Protein AF-A0A3B8LGK6-F1 (afdb_monomer_lite)

Secondary structure (DSSP, 8-state):
--HHHHHHHHHHHHHHHHTT-HHHHHHHHHHHHHH-TT-HHHHHHHHHHHHHHHGGGT-HHHHHHHHHHHHHH--GGG--HHHHHHHHHHHHHHHHH--HHHHHHHHTT-GGGGSPPPSSS-TTTTTTPPPHHHHHHHTT-HHHHHHHHHHHHHHHHHHHHHHHTT-SHHHHHHHHHHHTT--TT-GGGHHHHHHHHHHHHHHHTT-HHHHHHHHHHHHTPPPSSGGGHHHHHHHHHHHHHHHHHHHHHHHHHHHTT-HHHHHHHHHHHHHHHTTS---SSHHHHHHHHHHHHHHHHTT-HHHHHHHHHHHHSGGGTT---THHHHHHHHHHHHTT-HHHHHHHHHHHHHHHHHHHHHHHHHHHGGGSTTHHHHHHHHHHHHHHHHHTT---SS-HHHHHHHHT-HHHHHHHHHHHHHHHHHHHHHTS-HHHHHSHHHHHHHHHHHHHHHHHHHHHHHHHHHHHHHHHHHHHHHHHHHHHHHHHHHHHHHHHHHHHHTT---PBP--S--SPPPTT------SS---TTTTTT---------B-

Sequence (544 aa):
MTPREIRYQWKKAARAYRQKKYERASMLLFDIIENGAALPGFQRSSRYMMAGALFRQDLKLVSLRYIIQLLSTTKTSQIDQPFLNSLRGLLRIAQSIGDETLVVKMLRQVKPLLRTPPKGKDPIKFLLALPERYKKSAKRTRKWRKRRKRMRNTLAYFLGRMNFLKRSKKGFFLAHRFFNVIKPEAANNYYAKALYMKGVMYAWRQRNKNAIKQFRKILALKANKPKFKNDLKRIKEYAQYGIARAFYAQGVRTKGRAPKLARKILVRSLREYSRLSKQRGVFQAQVLFETAYVHFWLDQYHFALGKLIALQSPYYLLGFFPELQILRALIYYRNCKYEDTKQTVFRFEKKYQPLKKQLKEIVARRKKKKWLIQYFEYYLKQEQLLKAGQKTEIPSSIVARLGEEKSLKNYRLLLDKLTNELKIIRSKGARWKESNLGRSLLEVALGFRTTLKKFAGANIWRSMRQVLRELSKLLSDSGVIQLETLQAQKKELMRYAEGGGIEQDEYRYTIVTEQSHTYWPYQGEYWRDEIGNYREFIQGECKQ

Radius of gyration: 29.49 Å; chains: 1; bounding box: 67×48×93 Å

Structure (mmCIF, N/CA/C/O backbone):
data_AF-A0A3B8LGK6-F1
#
_entry.id   AF-A0A3B8LGK6-F1
#
loop_
_atom_site.group_PDB
_atom_site.id
_atom_site.type_symbol
_atom_site.label_atom_id
_atom_site.label_alt_id
_atom_site.label_comp_id
_atom_site.label_asym_id
_atom_site.label_entity_id
_atom_site.label_seq_id
_atom_site.pdbx_PDB_ins_code
_atom_site.Cartn_x
_atom_site.Cartn_y
_atom_site.Cartn_z
_atom_site.occupancy
_atom_site.B_iso_or_equiv
_atom_site.auth_seq_id
_atom_site.auth_comp_id
_atom_site.auth_asym_id
_atom_site.auth_atom_id
_atom_site.pdbx_PDB_model_num
ATOM 1 N N . MET A 1 1 ? 34.254 11.045 -35.369 1.00 78.62 1 MET A N 1
ATOM 2 C CA . MET A 1 1 ? 33.564 10.619 -36.607 1.00 78.62 1 MET A CA 1
ATOM 3 C C . MET A 1 1 ? 33.117 11.836 -37.398 1.00 78.62 1 MET A C 1
ATOM 5 O O . MET A 1 1 ? 32.514 12.728 -36.802 1.00 78.62 1 MET A O 1
ATOM 9 N N . THR A 1 2 ? 33.330 11.866 -38.712 1.00 84.94 2 THR A N 1
ATOM 10 C CA . THR A 1 2 ? 32.803 12.942 -39.573 1.00 84.94 2 THR A CA 1
ATOM 11 C C . THR A 1 2 ? 31.275 12.852 -39.758 1.00 84.94 2 THR A C 1
ATOM 13 O O . THR A 1 2 ? 30.669 11.780 -39.616 1.00 84.94 2 THR A O 1
ATOM 16 N N . PRO A 1 3 ? 30.594 13.946 -40.159 1.00 83.94 3 PRO A N 1
ATOM 17 C CA . PRO A 1 3 ? 29.168 13.913 -40.497 1.00 83.94 3 PRO A CA 1
ATOM 18 C C . PRO A 1 3 ? 28.800 12.956 -41.646 1.00 83.94 3 PRO A C 1
ATOM 20 O O . PRO A 1 3 ? 27.627 12.586 -41.775 1.00 83.94 3 PRO A O 1
ATOM 23 N N . ARG A 1 4 ? 29.751 12.563 -42.510 1.00 85.00 4 ARG A N 1
ATOM 24 C CA . ARG A 1 4 ? 29.540 11.540 -43.554 1.00 85.00 4 ARG A CA 1
ATOM 25 C C . ARG A 1 4 ? 29.549 10.133 -42.933 1.00 85.00 4 ARG A C 1
ATOM 27 O O . ARG A 1 4 ? 28.566 9.405 -43.098 1.00 85.00 4 ARG A O 1
ATOM 34 N N . GLU A 1 5 ? 30.554 9.801 -42.120 1.00 85.19 5 GLU A N 1
ATOM 35 C CA . GLU A 1 5 ? 30.636 8.526 -41.381 1.00 85.19 5 GLU A CA 1
ATOM 36 C C . GLU A 1 5 ? 29.421 8.272 -40.487 1.00 85.19 5 GLU A C 1
ATOM 38 O O . GLU A 1 5 ? 28.846 7.185 -40.538 1.00 85.19 5 GLU A O 1
ATOM 43 N N . ILE A 1 6 ? 28.982 9.264 -39.699 1.00 85.50 6 ILE A N 1
ATOM 44 C CA . ILE A 1 6 ? 27.835 9.107 -38.783 1.00 85.50 6 ILE A CA 1
ATOM 45 C C . ILE A 1 6 ? 26.583 8.672 -39.561 1.00 85.50 6 ILE A C 1
ATOM 47 O O . ILE A 1 6 ? 25.850 7.777 -39.131 1.00 85.50 6 ILE A O 1
ATOM 51 N N . ARG A 1 7 ? 26.344 9.269 -40.738 1.00 87.31 7 ARG A N 1
ATOM 52 C CA . ARG A 1 7 ? 25.213 8.917 -41.613 1.00 87.31 7 ARG A CA 1
ATOM 53 C C . ARG A 1 7 ? 25.375 7.519 -42.218 1.00 87.31 7 ARG A C 1
ATOM 55 O O . ARG A 1 7 ? 24.388 6.782 -42.293 1.00 87.31 7 ARG A O 1
ATOM 62 N N . TYR A 1 8 ? 26.589 7.130 -42.606 1.00 89.81 8 TYR A N 1
ATOM 63 C CA . TYR A 1 8 ? 26.887 5.794 -43.129 1.00 89.81 8 TYR A CA 1
ATOM 64 C C . TYR A 1 8 ? 26.715 4.696 -42.065 1.00 89.81 8 TYR A C 1
ATOM 66 O O . TYR A 1 8 ? 25.939 3.756 -42.268 1.00 89.81 8 TYR A O 1
ATOM 74 N N . GLN A 1 9 ? 27.335 4.850 -40.893 1.00 87.44 9 GLN A N 1
ATOM 75 C CA . GLN A 1 9 ? 27.214 3.907 -39.776 1.00 87.44 9 GLN A CA 1
ATOM 76 C C . GLN A 1 9 ? 25.761 3.785 -39.299 1.00 87.44 9 GLN A C 1
ATOM 78 O O . GLN A 1 9 ? 25.282 2.678 -39.042 1.00 87.44 9 GLN A O 1
ATOM 83 N N . TRP A 1 10 ? 24.998 4.885 -39.280 1.00 90.12 10 TRP A N 1
ATOM 84 C CA . TRP A 1 10 ? 23.575 4.834 -38.941 1.00 90.12 10 TRP A CA 1
ATOM 85 C C . TRP A 1 10 ? 22.754 4.028 -39.963 1.00 90.12 10 TRP A C 1
ATOM 87 O O . TRP A 1 10 ? 21.929 3.198 -39.572 1.00 90.12 10 TRP A O 1
ATOM 97 N N . LYS A 1 11 ? 23.009 4.192 -41.273 1.00 91.25 11 LYS A N 1
ATOM 98 C CA . LYS A 1 11 ? 22.396 3.354 -42.325 1.00 91.25 11 LYS A CA 1
ATOM 99 C C . LYS A 1 11 ? 22.774 1.871 -42.152 1.00 91.25 11 LYS A C 1
ATOM 101 O O . LYS A 1 11 ? 21.895 1.008 -42.244 1.00 91.25 11 LYS A O 1
ATOM 106 N N . LYS A 1 12 ? 24.042 1.572 -41.845 1.00 92.69 12 LYS A N 1
ATOM 107 C CA . LYS A 1 12 ? 24.567 0.215 -41.584 1.00 92.69 12 LYS A CA 1
ATOM 108 C C . LYS A 1 12 ? 23.858 -0.439 -40.391 1.00 92.69 12 LYS A C 1
ATOM 110 O O . LYS A 1 12 ? 23.327 -1.546 -40.514 1.00 92.69 12 LYS A O 1
ATOM 115 N N . ALA A 1 13 ? 23.728 0.284 -39.279 1.00 91.56 13 ALA A N 1
ATOM 116 C CA . ALA A 1 13 ? 22.960 -0.138 -38.111 1.00 91.56 13 ALA A CA 1
ATOM 117 C C . ALA A 1 13 ? 21.466 -0.357 -38.424 1.00 91.56 13 ALA A C 1
ATOM 119 O O . ALA A 1 13 ? 20.873 -1.347 -37.989 1.00 91.56 13 ALA A O 1
ATOM 120 N N . ALA A 1 14 ? 20.851 0.523 -39.222 1.00 90.44 14 ALA A N 1
ATOM 121 C CA . ALA A 1 14 ? 19.457 0.396 -39.659 1.00 90.44 14 ALA A CA 1
ATOM 122 C C . ALA A 1 14 ? 19.212 -0.807 -40.586 1.00 90.44 14 ALA A C 1
ATOM 124 O O . ALA A 1 14 ? 18.112 -1.371 -40.581 1.00 90.44 14 ALA A O 1
ATOM 125 N N . ARG A 1 15 ? 20.214 -1.243 -41.361 1.00 93.38 15 ARG A N 1
ATOM 126 C CA . ARG A 1 15 ? 20.174 -2.511 -42.114 1.00 93.38 15 ARG A CA 1
ATOM 127 C C . ARG A 1 15 ? 20.275 -3.710 -41.165 1.00 93.38 15 ARG A C 1
ATOM 129 O O . ARG A 1 15 ? 19.387 -4.560 -41.192 1.00 93.38 15 ARG A O 1
ATOM 136 N N . ALA A 1 16 ? 21.259 -3.726 -40.261 1.00 91.81 16 ALA A N 1
ATOM 137 C CA . ALA A 1 16 ? 21.444 -4.807 -39.283 1.00 91.81 16 ALA A CA 1
ATOM 138 C C . ALA A 1 16 ? 20.205 -5.025 -38.389 1.00 91.81 16 ALA A C 1
ATOM 140 O O . ALA A 1 16 ? 19.766 -6.158 -38.190 1.00 91.81 16 ALA A O 1
ATOM 141 N N . TYR A 1 17 ? 19.575 -3.943 -37.919 1.00 91.75 17 TYR A N 1
ATOM 142 C CA . TYR A 1 17 ? 18.357 -4.009 -37.104 1.00 91.75 17 TYR A CA 1
ATOM 143 C C . TYR A 1 17 ? 17.158 -4.601 -37.865 1.00 91.75 17 TYR A C 1
ATOM 145 O O . TYR A 1 17 ? 16.370 -5.354 -37.289 1.00 91.75 17 TYR A O 1
ATOM 153 N N . ARG A 1 18 ? 17.006 -4.273 -39.159 1.00 91.50 18 ARG A N 1
ATOM 154 C CA . ARG A 1 18 ? 15.962 -4.856 -40.024 1.00 91.50 18 ARG A CA 1
ATOM 155 C C . ARG A 1 18 ? 16.191 -6.350 -40.254 1.00 91.50 18 ARG A C 1
ATOM 157 O O . ARG A 1 18 ? 15.238 -7.114 -40.175 1.00 91.50 18 ARG A O 1
ATOM 164 N N . GLN A 1 19 ? 17.447 -6.764 -40.414 1.00 93.62 19 GLN A N 1
ATOM 165 C CA . GLN A 1 19 ? 17.869 -8.167 -40.535 1.00 93.62 19 GLN A CA 1
ATOM 166 C C . GLN A 1 19 ? 17.811 -8.965 -39.212 1.00 93.62 19 GLN A C 1
ATOM 168 O O . GLN A 1 19 ? 18.368 -10.052 -39.139 1.00 93.62 19 GLN A O 1
ATOM 173 N N . LYS A 1 20 ? 17.188 -8.435 -38.145 1.00 92.19 20 LYS A N 1
ATOM 174 C CA . LYS A 1 20 ? 17.150 -9.027 -36.788 1.00 92.19 20 LYS A CA 1
ATOM 175 C C . LYS A 1 20 ? 18.532 -9.263 -36.138 1.00 92.19 20 LYS A C 1
ATOM 177 O O . LYS A 1 20 ? 18.595 -9.831 -35.052 1.00 92.19 20 LYS A O 1
ATOM 182 N N . LYS A 1 21 ? 19.634 -8.769 -36.724 1.00 92.19 21 LYS A N 1
ATOM 183 C CA . LYS A 1 21 ? 21.010 -8.868 -36.193 1.00 92.19 21 LYS A CA 1
ATOM 184 C C . LYS A 1 21 ? 21.216 -7.837 -35.073 1.00 92.19 21 LYS A C 1
ATOM 186 O O . LYS A 1 21 ? 21.973 -6.874 -35.215 1.00 92.19 21 LYS A O 1
ATOM 191 N N . TYR A 1 22 ? 20.461 -7.994 -33.981 1.00 92.06 22 TYR A N 1
ATOM 192 C CA . TYR A 1 22 ? 20.292 -6.969 -32.947 1.00 92.06 22 TYR A CA 1
ATOM 193 C C . TYR A 1 22 ? 21.578 -6.635 -32.197 1.00 92.06 22 TYR A C 1
ATOM 195 O O . TYR A 1 22 ? 21.764 -5.465 -31.886 1.00 92.06 22 TYR A O 1
ATOM 203 N N . GLU A 1 23 ? 22.457 -7.606 -31.948 1.00 88.56 23 GLU A N 1
ATOM 204 C CA . GLU A 1 23 ? 23.743 -7.391 -31.269 1.00 88.56 23 GLU A CA 1
ATOM 205 C C . GLU A 1 23 ? 24.643 -6.454 -32.078 1.00 88.56 23 GLU A C 1
ATOM 207 O O . GLU A 1 23 ? 24.978 -5.358 -31.619 1.00 88.56 23 GLU A O 1
ATOM 212 N N . ARG A 1 24 ? 24.918 -6.824 -33.338 1.00 88.94 24 ARG A N 1
ATOM 213 C CA . ARG A 1 24 ? 25.660 -5.998 -34.302 1.00 88.94 24 ARG A CA 1
ATOM 214 C C . ARG A 1 24 ? 25.028 -4.619 -34.484 1.00 88.94 24 ARG A C 1
ATOM 216 O O . ARG A 1 24 ? 25.748 -3.630 -34.564 1.00 88.94 24 ARG A O 1
ATOM 223 N N . ALA A 1 25 ? 23.696 -4.536 -34.513 1.00 91.81 25 ALA A N 1
ATOM 224 C CA . ALA A 1 25 ? 23.005 -3.252 -34.553 1.00 91.81 25 ALA A CA 1
ATOM 225 C C . ALA A 1 25 ? 23.267 -2.416 -33.289 1.00 91.81 25 ALA A C 1
ATOM 227 O O . ALA A 1 25 ? 23.506 -1.222 -33.409 1.00 91.81 25 ALA A O 1
ATOM 228 N N . SER A 1 26 ? 23.248 -3.006 -32.089 1.00 91.25 26 SER A N 1
ATOM 229 C CA . SER A 1 26 ? 23.519 -2.264 -30.852 1.00 91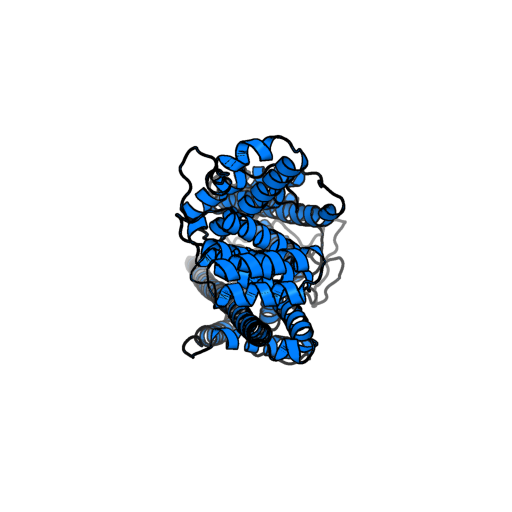.25 26 SER A CA 1
ATOM 230 C C . SER A 1 26 ? 24.962 -1.764 -30.729 1.00 91.25 26 SER A C 1
ATOM 232 O O . SER A 1 26 ? 25.104 -0.631 -30.288 1.00 91.25 26 SER A O 1
ATOM 234 N N . MET A 1 27 ? 25.985 -2.516 -31.169 1.00 89.12 27 MET A N 1
ATOM 235 C CA . MET A 1 27 ? 27.379 -2.017 -31.211 1.00 89.12 27 MET A CA 1
ATOM 236 C C . MET A 1 27 ? 27.493 -0.785 -32.114 1.00 89.12 27 MET A C 1
ATOM 238 O O . MET A 1 27 ? 27.770 0.301 -31.625 1.00 89.12 27 MET A O 1
ATOM 242 N N . LEU A 1 28 ? 27.097 -0.910 -33.388 1.00 89.38 28 LEU A N 1
ATOM 243 C CA . LEU A 1 28 ? 27.154 0.200 -34.352 1.00 89.38 28 LEU A CA 1
ATOM 244 C C . LEU A 1 28 ? 26.373 1.447 -33.900 1.00 89.38 28 LEU A C 1
ATOM 246 O O . LEU A 1 28 ? 26.707 2.567 -34.275 1.00 89.38 28 LEU A O 1
ATOM 250 N N . LEU A 1 29 ? 25.297 1.274 -33.126 1.00 90.62 29 LEU A N 1
ATOM 251 C CA . LEU A 1 29 ? 24.545 2.399 -32.564 1.00 90.62 29 LEU A CA 1
ATOM 252 C C . LEU A 1 29 ? 25.228 3.002 -31.338 1.00 90.62 29 LEU A C 1
ATOM 254 O O . LEU A 1 29 ? 25.066 4.200 -31.125 1.00 90.62 29 LEU A O 1
ATOM 258 N N . PHE A 1 30 ? 25.955 2.208 -30.553 1.00 89.94 30 PHE A N 1
ATOM 259 C CA . PHE A 1 30 ? 26.729 2.662 -29.402 1.00 89.94 30 PHE A CA 1
ATOM 260 C C . PHE A 1 30 ? 27.936 3.498 -29.832 1.00 89.94 30 PHE A C 1
ATOM 262 O O . PHE A 1 30 ? 28.098 4.606 -29.327 1.00 89.94 30 PHE A O 1
ATOM 269 N N . ASP A 1 31 ? 28.658 3.076 -30.872 1.00 87.56 31 ASP A N 1
ATOM 270 C CA . ASP A 1 31 ? 29.787 3.830 -31.437 1.00 87.56 31 ASP A CA 1
ATOM 271 C C . ASP A 1 31 ? 29.358 5.244 -31.887 1.00 87.56 31 ASP A C 1
ATOM 273 O O . ASP A 1 31 ? 30.066 6.226 -31.674 1.00 87.56 31 ASP A O 1
ATOM 277 N N . ILE A 1 32 ? 28.147 5.372 -32.454 1.00 87.00 32 ILE A N 1
ATOM 278 C CA . ILE A 1 32 ? 27.526 6.660 -32.831 1.00 87.00 32 ILE A CA 1
ATOM 279 C C . ILE A 1 32 ? 27.081 7.469 -31.597 1.00 87.00 32 ILE A C 1
ATOM 281 O O . ILE A 1 32 ? 26.958 8.694 -31.661 1.00 87.00 32 ILE A O 1
ATOM 285 N N . ILE A 1 33 ? 26.777 6.815 -30.476 1.00 85.81 33 ILE A N 1
ATOM 286 C CA . ILE A 1 33 ? 26.369 7.486 -29.235 1.00 85.81 33 ILE A CA 1
ATOM 287 C C . ILE A 1 33 ? 27.575 8.111 -28.536 1.00 85.81 33 ILE A C 1
ATOM 289 O O . ILE A 1 33 ? 27.433 9.234 -28.047 1.00 85.81 33 ILE A O 1
ATOM 293 N N . GLU A 1 34 ? 28.718 7.426 -28.522 1.00 85.12 34 GLU A N 1
ATOM 294 C CA . GLU A 1 34 ? 29.984 7.947 -27.992 1.00 85.12 34 GLU A CA 1
ATOM 295 C C . GLU A 1 34 ? 30.579 8.994 -28.949 1.00 85.12 34 GLU A C 1
ATOM 297 O O . GLU A 1 34 ? 30.691 10.166 -28.595 1.00 85.12 34 GLU A O 1
ATOM 302 N N . ASN A 1 35 ? 30.831 8.622 -30.208 1.00 82.94 35 ASN A N 1
ATOM 303 C CA . ASN A 1 35 ? 31.684 9.393 -31.126 1.00 82.94 35 ASN A CA 1
ATOM 304 C C . ASN A 1 35 ? 30.926 10.313 -32.107 1.00 82.94 35 ASN A C 1
ATOM 306 O O . ASN A 1 35 ? 31.531 10.947 -32.976 1.00 82.94 35 ASN A O 1
ATOM 310 N N . GLY A 1 36 ? 29.594 10.376 -32.004 1.00 75.62 36 GLY A N 1
ATOM 311 C CA . GLY A 1 36 ? 28.707 11.102 -32.925 1.00 75.62 36 GLY A CA 1
ATOM 312 C C . GLY A 1 36 ? 28.281 12.504 -32.471 1.00 75.62 36 GLY A C 1
ATOM 313 O O . GLY A 1 36 ? 27.191 12.949 -32.844 1.00 75.62 36 GLY A O 1
ATOM 314 N N . ALA A 1 37 ? 29.090 13.190 -31.655 1.00 76.12 37 ALA A N 1
ATOM 315 C CA . ALA A 1 37 ? 28.762 14.503 -31.080 1.00 76.12 37 ALA A CA 1
ATOM 316 C C . ALA A 1 37 ? 28.380 15.562 -32.136 1.00 76.12 37 ALA A C 1
ATOM 318 O O . ALA A 1 37 ? 27.436 16.322 -31.921 1.00 76.12 37 ALA A O 1
ATOM 319 N N . ALA A 1 38 ? 29.025 15.532 -33.310 1.00 68.75 38 ALA A N 1
ATOM 320 C CA . ALA A 1 38 ? 28.777 16.444 -34.431 1.00 68.75 38 ALA A CA 1
ATOM 321 C C . ALA A 1 38 ? 27.345 16.390 -35.012 1.00 68.75 38 ALA A C 1
ATOM 323 O O . ALA A 1 38 ? 26.933 17.311 -35.711 1.00 68.75 38 ALA A O 1
ATOM 324 N N . LEU A 1 39 ? 26.554 15.338 -34.741 1.00 80.25 39 LEU A N 1
ATOM 325 C CA . LEU A 1 39 ? 25.155 15.243 -35.188 1.00 80.25 39 LEU A CA 1
ATOM 326 C C . LEU A 1 39 ? 24.207 14.807 -34.046 1.00 80.25 39 LEU A C 1
ATOM 328 O O . LEU A 1 39 ? 23.722 13.666 -34.027 1.00 80.25 39 LEU A O 1
ATOM 332 N N . PRO A 1 40 ? 23.820 15.721 -33.129 1.00 77.94 40 PRO A N 1
ATOM 333 C CA . PRO A 1 40 ? 22.997 15.401 -31.952 1.00 77.94 40 PRO A CA 1
ATOM 334 C C . PRO A 1 40 ? 21.613 14.797 -32.261 1.00 77.94 40 PRO A C 1
ATOM 336 O O . PRO A 1 40 ? 21.015 14.112 -31.425 1.00 77.94 40 PRO A O 1
ATOM 339 N N . GLY A 1 41 ? 21.065 15.036 -33.459 1.00 79.06 41 GLY A N 1
ATOM 340 C CA . GLY A 1 41 ? 19.833 14.388 -33.931 1.00 79.06 41 GLY A CA 1
ATOM 341 C C . GLY A 1 41 ? 20.010 12.890 -34.212 1.00 79.06 41 GLY A C 1
ATOM 342 O O . GLY A 1 41 ? 19.147 12.083 -33.845 1.00 79.06 41 GLY A O 1
ATOM 343 N N . PHE A 1 42 ? 21.151 12.503 -34.791 1.00 81.06 42 PHE A N 1
ATOM 344 C CA . PHE A 1 42 ? 21.512 11.103 -35.006 1.00 81.06 42 PHE A CA 1
ATOM 345 C C . PHE A 1 42 ? 21.864 10.431 -33.681 1.00 81.06 42 PHE A C 1
ATOM 347 O O . PHE A 1 42 ? 21.288 9.389 -33.386 1.00 81.06 42 PHE A O 1
ATOM 354 N N . GLN A 1 43 ? 22.662 11.069 -32.817 1.00 82.19 43 GLN A N 1
ATOM 355 C CA . GLN A 1 43 ? 23.004 10.541 -31.487 1.00 82.19 43 GLN A CA 1
ATOM 356 C C . GLN A 1 43 ? 21.747 10.187 -30.656 1.00 82.19 43 GLN A C 1
ATOM 358 O O . GLN A 1 43 ? 21.636 9.092 -30.098 1.00 82.19 43 GLN A O 1
ATOM 363 N N . ARG A 1 44 ? 20.735 11.072 -30.618 1.00 81.81 44 ARG A N 1
ATOM 364 C CA . ARG A 1 44 ? 19.452 10.817 -29.922 1.00 81.81 44 ARG A CA 1
ATOM 365 C C . ARG A 1 44 ? 18.613 9.720 -30.589 1.00 81.81 44 ARG A C 1
ATOM 367 O O . ARG A 1 44 ? 17.986 8.921 -29.890 1.00 81.81 44 ARG A O 1
ATOM 374 N N . SER A 1 45 ? 18.629 9.646 -31.919 1.00 83.50 45 SER A N 1
ATOM 375 C CA . SER A 1 45 ? 17.962 8.577 -32.675 1.00 83.50 45 SER A CA 1
ATOM 376 C C . SER A 1 45 ? 18.625 7.213 -32.440 1.00 83.50 45 SER A C 1
ATOM 378 O O . SER A 1 45 ? 17.919 6.220 -32.245 1.00 83.50 45 SER A O 1
ATOM 380 N N . SER A 1 46 ? 19.959 7.172 -32.366 1.00 87.50 46 SER A N 1
ATOM 381 C CA . SER A 1 46 ? 20.739 5.980 -32.036 1.00 87.50 46 SER A CA 1
ATOM 382 C C . SER A 1 46 ? 20.450 5.487 -30.623 1.00 87.50 46 SER A C 1
ATOM 384 O O . SER A 1 46 ? 20.146 4.308 -30.472 1.00 87.50 46 SER A O 1
ATOM 386 N N . ARG A 1 47 ? 20.407 6.366 -29.604 1.00 86.81 47 ARG A N 1
ATOM 387 C CA . ARG A 1 47 ? 20.027 5.983 -28.221 1.00 86.81 47 ARG A CA 1
ATOM 388 C C . ARG A 1 47 ? 18.667 5.276 -28.166 1.00 86.81 47 ARG A C 1
ATOM 390 O O . ARG A 1 47 ? 18.540 4.226 -27.536 1.00 86.81 47 ARG A O 1
ATOM 397 N N . TYR A 1 48 ? 17.655 5.807 -28.859 1.00 86.50 48 TYR A N 1
ATOM 398 C CA . TYR A 1 48 ? 16.339 5.161 -28.943 1.00 86.50 48 TYR A CA 1
ATOM 399 C C . TYR A 1 48 ? 16.406 3.785 -29.623 1.00 86.50 48 TYR A C 1
ATOM 401 O O . TYR A 1 48 ? 15.830 2.809 -29.136 1.00 86.50 48 TYR A O 1
ATOM 409 N N . MET A 1 49 ? 17.090 3.711 -30.763 1.00 88.38 49 MET A N 1
ATOM 410 C CA . MET A 1 49 ? 17.150 2.506 -31.583 1.00 88.38 49 MET A CA 1
ATOM 411 C C . MET A 1 49 ? 17.982 1.395 -30.925 1.00 88.38 49 MET A C 1
ATOM 413 O O . MET A 1 49 ? 17.571 0.235 -30.957 1.00 88.38 49 MET A O 1
ATOM 417 N N . MET A 1 50 ? 19.075 1.753 -30.246 1.00 91.00 50 MET A N 1
ATOM 418 C CA . MET A 1 50 ? 19.909 0.866 -29.434 1.00 91.00 50 MET A CA 1
ATOM 419 C C . MET A 1 50 ? 19.090 0.265 -28.294 1.00 91.00 50 MET A C 1
ATOM 421 O O . MET A 1 50 ? 19.031 -0.953 -28.160 1.00 91.00 50 MET A O 1
ATOM 425 N N . ALA A 1 51 ? 18.368 1.086 -27.525 1.00 90.25 51 ALA A N 1
ATOM 426 C CA . ALA A 1 51 ? 17.461 0.571 -26.503 1.00 90.25 51 ALA A CA 1
ATOM 427 C C . ALA A 1 51 ? 16.366 -0.331 -27.109 1.00 90.25 51 ALA A C 1
ATOM 429 O O . ALA A 1 51 ? 15.981 -1.338 -26.511 1.00 90.25 51 ALA A O 1
ATOM 430 N N . GLY A 1 52 ? 15.899 -0.019 -28.322 1.00 89.69 52 GLY A N 1
ATOM 431 C CA . GLY A 1 52 ? 15.026 -0.886 -29.111 1.00 89.69 52 GLY A CA 1
ATOM 432 C C . GLY A 1 52 ? 15.641 -2.249 -29.456 1.00 89.69 52 GLY A C 1
ATOM 433 O O . GLY A 1 52 ? 14.904 -3.235 -29.455 1.00 89.69 52 GLY A O 1
ATOM 434 N N . ALA A 1 53 ? 16.954 -2.314 -29.697 1.00 91.88 53 ALA A N 1
ATOM 435 C CA . ALA A 1 53 ? 17.702 -3.538 -29.992 1.00 91.88 53 ALA A CA 1
ATOM 436 C C . ALA A 1 53 ? 17.964 -4.357 -28.721 1.00 91.88 53 ALA A C 1
ATOM 438 O O . ALA A 1 53 ? 17.672 -5.548 -28.702 1.00 91.88 53 ALA A O 1
ATOM 439 N N . LEU A 1 54 ? 18.400 -3.712 -27.634 1.00 91.94 54 LEU A N 1
ATOM 440 C CA . LEU A 1 54 ? 18.571 -4.340 -26.317 1.00 91.94 54 LEU A CA 1
ATOM 441 C C . LEU A 1 54 ? 17.264 -4.986 -25.828 1.00 91.94 54 LEU A C 1
ATOM 443 O O . LEU A 1 54 ? 17.261 -6.128 -25.385 1.00 91.94 54 LEU A O 1
ATOM 447 N N . PHE A 1 55 ? 16.121 -4.315 -26.018 1.00 90.88 55 PHE A N 1
ATOM 448 C CA . PHE A 1 55 ? 14.801 -4.879 -25.702 1.00 90.88 55 PHE A CA 1
ATOM 449 C C . PHE A 1 55 ? 14.459 -6.152 -26.500 1.00 90.88 55 PHE A C 1
ATOM 451 O O . PHE A 1 55 ? 13.620 -6.936 -26.062 1.00 90.88 55 PHE A O 1
ATOM 458 N N . ARG A 1 56 ? 15.053 -6.343 -27.686 1.00 91.00 56 ARG A N 1
ATOM 459 C CA . ARG A 1 56 ? 14.890 -7.554 -28.509 1.00 91.00 56 ARG A CA 1
ATOM 460 C C . ARG A 1 56 ? 15.870 -8.671 -28.147 1.00 91.00 56 ARG A C 1
ATOM 462 O O . ARG A 1 56 ? 15.617 -9.797 -28.541 1.00 91.00 56 ARG A O 1
ATOM 469 N N . GLN A 1 57 ? 16.919 -8.361 -27.388 1.00 90.81 57 GLN A N 1
ATOM 470 C CA . GLN A 1 57 ? 17.856 -9.311 -26.774 1.00 90.81 57 GLN A CA 1
ATOM 471 C C . GLN A 1 57 ? 17.442 -9.649 -25.323 1.00 90.81 57 GLN A C 1
ATOM 473 O O . GLN A 1 57 ? 18.282 -9.959 -24.489 1.00 90.81 57 GLN A O 1
ATOM 478 N N . ASP A 1 58 ? 16.163 -9.453 -24.985 1.00 90.00 58 ASP A N 1
ATOM 479 C CA . ASP A 1 58 ? 15.578 -9.573 -23.640 1.00 90.00 58 ASP A CA 1
ATOM 480 C C . ASP A 1 58 ? 16.188 -8.716 -22.504 1.00 90.00 58 ASP A C 1
ATOM 482 O O . ASP A 1 58 ? 15.700 -8.767 -21.373 1.00 90.00 58 ASP A O 1
ATOM 486 N N . LEU A 1 59 ? 17.116 -7.802 -22.816 1.00 91.50 59 LEU A N 1
ATOM 487 C CA . LEU A 1 59 ? 17.707 -6.810 -21.902 1.00 91.50 59 LEU A CA 1
ATOM 488 C C . LEU A 1 59 ? 16.748 -5.628 -21.643 1.00 91.50 59 LEU A C 1
ATOM 490 O O . LEU A 1 59 ? 16.977 -4.485 -22.058 1.00 91.50 59 LEU A O 1
ATOM 494 N N . LYS A 1 60 ? 15.602 -5.914 -21.015 1.00 91.19 60 LYS A N 1
ATOM 495 C CA . LYS A 1 60 ? 14.455 -5.003 -20.848 1.00 91.19 60 LYS A CA 1
ATOM 496 C C . LYS A 1 60 ? 14.727 -3.867 -19.859 1.00 91.19 60 LYS A C 1
ATOM 498 O O . LYS A 1 60 ? 14.347 -2.729 -20.139 1.00 91.19 60 LYS A O 1
ATOM 503 N N . LEU A 1 61 ? 15.350 -4.142 -18.720 1.00 90.19 61 LEU A N 1
ATOM 504 C CA . LEU A 1 61 ? 15.667 -3.164 -17.678 1.00 90.19 61 LEU A CA 1
ATOM 505 C C . LEU A 1 61 ? 16.867 -2.303 -18.065 1.00 90.19 61 LEU A C 1
ATOM 507 O O . LEU A 1 61 ? 16.837 -1.088 -17.847 1.00 90.19 61 LEU A O 1
ATOM 511 N N . VAL A 1 62 ? 17.870 -2.888 -18.718 1.00 90.69 62 VAL A N 1
ATOM 512 C CA . VAL A 1 62 ? 18.999 -2.123 -19.269 1.00 90.69 62 VAL A CA 1
ATOM 513 C C . VAL A 1 62 ? 18.531 -1.216 -20.418 1.00 90.69 62 VAL A C 1
ATOM 515 O O . VAL A 1 62 ? 18.795 -0.013 -20.398 1.00 90.69 62 VAL A O 1
ATOM 518 N N . SER A 1 63 ? 17.708 -1.725 -21.346 1.00 91.50 63 SER A N 1
ATOM 519 C CA . SER A 1 63 ? 17.014 -0.916 -22.369 1.00 91.50 63 SER A CA 1
ATOM 520 C C . SER A 1 63 ? 16.232 0.260 -21.763 1.00 91.50 63 SER A C 1
ATOM 522 O O . SER A 1 63 ? 16.329 1.402 -22.229 1.00 91.50 63 SER A O 1
ATOM 524 N N . LEU A 1 64 ? 15.487 0.005 -20.681 1.00 89.31 64 LEU A N 1
ATOM 525 C CA . LEU A 1 64 ? 14.729 1.030 -19.968 1.00 89.31 64 LEU A CA 1
ATOM 526 C C . LEU A 1 64 ? 15.644 2.126 -19.403 1.00 89.31 64 LEU A C 1
ATOM 528 O O . LEU A 1 64 ? 15.308 3.306 -19.505 1.00 89.31 64 LEU A O 1
ATOM 532 N N . ARG A 1 65 ? 16.808 1.765 -18.850 1.00 87.62 65 ARG A N 1
ATOM 533 C CA . ARG A 1 65 ? 17.770 2.716 -18.274 1.00 87.62 65 ARG A CA 1
ATOM 534 C C . ARG A 1 65 ? 18.302 3.709 -19.317 1.00 87.62 65 ARG A C 1
ATOM 536 O O . ARG A 1 65 ? 18.240 4.910 -19.045 1.00 87.62 65 ARG A O 1
ATOM 543 N N . TYR A 1 66 ? 18.694 3.257 -20.513 1.00 87.00 66 TYR A N 1
ATOM 544 C CA . TYR A 1 66 ? 19.104 4.154 -21.612 1.00 87.00 66 TYR A CA 1
ATOM 545 C C . TYR A 1 66 ? 17.963 5.063 -22.097 1.00 87.00 66 TYR A C 1
ATOM 547 O O . TYR A 1 66 ? 18.174 6.254 -22.338 1.00 87.00 66 TYR A O 1
ATOM 555 N N . ILE A 1 67 ? 16.731 4.545 -22.190 1.00 89.00 67 ILE A N 1
ATOM 556 C CA . ILE A 1 67 ? 15.554 5.360 -22.547 1.00 89.00 67 ILE A CA 1
ATOM 557 C C . ILE A 1 67 ? 15.299 6.454 -21.504 1.00 89.00 67 ILE A C 1
ATOM 559 O O . ILE A 1 67 ? 14.989 7.586 -21.870 1.00 89.00 67 ILE A O 1
ATOM 563 N N . ILE A 1 68 ? 15.440 6.147 -20.212 1.00 87.00 68 ILE A N 1
ATOM 564 C CA . ILE A 1 68 ? 15.280 7.138 -19.141 1.00 87.00 68 ILE A CA 1
ATOM 565 C C . ILE A 1 68 ? 16.379 8.196 -19.199 1.00 87.00 68 ILE A C 1
ATOM 567 O O . ILE A 1 68 ? 16.063 9.377 -19.073 1.00 87.00 68 ILE A O 1
ATOM 571 N N . GLN A 1 69 ? 17.633 7.803 -19.439 1.00 83.94 69 GLN A N 1
ATOM 572 C CA . GLN A 1 69 ? 18.747 8.739 -19.588 1.00 83.94 69 GLN A CA 1
ATOM 573 C C . GLN A 1 69 ? 18.450 9.750 -20.706 1.00 83.94 69 GLN A C 1
ATOM 575 O O . GLN A 1 69 ? 18.398 10.948 -20.433 1.00 83.94 69 GLN A O 1
ATOM 580 N N . LEU A 1 70 ? 18.107 9.271 -21.908 1.00 85.88 70 LEU A N 1
ATOM 581 C CA . LEU A 1 70 ? 17.699 10.105 -23.046 1.00 85.88 70 LEU A CA 1
ATOM 582 C C . LEU A 1 70 ? 16.509 11.034 -22.730 1.00 85.88 70 LEU A C 1
ATOM 584 O O . LEU A 1 70 ? 16.528 12.214 -23.077 1.00 85.88 70 LEU A O 1
ATOM 588 N N . LEU A 1 71 ? 15.462 10.529 -22.071 1.00 87.06 71 LEU A N 1
ATOM 589 C CA . LEU A 1 71 ? 14.287 11.339 -21.726 1.00 87.06 71 LEU A CA 1
ATOM 590 C C . LEU A 1 71 ? 14.587 12.385 -20.636 1.00 87.06 71 LEU A C 1
ATOM 592 O O . LEU A 1 71 ? 13.984 13.456 -20.646 1.00 87.06 71 LEU A O 1
ATOM 596 N N . SER A 1 72 ? 15.499 12.090 -19.707 1.00 84.38 72 SER A N 1
ATOM 597 C CA . SER A 1 72 ? 15.869 12.983 -18.599 1.00 84.38 72 SER A CA 1
ATOM 598 C C . SER A 1 72 ? 16.744 14.166 -19.032 1.00 84.38 72 SER A C 1
ATOM 600 O O . SER A 1 72 ? 16.603 15.255 -18.476 1.00 84.38 72 SER A O 1
ATOM 602 N N . THR A 1 73 ? 17.586 13.983 -20.057 1.00 81.69 73 THR A N 1
ATOM 603 C CA . THR A 1 73 ? 18.454 15.034 -20.621 1.00 81.69 73 THR A CA 1
ATOM 604 C C . THR A 1 73 ? 17.772 15.906 -21.679 1.00 81.69 73 THR A C 1
ATOM 606 O O . THR A 1 73 ? 18.274 16.981 -21.998 1.00 81.69 73 THR A O 1
ATOM 609 N N . THR A 1 74 ? 16.617 15.491 -22.213 1.00 80.75 74 THR A N 1
ATOM 610 C CA . THR A 1 74 ? 15.895 16.249 -23.250 1.00 80.75 74 THR A CA 1
ATOM 611 C C . THR A 1 74 ? 15.333 17.568 -22.693 1.00 80.75 74 THR A C 1
ATOM 613 O O . THR A 1 74 ? 14.483 17.560 -21.795 1.00 80.75 74 THR A O 1
ATOM 616 N N . LYS A 1 75 ? 15.762 18.713 -23.252 1.00 78.50 75 LYS A N 1
ATOM 617 C CA . LYS A 1 75 ? 15.212 20.043 -22.915 1.00 78.50 75 LYS A CA 1
ATOM 618 C C . LYS A 1 75 ? 13.766 20.180 -23.415 1.00 78.50 75 LYS A C 1
ATOM 620 O O . LYS A 1 75 ? 13.348 19.525 -24.365 1.00 78.50 75 LYS A O 1
ATOM 625 N N . THR A 1 76 ? 12.985 21.078 -22.815 1.00 72.12 76 THR A N 1
ATOM 626 C CA . THR A 1 76 ? 11.566 21.277 -23.180 1.00 72.12 76 THR A CA 1
ATOM 627 C C . THR A 1 76 ? 11.364 21.790 -24.614 1.00 72.12 76 THR A C 1
ATOM 629 O O . THR A 1 76 ? 10.335 21.501 -25.216 1.00 72.12 76 THR A O 1
ATOM 632 N N . SER A 1 77 ? 12.347 22.499 -25.177 1.00 69.44 77 SER A N 1
ATOM 633 C CA . SER A 1 77 ? 12.396 22.911 -26.589 1.00 69.44 77 SER A CA 1
ATOM 634 C C . SER A 1 77 ? 12.706 21.761 -27.561 1.00 69.44 77 SER A C 1
ATOM 636 O O . SER A 1 77 ? 12.543 21.912 -28.764 1.00 69.44 77 SER A O 1
ATOM 638 N N . GLN A 1 78 ? 13.123 20.594 -27.059 1.00 71.56 78 GLN A N 1
ATOM 639 C CA . GLN A 1 78 ? 13.595 19.447 -27.845 1.00 71.56 78 GLN A CA 1
ATOM 640 C C . GLN A 1 78 ? 12.591 18.274 -27.854 1.00 71.56 78 GLN A C 1
ATOM 642 O O . GLN A 1 78 ? 12.983 17.115 -28.004 1.00 71.56 78 GLN A O 1
ATOM 647 N N . ILE A 1 79 ? 11.290 18.544 -27.679 1.00 73.81 79 ILE A N 1
ATOM 648 C CA . ILE A 1 79 ? 10.229 17.522 -27.767 1.00 73.81 79 ILE A CA 1
ATOM 649 C C . ILE A 1 79 ? 10.031 17.134 -29.239 1.00 73.81 79 ILE A C 1
ATOM 651 O O . ILE A 1 79 ? 9.228 17.717 -29.963 1.00 73.81 79 ILE A O 1
ATOM 655 N N . ASP A 1 80 ? 10.775 16.121 -29.672 1.00 72.31 80 ASP A N 1
ATOM 656 C CA . ASP A 1 80 ? 10.853 15.680 -31.061 1.00 72.31 80 ASP A CA 1
ATOM 657 C C . ASP A 1 80 ? 10.423 14.213 -31.261 1.00 72.31 80 ASP A C 1
ATOM 659 O O . ASP A 1 80 ? 9.908 13.531 -30.365 1.00 72.31 80 ASP A O 1
ATOM 663 N N . GLN A 1 81 ? 10.585 13.703 -32.486 1.00 74.94 81 GLN A N 1
ATOM 664 C CA . GLN A 1 81 ? 10.162 12.347 -32.824 1.00 74.94 81 GLN A CA 1
ATOM 665 C C . GLN A 1 81 ? 10.950 11.249 -32.066 1.00 74.94 81 GLN A C 1
ATOM 667 O O . GLN A 1 81 ? 10.293 10.303 -31.606 1.00 74.94 81 GLN A O 1
ATOM 672 N N . PRO A 1 82 ? 12.285 11.349 -31.869 1.00 76.38 82 PRO A N 1
ATOM 673 C CA . PRO A 1 82 ? 13.039 10.532 -30.911 1.00 76.38 82 PRO A CA 1
ATOM 674 C C . PRO A 1 82 ? 12.490 10.565 -29.479 1.00 76.38 82 PRO A C 1
ATOM 676 O O . PRO A 1 82 ? 12.283 9.492 -28.904 1.00 76.38 82 PRO A O 1
ATOM 679 N N . PHE A 1 83 ? 12.171 11.736 -28.915 1.00 82.69 83 PHE A N 1
ATOM 680 C CA . PHE A 1 83 ? 11.574 11.844 -27.574 1.00 82.69 83 PHE A CA 1
ATOM 681 C C . PHE A 1 83 ? 10.229 11.104 -27.493 1.00 82.69 83 PHE A C 1
ATOM 683 O O . PHE A 1 83 ? 10.031 10.245 -26.629 1.00 82.69 83 PHE A O 1
ATOM 690 N N . LEU A 1 84 ? 9.317 11.353 -28.439 1.00 78.75 84 LEU A N 1
ATOM 691 C CA . LEU A 1 84 ? 8.004 10.693 -28.480 1.00 78.75 84 LEU A CA 1
ATOM 692 C C . LEU A 1 84 ? 8.112 9.173 -28.676 1.00 78.75 84 LEU A C 1
ATOM 694 O O . LEU A 1 84 ? 7.317 8.413 -28.117 1.00 78.75 84 LEU A O 1
ATOM 698 N N . ASN A 1 85 ? 9.083 8.712 -29.463 1.00 80.88 85 ASN A N 1
ATOM 699 C CA . ASN A 1 85 ? 9.355 7.288 -29.654 1.00 80.88 85 ASN A CA 1
ATOM 700 C C . ASN A 1 85 ? 9.949 6.644 -28.397 1.00 80.88 85 ASN A C 1
ATOM 702 O O . ASN A 1 85 ? 9.525 5.549 -28.021 1.00 80.88 85 ASN A O 1
ATOM 706 N N . SER A 1 86 ? 10.834 7.346 -27.698 1.00 85.06 86 SER A N 1
ATOM 707 C CA . SER A 1 86 ? 11.432 6.905 -26.434 1.00 85.06 86 SER A CA 1
ATOM 708 C C . SER A 1 86 ? 10.394 6.826 -25.319 1.00 85.06 86 SER A C 1
ATOM 710 O O . SER A 1 86 ? 10.332 5.821 -24.614 1.00 85.06 86 SER A O 1
ATOM 712 N N . LEU A 1 87 ? 9.476 7.793 -25.234 1.00 84.44 87 LEU A N 1
ATOM 713 C CA . LEU A 1 87 ? 8.343 7.751 -24.306 1.00 84.44 87 LEU A CA 1
ATOM 714 C C . LEU A 1 87 ? 7.395 6.572 -24.605 1.00 84.44 87 LEU A C 1
ATOM 716 O O . LEU A 1 87 ? 6.931 5.899 -23.684 1.00 84.44 87 LEU A O 1
ATOM 720 N N . ARG A 1 88 ? 7.148 6.249 -25.884 1.00 83.19 88 ARG A N 1
ATOM 721 C CA . ARG A 1 88 ? 6.426 5.016 -26.277 1.00 83.19 88 ARG A CA 1
ATOM 722 C C . ARG A 1 88 ? 7.199 3.754 -25.888 1.00 83.19 88 ARG A C 1
ATOM 724 O O . ARG A 1 88 ? 6.577 2.789 -25.451 1.00 83.19 88 ARG A O 1
ATOM 731 N N . GLY A 1 89 ? 8.522 3.763 -26.054 1.00 85.12 89 GLY A N 1
ATOM 732 C CA . GLY A 1 89 ? 9.431 2.692 -25.644 1.00 85.12 89 GLY A CA 1
ATOM 733 C C . GLY A 1 89 ? 9.319 2.417 -24.148 1.00 85.12 89 GLY A C 1
ATOM 734 O O . GLY A 1 89 ? 8.950 1.307 -23.772 1.00 85.12 89 GLY A O 1
ATOM 735 N N . LEU A 1 90 ? 9.496 3.453 -23.323 1.00 87.56 90 LEU A N 1
ATOM 736 C CA . LEU A 1 90 ? 9.298 3.435 -21.871 1.00 87.56 90 LEU A CA 1
ATOM 737 C C . LEU A 1 90 ? 7.947 2.813 -21.513 1.00 87.56 90 LEU A C 1
ATOM 739 O O . LEU A 1 90 ? 7.907 1.830 -20.783 1.00 87.56 90 LEU A O 1
ATOM 743 N N . LEU A 1 91 ? 6.840 3.324 -22.066 1.00 84.62 91 LEU A N 1
ATOM 744 C CA . LEU A 1 91 ? 5.494 2.823 -21.755 1.00 84.62 91 LEU A CA 1
ATOM 745 C C . LEU A 1 91 ? 5.244 1.378 -22.227 1.00 84.62 91 LEU A C 1
ATOM 747 O O . LEU A 1 91 ? 4.422 0.681 -21.630 1.00 84.62 91 LEU A O 1
ATOM 751 N N . ARG A 1 92 ? 5.933 0.906 -23.273 1.00 84.44 92 ARG A N 1
ATOM 752 C CA . ARG A 1 92 ? 5.877 -0.497 -23.716 1.00 84.44 92 ARG A CA 1
ATOM 753 C C . ARG A 1 92 ? 6.674 -1.403 -22.779 1.00 84.44 92 ARG A C 1
ATOM 755 O O . ARG A 1 92 ? 6.155 -2.437 -22.370 1.00 84.44 92 ARG A O 1
ATOM 762 N N . ILE A 1 93 ? 7.895 -1.003 -22.431 1.00 82.56 93 ILE A N 1
ATOM 763 C CA . ILE A 1 93 ? 8.793 -1.759 -21.551 1.00 82.56 93 ILE A CA 1
ATOM 764 C C . ILE A 1 93 ? 8.190 -1.855 -20.143 1.00 82.56 93 ILE A C 1
ATOM 766 O O . ILE A 1 93 ? 8.059 -2.948 -19.599 1.00 82.56 93 ILE A O 1
ATOM 770 N N . ALA A 1 94 ? 7.680 -0.737 -19.624 1.00 76.69 94 ALA A N 1
ATOM 771 C CA . ALA A 1 94 ? 6.818 -0.650 -18.446 1.00 76.69 94 ALA A CA 1
ATOM 772 C C . ALA A 1 94 ? 5.707 -1.715 -18.436 1.00 76.69 94 ALA A C 1
ATOM 774 O O . ALA A 1 94 ? 5.553 -2.458 -17.469 1.00 76.69 94 ALA A O 1
ATOM 775 N N . GLN A 1 95 ? 4.945 -1.814 -19.533 1.00 80.75 95 GLN A N 1
ATOM 776 C CA . GLN A 1 95 ? 3.860 -2.790 -19.662 1.00 80.75 95 GLN A CA 1
ATOM 777 C C . GLN A 1 95 ? 4.358 -4.242 -19.705 1.00 80.75 95 GLN A C 1
ATOM 779 O O . GLN A 1 95 ? 3.652 -5.106 -19.197 1.00 80.75 95 GLN A O 1
ATOM 784 N N . SER A 1 96 ? 5.542 -4.524 -20.264 1.00 81.69 96 SER A N 1
ATOM 785 C CA . SER A 1 96 ? 6.132 -5.877 -20.247 1.00 81.69 96 SER A CA 1
ATOM 786 C C . SER A 1 96 ? 6.774 -6.261 -18.911 1.00 81.69 96 SER A C 1
ATOM 788 O O . SER A 1 96 ? 6.827 -7.438 -18.571 1.00 81.69 96 SER A O 1
ATOM 790 N N . ILE A 1 97 ? 7.261 -5.288 -18.138 1.00 78.94 97 ILE A N 1
ATOM 791 C CA . ILE A 1 97 ? 7.846 -5.536 -16.814 1.00 78.94 97 ILE A CA 1
ATOM 792 C C . ILE A 1 97 ? 6.754 -5.870 -15.794 1.00 78.94 97 ILE A C 1
ATOM 794 O O . ILE A 1 97 ? 6.993 -6.678 -14.896 1.00 78.94 97 ILE A O 1
ATOM 798 N N . GLY A 1 98 ? 5.573 -5.259 -15.930 1.00 77.25 98 GLY A N 1
ATOM 799 C CA . GLY A 1 98 ? 4.445 -5.412 -15.009 1.00 77.25 98 GLY A CA 1
ATOM 800 C C . GLY A 1 98 ? 4.530 -4.515 -13.770 1.00 77.25 98 GLY A C 1
ATOM 801 O O . GLY A 1 98 ? 3.497 -4.215 -13.171 1.00 77.25 98 GLY A O 1
ATOM 802 N N . ASP A 1 99 ? 5.721 -4.009 -13.419 1.00 81.06 99 ASP A N 1
ATOM 803 C CA . ASP A 1 99 ? 5.843 -3.007 -12.364 1.00 81.06 99 ASP A CA 1
ATOM 804 C C . ASP A 1 99 ? 5.399 -1.630 -12.852 1.00 81.06 99 ASP A C 1
ATOM 806 O O . ASP A 1 99 ? 5.985 -0.982 -13.714 1.00 81.06 99 ASP A O 1
ATOM 810 N N . GLU A 1 100 ? 4.345 -1.164 -12.212 1.00 83.75 100 GLU A N 1
ATOM 811 C CA . GLU A 1 100 ? 3.704 0.103 -12.460 1.00 83.75 100 GLU A CA 1
ATOM 812 C C . GLU A 1 100 ? 4.349 1.229 -11.601 1.00 83.75 100 GLU A C 1
ATOM 814 O O . GLU A 1 100 ? 4.079 2.408 -11.823 1.00 83.75 100 GLU A O 1
ATOM 819 N N . THR A 1 101 ? 5.163 0.903 -10.589 1.00 81.81 101 THR A N 1
ATOM 820 C CA . THR A 1 101 ? 5.745 1.817 -9.581 1.00 81.81 101 THR A CA 1
ATOM 821 C C . THR A 1 101 ? 7.080 2.423 -10.020 1.00 81.81 101 THR A C 1
ATOM 823 O O . THR A 1 101 ? 7.238 3.647 -9.953 1.00 81.81 101 THR A O 1
ATOM 826 N N . LEU A 1 102 ? 8.008 1.614 -10.541 1.00 83.69 102 LEU A N 1
ATOM 827 C CA . LEU A 1 102 ? 9.254 2.058 -11.174 1.00 83.69 102 LEU A CA 1
ATOM 828 C C . LEU A 1 102 ? 8.977 3.085 -12.275 1.00 83.69 102 LEU A C 1
ATOM 830 O O . LEU A 1 102 ? 9.629 4.120 -12.341 1.00 83.69 102 LEU A O 1
ATOM 834 N N . VAL A 1 103 ? 7.944 2.844 -13.080 1.00 85.56 103 VAL A N 1
ATOM 835 C CA . VAL A 1 103 ? 7.527 3.708 -14.195 1.00 85.56 103 VAL A CA 1
ATOM 836 C C . VAL A 1 103 ? 7.177 5.110 -13.708 1.00 85.56 103 VAL A C 1
ATOM 838 O O . VAL A 1 103 ? 7.612 6.098 -14.291 1.00 85.56 103 VAL A O 1
ATOM 841 N N . VAL A 1 104 ? 6.445 5.220 -12.596 1.00 88.06 104 VAL A N 1
ATOM 842 C CA . VAL A 1 104 ? 6.126 6.523 -11.998 1.00 88.06 104 VAL A CA 1
ATOM 843 C C . VAL A 1 104 ? 7.375 7.198 -11.422 1.00 88.06 104 VAL A C 1
ATOM 845 O O . VAL A 1 104 ? 7.514 8.412 -11.560 1.00 88.06 104 VAL A O 1
ATOM 848 N N . LYS A 1 105 ? 8.306 6.446 -10.816 1.00 86.38 105 LYS A N 1
ATOM 849 C CA . LYS A 1 105 ? 9.606 6.992 -10.377 1.00 86.38 105 LYS A CA 1
ATOM 850 C C . LYS A 1 105 ? 10.440 7.511 -11.554 1.00 86.38 105 LYS A C 1
ATOM 852 O O . LYS A 1 105 ? 11.039 8.573 -11.438 1.00 86.38 105 LYS A O 1
ATOM 857 N N . MET A 1 106 ? 10.441 6.799 -12.675 1.00 84.88 106 MET A N 1
ATOM 858 C CA . MET A 1 106 ? 11.178 7.155 -13.888 1.00 84.88 106 MET A CA 1
ATOM 859 C C . MET A 1 106 ? 10.585 8.373 -14.598 1.00 84.88 106 MET A C 1
ATOM 861 O O . MET A 1 106 ? 11.315 9.299 -14.932 1.00 84.88 106 MET A O 1
ATOM 865 N N . LEU A 1 107 ? 9.260 8.441 -14.758 1.00 86.75 107 LEU A N 1
ATOM 866 C CA . LEU A 1 107 ? 8.598 9.598 -15.377 1.00 86.75 107 LEU A CA 1
ATOM 867 C C . LEU A 1 107 ? 8.804 10.899 -14.581 1.00 86.75 107 LEU A C 1
ATOM 869 O O . LEU A 1 107 ? 8.805 11.972 -15.177 1.00 86.75 107 LEU A O 1
ATOM 873 N N . ARG A 1 108 ? 9.056 10.820 -13.264 1.00 87.62 108 ARG A N 1
ATOM 874 C CA . ARG A 1 108 ? 9.439 11.984 -12.439 1.00 87.62 108 ARG A CA 1
ATOM 875 C C . ARG A 1 108 ? 10.808 12.577 -12.796 1.00 87.62 108 ARG A C 1
ATOM 877 O O . ARG A 1 108 ? 11.054 13.718 -12.431 1.00 87.62 108 ARG A O 1
ATOM 884 N N . GLN A 1 109 ? 11.677 11.838 -13.486 1.00 86.50 109 GLN A N 1
ATOM 885 C CA . GLN A 1 109 ? 12.999 12.312 -13.927 1.00 86.50 109 GLN A CA 1
ATOM 886 C C . GLN A 1 109 ? 12.931 13.070 -15.266 1.00 86.50 109 GLN A C 1
ATOM 888 O O . GLN A 1 109 ? 13.890 13.723 -15.664 1.00 86.50 109 GLN A O 1
ATOM 893 N N . VAL A 1 110 ? 11.796 13.004 -15.970 1.00 86.94 110 VAL A N 1
ATOM 894 C CA . VAL A 1 110 ? 11.612 13.594 -17.301 1.00 86.94 110 VAL A CA 1
ATOM 895 C C . VAL A 1 110 ? 11.063 15.015 -17.151 1.00 86.94 110 VAL A C 1
ATOM 897 O O . VAL A 1 110 ? 9.846 15.209 -17.101 1.00 86.94 110 VAL A O 1
ATOM 900 N N . LYS A 1 111 ? 11.955 16.017 -17.076 1.00 83.44 111 LYS A N 1
ATOM 901 C CA . LYS A 1 111 ? 11.604 17.435 -16.832 1.00 83.44 111 LYS A CA 1
ATOM 902 C C . LYS A 1 111 ? 10.411 17.941 -17.681 1.00 83.44 111 LYS A C 1
ATOM 904 O O . LYS A 1 111 ? 9.494 18.514 -17.085 1.00 83.44 111 LYS A O 1
ATOM 909 N N . PRO A 1 112 ? 10.308 17.671 -19.004 1.00 80.75 112 PRO A N 1
ATOM 910 C CA . PRO A 1 112 ? 9.158 18.104 -19.812 1.00 80.75 112 PRO A CA 1
ATOM 911 C C . PRO A 1 112 ? 7.782 17.590 -19.342 1.00 80.75 112 PRO A C 1
ATOM 913 O O . PRO A 1 112 ? 6.770 18.250 -19.577 1.00 80.75 112 PRO A O 1
ATOM 916 N N . LEU A 1 113 ? 7.721 16.439 -18.658 1.00 81.75 113 LEU A N 1
ATOM 917 C CA . LEU A 1 113 ? 6.476 15.842 -18.144 1.00 81.75 113 LEU A CA 1
ATOM 918 C C . LEU A 1 113 ? 6.026 16.423 -16.792 1.00 81.75 113 LEU A C 1
ATOM 920 O O . LEU A 1 113 ? 4.935 16.096 -16.317 1.00 81.75 113 LEU A O 1
ATOM 924 N N . LEU A 1 114 ? 6.850 17.267 -16.163 1.00 80.19 114 LEU A N 1
ATOM 925 C CA . LEU A 1 114 ? 6.545 17.911 -14.883 1.00 80.19 114 LEU A CA 1
ATOM 926 C C . LEU A 1 114 ? 5.798 19.245 -15.040 1.00 80.19 114 LEU A C 1
ATOM 928 O O . LEU A 1 114 ? 5.256 19.745 -14.052 1.00 80.19 114 LEU A O 1
ATOM 932 N N . ARG A 1 115 ? 5.742 19.807 -16.259 1.00 77.06 115 ARG A N 1
ATOM 933 C CA . ARG A 1 115 ? 5.031 21.061 -16.556 1.00 77.06 115 ARG A CA 1
ATOM 934 C C . ARG A 1 115 ? 3.547 20.977 -16.182 1.00 77.06 115 ARG A C 1
ATOM 936 O O . ARG A 1 115 ? 2.876 19.974 -16.422 1.00 77.06 115 ARG A O 1
ATOM 943 N N . THR A 1 116 ? 3.022 22.071 -15.632 1.00 73.56 116 THR A N 1
ATOM 944 C CA . THR A 1 116 ? 1.595 22.196 -15.310 1.00 73.56 116 THR A CA 1
ATOM 945 C C . THR A 1 116 ? 0.801 22.407 -16.608 1.00 73.56 116 THR A C 1
ATOM 947 O O . THR A 1 116 ? 1.067 23.381 -17.307 1.00 73.56 116 THR A O 1
ATOM 950 N N . PRO A 1 117 ? -0.169 21.543 -16.964 1.00 74.94 117 PRO A N 1
ATOM 951 C CA . PRO A 1 117 ? -0.972 21.736 -18.170 1.00 74.94 117 PRO A CA 1
ATOM 952 C C . PRO A 1 117 ? -1.922 22.944 -18.025 1.00 74.94 117 PRO A C 1
ATOM 954 O O . PRO A 1 117 ? -2.584 23.053 -16.985 1.00 74.94 117 PRO A O 1
ATOM 957 N N . PRO A 1 118 ? -2.083 23.799 -19.057 1.00 73.19 118 PRO A N 1
ATOM 958 C CA . PRO A 1 118 ? -2.965 24.975 -19.012 1.00 73.19 118 PRO A CA 1
ATOM 959 C C . PRO A 1 118 ? -4.420 24.581 -18.717 1.00 73.19 118 PRO A C 1
ATOM 961 O O . PRO A 1 118 ? -4.823 23.468 -19.060 1.00 73.19 118 PRO A O 1
ATOM 964 N N . LYS A 1 119 ? -5.210 25.446 -18.062 1.00 72.69 119 LYS A N 1
ATOM 965 C CA . LYS A 1 119 ? -6.649 25.208 -17.793 1.00 72.69 119 LYS A CA 1
ATOM 966 C C . LYS A 1 119 ? -7.443 25.091 -19.117 1.00 72.69 119 LYS A C 1
ATOM 968 O O . LYS A 1 119 ? -6.943 25.465 -20.174 1.00 72.69 119 LYS A O 1
ATOM 973 N N . GLY A 1 120 ? -8.640 24.495 -19.074 1.00 68.00 120 GLY A N 1
ATOM 974 C CA . GLY A 1 120 ? -9.543 24.305 -20.230 1.00 68.00 120 GLY A CA 1
ATOM 975 C C . GLY A 1 120 ? -9.092 23.278 -21.285 1.00 68.00 120 GLY A C 1
ATOM 976 O O . GLY A 1 120 ? -9.873 22.432 -21.709 1.00 68.00 120 GLY A O 1
ATOM 977 N N . LYS A 1 121 ? -7.814 23.280 -21.677 1.00 72.69 121 LYS A N 1
ATOM 978 C CA . LYS A 1 121 ? -7.277 22.420 -22.744 1.00 72.69 121 LYS A CA 1
ATOM 979 C C . LYS A 1 121 ? -6.997 20.988 -22.249 1.00 72.69 121 LYS A C 1
ATOM 981 O O . LYS A 1 121 ? -6.750 20.737 -21.066 1.00 72.69 121 LYS A O 1
ATOM 986 N N . ASP A 1 122 ? -7.008 20.028 -23.173 1.00 75.31 122 ASP A N 1
ATOM 987 C CA . ASP A 1 122 ? -6.620 18.633 -22.920 1.00 75.31 122 ASP A CA 1
ATOM 988 C C . ASP A 1 122 ? -5.167 18.565 -22.399 1.00 75.31 122 ASP A C 1
ATOM 990 O O . ASP A 1 122 ? -4.245 18.963 -23.120 1.00 75.31 122 ASP A O 1
ATOM 994 N N . PRO A 1 123 ? -4.930 18.044 -21.176 1.00 74.38 123 PRO A N 1
ATOM 995 C CA . PRO A 1 123 ? -3.636 18.123 -20.500 1.00 74.38 123 PRO A CA 1
ATOM 996 C C . PRO A 1 123 ? -2.533 17.277 -21.153 1.00 74.38 123 PRO A C 1
ATOM 998 O O . PRO A 1 123 ? -1.395 17.319 -20.698 1.00 74.38 123 PRO A O 1
ATOM 1001 N N . ILE A 1 124 ? -2.847 16.498 -22.192 1.00 78.19 124 ILE A N 1
ATOM 1002 C CA . ILE A 1 124 ? -1.894 15.666 -22.940 1.00 78.19 124 ILE A CA 1
ATOM 1003 C C . ILE A 1 124 ? -1.771 16.127 -24.403 1.00 78.19 124 ILE A C 1
ATOM 1005 O O . ILE A 1 124 ? -0.883 15.658 -25.117 1.00 78.19 124 ILE A O 1
ATOM 1009 N N . LYS A 1 125 ? -2.596 17.086 -24.861 1.00 75.81 125 LYS A N 1
ATOM 1010 C CA . LYS A 1 125 ? -2.577 17.585 -26.251 1.00 75.81 125 LYS A CA 1
ATOM 1011 C C . LYS A 1 125 ? -1.186 18.080 -26.660 1.00 75.81 125 LYS A C 1
ATOM 1013 O O . LYS A 1 125 ? -0.744 17.737 -27.750 1.00 75.81 125 LYS A O 1
ATOM 1018 N N . PHE A 1 126 ? -0.484 18.790 -25.770 1.00 67.12 126 PHE A N 1
ATOM 1019 C CA . PHE A 1 126 ? 0.875 19.290 -26.022 1.00 67.12 126 PHE A CA 1
ATOM 1020 C C . PHE A 1 126 ? 1.912 18.160 -26.150 1.00 67.12 126 PHE A C 1
ATOM 1022 O O . PHE A 1 126 ? 2.712 18.163 -27.077 1.00 67.12 126 PHE A O 1
ATOM 1029 N N . LEU A 1 127 ? 1.840 17.135 -25.292 1.00 66.19 127 LEU A N 1
ATOM 1030 C CA . LEU A 1 127 ? 2.746 15.977 -25.321 1.00 66.19 127 LEU A CA 1
ATOM 1031 C C . LEU A 1 127 ? 2.516 15.047 -26.515 1.00 66.19 127 LEU A C 1
ATOM 1033 O O . LEU A 1 127 ? 3.372 14.223 -26.819 1.00 66.19 127 LEU A O 1
ATOM 1037 N N . LEU A 1 128 ? 1.346 15.120 -27.152 1.00 69.31 128 LEU A N 1
ATOM 1038 C CA . LEU A 1 128 ? 0.972 14.290 -28.298 1.00 69.31 128 LEU A CA 1
ATOM 1039 C C . LEU A 1 128 ? 0.708 15.112 -29.564 1.00 69.31 128 LEU A C 1
ATOM 1041 O O . LEU A 1 128 ? 0.056 14.602 -30.485 1.00 69.31 128 LEU A O 1
ATOM 1045 N N . ALA A 1 129 ? 1.188 16.355 -29.614 1.00 63.62 129 ALA A N 1
ATOM 1046 C CA . ALA A 1 129 ? 1.266 17.128 -30.843 1.00 63.62 129 ALA A CA 1
ATOM 1047 C C . ALA A 1 129 ? 2.209 16.415 -31.831 1.00 63.62 129 ALA A C 1
ATOM 1049 O O . ALA A 1 129 ? 3.213 15.822 -31.437 1.00 63.62 129 ALA A O 1
ATOM 1050 N N . LEU A 1 130 ? 1.843 16.413 -33.112 1.00 56.09 130 LEU A N 1
ATOM 1051 C CA . LEU A 1 130 ? 2.722 15.964 -34.192 1.00 56.09 130 LEU A CA 1
ATOM 1052 C C . LEU A 1 130 ? 3.322 17.194 -34.876 1.00 56.09 130 LEU A C 1
ATOM 1054 O O . LEU A 1 130 ? 2.559 18.134 -35.113 1.00 56.09 130 LEU A O 1
ATOM 1058 N N . PRO A 1 131 ? 4.600 17.147 -35.291 1.00 54.09 131 PRO A N 1
ATOM 1059 C CA . PRO A 1 131 ? 5.141 18.093 -36.261 1.00 54.09 131 PRO A CA 1
ATOM 1060 C C . PRO A 1 131 ? 4.316 18.102 -37.556 1.00 54.09 131 PRO A C 1
ATOM 1062 O O . PRO A 1 131 ? 3.858 17.044 -38.008 1.00 54.09 131 PRO A O 1
ATOM 1065 N N . GLU A 1 132 ? 4.173 19.283 -38.159 1.00 50.91 132 GLU A N 1
ATOM 1066 C CA . GLU A 1 132 ? 3.367 19.573 -39.357 1.00 50.91 132 GLU A CA 1
ATOM 1067 C C . GLU A 1 132 ? 3.524 18.510 -40.457 1.00 50.91 132 GLU A C 1
ATOM 1069 O O . GLU A 1 132 ? 2.543 17.894 -40.885 1.00 50.91 132 GLU A O 1
ATOM 1074 N N . ARG A 1 133 ? 4.779 18.185 -40.804 1.00 46.22 133 ARG A N 1
ATOM 1075 C CA . ARG A 1 133 ? 5.149 17.250 -41.884 1.00 46.22 133 ARG A CA 1
ATOM 1076 C C . ARG A 1 133 ? 4.581 15.831 -41.748 1.00 46.22 133 ARG A C 1
ATOM 1078 O O . ARG A 1 133 ? 4.477 15.111 -42.734 1.00 46.22 133 ARG A O 1
ATOM 1085 N N . TYR A 1 134 ? 4.191 15.413 -40.541 1.00 50.41 134 TYR A N 1
ATOM 1086 C CA . TYR A 1 134 ? 3.586 14.097 -40.298 1.00 50.41 134 TYR A CA 1
ATOM 1087 C C . TYR A 1 134 ? 2.057 14.136 -40.169 1.00 50.41 134 TYR A C 1
ATOM 1089 O O . TYR A 1 134 ? 1.430 13.077 -40.107 1.00 50.41 134 TYR A O 1
ATOM 1097 N N . LYS A 1 135 ? 1.421 15.318 -40.161 1.00 55.88 135 LYS A N 1
ATOM 1098 C CA . LYS A 1 135 ? -0.048 15.430 -40.137 1.00 55.88 135 LYS A CA 1
ATOM 1099 C C . LYS A 1 135 ? -0.679 14.876 -41.422 1.00 55.88 135 LYS A C 1
ATOM 1101 O O . LYS A 1 135 ? -1.717 14.223 -41.326 1.00 55.88 135 LYS A O 1
ATOM 1106 N N . LYS A 1 136 ? -0.048 15.075 -42.591 1.00 52.56 136 LYS A N 1
ATOM 1107 C CA . LYS A 1 136 ? -0.534 14.571 -43.894 1.00 52.56 136 LYS A CA 1
ATOM 1108 C C . LYS A 1 136 ? -0.501 13.028 -43.961 1.00 52.56 136 LYS A C 1
ATOM 1110 O O . LYS A 1 136 ? -1.538 12.405 -44.175 1.00 52.56 136 LYS A O 1
ATOM 1115 N N . SER A 1 137 ? 0.630 12.389 -43.644 1.00 51.12 137 SER A N 1
ATOM 1116 C CA . SER A 1 137 ? 0.783 10.919 -43.705 1.00 51.12 137 SER A CA 1
ATOM 1117 C C . SER A 1 137 ? 0.103 10.146 -42.559 1.00 51.12 137 SER A C 1
ATOM 1119 O O . SER A 1 137 ? -0.380 9.030 -42.758 1.00 51.12 137 SER A O 1
ATOM 1121 N N . ALA A 1 138 ? -0.015 10.721 -41.355 1.00 50.50 138 ALA A N 1
ATOM 1122 C CA . ALA A 1 138 ? -0.626 10.034 -40.209 1.00 50.50 138 ALA A CA 1
ATOM 1123 C C . ALA A 1 138 ? -2.170 9.967 -40.238 1.00 50.50 138 ALA A C 1
ATOM 1125 O O . ALA A 1 138 ? -2.760 9.160 -39.509 1.00 50.50 138 ALA A O 1
ATOM 1126 N N . LYS A 1 139 ? -2.846 10.795 -41.053 1.00 51.22 139 LYS A N 1
ATOM 1127 C CA . LYS A 1 139 ? -4.322 10.855 -41.121 1.00 51.22 139 LYS A CA 1
ATOM 1128 C C . LYS A 1 139 ? -4.966 9.578 -41.698 1.00 51.22 139 LYS A C 1
ATOM 1130 O O . LYS A 1 139 ? -6.072 9.239 -41.260 1.00 51.22 139 LYS A O 1
ATOM 1135 N N . ARG A 1 140 ? -4.272 8.867 -42.607 1.00 52.91 140 ARG A N 1
ATOM 1136 C CA . ARG A 1 140 ? -4.827 7.806 -43.481 1.00 52.91 140 ARG A CA 1
ATOM 1137 C C . ARG A 1 140 ? -4.962 6.390 -42.877 1.00 52.91 140 ARG A C 1
ATOM 1139 O O . ARG A 1 140 ? -5.701 5.595 -43.434 1.00 52.91 140 ARG A O 1
ATOM 1146 N N . THR A 1 141 ? -4.339 6.027 -41.740 1.00 62.66 141 THR A N 1
ATOM 1147 C CA . THR A 1 141 ? -4.389 4.620 -41.240 1.00 62.66 141 THR A CA 1
ATOM 1148 C C . THR A 1 141 ? -5.113 4.401 -39.896 1.00 62.66 141 THR A C 1
ATOM 1150 O O . THR A 1 141 ? -4.708 4.894 -38.834 1.00 62.66 141 THR A O 1
ATOM 1153 N N . ARG A 1 142 ? -6.140 3.527 -39.893 1.00 72.50 142 ARG A N 1
ATOM 1154 C CA . ARG A 1 142 ? -6.897 3.067 -38.695 1.00 72.50 142 ARG A CA 1
ATOM 1155 C C . ARG A 1 142 ? -5.970 2.538 -37.584 1.00 72.50 142 ARG A C 1
ATOM 1157 O O . ARG A 1 142 ? -6.167 2.827 -36.398 1.00 72.50 142 ARG A O 1
ATOM 1164 N N . LYS A 1 143 ? -4.903 1.828 -37.976 1.00 73.50 143 LYS A N 1
ATOM 1165 C CA . LYS A 1 143 ? -3.832 1.280 -37.114 1.00 73.50 143 LYS A CA 1
ATOM 1166 C C . LYS A 1 143 ? -3.106 2.376 -36.319 1.00 73.50 143 LYS A C 1
ATOM 1168 O O . LYS A 1 143 ? -2.830 2.190 -35.130 1.00 73.50 143 LYS A O 1
ATOM 1173 N N . TRP A 1 144 ? -2.844 3.534 -36.931 1.00 71.00 144 TRP A N 1
ATOM 1174 C CA . TRP A 1 144 ? -2.171 4.660 -36.281 1.00 71.00 144 TRP A CA 1
ATOM 1175 C C . TRP A 1 144 ? -3.082 5.375 -35.273 1.00 71.00 144 TRP A C 1
ATOM 1177 O O . TRP A 1 144 ? -2.677 5.572 -34.121 1.00 71.00 144 TRP A O 1
ATOM 1187 N N . ARG A 1 145 ? -4.349 5.645 -35.636 1.00 74.19 145 ARG A N 1
ATOM 1188 C CA . ARG A 1 145 ? -5.356 6.212 -34.711 1.00 74.19 145 ARG A CA 1
ATOM 1189 C C . ARG A 1 145 ? -5.511 5.344 -33.445 1.00 74.19 145 ARG A C 1
ATOM 1191 O O . ARG A 1 145 ? -5.426 5.866 -32.329 1.00 74.19 145 ARG A O 1
ATOM 1198 N N . LYS A 1 146 ? -5.617 4.012 -33.596 1.00 78.88 146 LYS A N 1
ATOM 1199 C CA . LYS A 1 146 ? -5.651 3.038 -32.476 1.00 78.88 146 LYS A CA 1
ATOM 1200 C C . LYS A 1 146 ? -4.393 3.125 -31.589 1.00 78.88 146 LYS A C 1
ATOM 1202 O O . LYS A 1 146 ? -4.511 3.183 -30.362 1.00 78.88 146 LYS A O 1
ATOM 1207 N N . ARG A 1 147 ? -3.191 3.192 -32.183 1.00 76.19 147 ARG A N 1
ATOM 1208 C CA . ARG A 1 147 ? -1.912 3.331 -31.450 1.00 76.19 147 ARG A CA 1
ATOM 1209 C C . ARG A 1 147 ? -1.832 4.643 -30.655 1.00 76.19 147 ARG A C 1
ATOM 1211 O O . ARG A 1 147 ? -1.474 4.603 -29.476 1.00 76.19 147 ARG A O 1
ATOM 1218 N N . ARG A 1 148 ? -2.225 5.783 -31.243 1.00 78.69 148 ARG A N 1
ATOM 1219 C CA . ARG A 1 148 ? -2.246 7.092 -30.555 1.00 78.69 148 ARG A CA 1
ATOM 1220 C C . ARG A 1 148 ? -3.221 7.098 -29.375 1.00 78.69 148 ARG A C 1
ATOM 1222 O O . ARG A 1 148 ? -2.833 7.531 -28.292 1.00 78.69 148 ARG A O 1
ATOM 1229 N N . LYS A 1 149 ? -4.436 6.556 -29.543 1.00 82.56 149 LYS A N 1
ATOM 1230 C CA . LYS A 1 149 ? -5.434 6.417 -28.461 1.00 82.56 149 LYS A CA 1
ATOM 1231 C C . LYS A 1 149 ? -4.903 5.568 -27.296 1.00 82.56 149 LYS A C 1
ATOM 1233 O O . LYS A 1 149 ? -5.007 5.982 -26.143 1.00 82.56 149 LYS A O 1
ATOM 1238 N N . ARG A 1 150 ? -4.255 4.426 -27.577 1.00 83.50 150 ARG A N 1
ATOM 1239 C CA . ARG A 1 150 ? -3.637 3.573 -26.539 1.00 83.50 150 ARG A CA 1
ATOM 1240 C C . ARG A 1 150 ? -2.527 4.298 -25.773 1.00 83.50 150 ARG A C 1
ATOM 1242 O O . ARG A 1 150 ? -2.504 4.234 -24.545 1.00 83.50 150 ARG A O 1
ATOM 1249 N N . MET A 1 151 ? -1.626 4.984 -26.479 1.00 82.25 151 MET A N 1
ATOM 1250 C CA . MET A 1 151 ? -0.553 5.776 -25.864 1.00 82.25 151 MET A CA 1
ATOM 1251 C C . MET A 1 151 ? -1.120 6.895 -24.983 1.00 82.25 151 MET A C 1
ATOM 1253 O O . MET A 1 151 ? -0.713 7.004 -23.832 1.00 82.25 151 MET A O 1
ATOM 1257 N N . ARG A 1 152 ? -2.096 7.665 -25.486 1.00 86.12 152 ARG A N 1
ATOM 1258 C CA . ARG A 1 152 ? -2.798 8.729 -24.747 1.00 86.12 152 ARG A CA 1
ATOM 1259 C C . ARG A 1 152 ? -3.358 8.224 -23.420 1.00 86.12 152 ARG A C 1
ATOM 1261 O O . ARG A 1 152 ? -3.006 8.770 -22.382 1.00 86.12 152 ARG A O 1
ATOM 1268 N N . ASN A 1 153 ? -4.156 7.156 -23.444 1.00 89.31 153 ASN A N 1
ATOM 1269 C CA . ASN A 1 153 ? -4.771 6.596 -22.235 1.00 89.31 153 ASN A CA 1
ATOM 1270 C C . ASN A 1 153 ? -3.720 6.053 -21.248 1.00 89.31 153 ASN A C 1
ATOM 1272 O O . ASN A 1 153 ? -3.864 6.210 -20.040 1.00 89.31 153 ASN A O 1
ATOM 1276 N N . THR A 1 154 ? -2.647 5.442 -21.761 1.00 88.81 154 THR A N 1
ATOM 1277 C CA . THR A 1 154 ? -1.561 4.892 -20.934 1.00 88.81 154 THR A CA 1
ATOM 1278 C C . THR A 1 154 ? -0.768 6.013 -20.252 1.00 88.81 154 THR A C 1
ATOM 1280 O O . THR A 1 154 ? -0.568 5.983 -19.041 1.00 88.81 154 THR A O 1
ATOM 1283 N N . LEU A 1 155 ? -0.351 7.032 -21.011 1.00 88.75 155 LEU A N 1
ATOM 1284 C CA . LEU A 1 155 ? 0.384 8.187 -20.491 1.00 88.75 155 LEU A CA 1
ATOM 1285 C C . LEU A 1 155 ? -0.470 8.984 -19.494 1.00 88.75 155 LEU A C 1
ATOM 1287 O O . LEU A 1 155 ? 0.021 9.346 -18.429 1.00 88.75 155 LEU A O 1
ATOM 1291 N N . ALA A 1 156 ? -1.759 9.178 -19.795 1.00 91.38 156 ALA A N 1
ATOM 1292 C CA . ALA A 1 156 ? -2.727 9.792 -18.890 1.00 91.38 156 ALA A CA 1
ATOM 1293 C C . ALA A 1 156 ? -2.792 9.087 -17.538 1.00 91.38 156 ALA A C 1
ATOM 1295 O O . ALA A 1 156 ? -2.706 9.734 -16.497 1.00 91.38 156 ALA A O 1
ATOM 1296 N N . TYR A 1 157 ? -2.882 7.759 -17.550 1.00 93.00 157 TYR A N 1
ATOM 1297 C CA . TYR A 1 157 ? -2.909 6.973 -16.328 1.00 93.00 157 TYR A CA 1
ATOM 1298 C C . TYR A 1 157 ? -1.640 7.172 -15.486 1.00 93.00 157 TYR A C 1
ATOM 1300 O O . TYR A 1 157 ? -1.734 7.477 -14.296 1.00 93.00 157 TYR A O 1
ATOM 1308 N N . PHE A 1 158 ? -0.454 7.072 -16.094 1.00 91.81 158 PHE A N 1
ATOM 1309 C CA . PHE A 1 158 ? 0.805 7.220 -15.360 1.00 91.81 158 PHE A CA 1
ATOM 1310 C C . PHE A 1 158 ? 1.057 8.653 -14.863 1.00 91.81 158 PHE A C 1
ATOM 1312 O O . PHE A 1 158 ? 1.477 8.817 -13.718 1.00 91.81 158 PHE A O 1
ATOM 1319 N N . LEU A 1 159 ? 0.756 9.691 -15.655 1.00 91.69 159 LEU A N 1
ATOM 1320 C CA . LEU A 1 159 ? 0.859 11.094 -15.218 1.00 91.69 159 LEU A CA 1
ATOM 1321 C C . LEU A 1 159 ? -0.176 11.434 -14.135 1.00 91.69 159 LEU A C 1
ATOM 1323 O O . LEU A 1 159 ? 0.132 12.157 -13.181 1.00 91.69 159 LEU A O 1
ATOM 1327 N N . GLY A 1 160 ? -1.382 10.870 -14.234 1.00 94.00 160 GLY A N 1
ATOM 1328 C CA . GLY A 1 160 ? -2.409 10.964 -13.203 1.00 94.00 160 GLY A CA 1
ATOM 1329 C C . GLY A 1 160 ? -1.944 10.333 -11.893 1.00 94.00 160 GLY A C 1
ATOM 1330 O O . GLY A 1 160 ? -1.899 11.008 -10.863 1.00 94.00 160 GLY A O 1
ATOM 1331 N N . ARG A 1 161 ? -1.475 9.079 -11.938 1.00 93.50 161 ARG A N 1
ATOM 1332 C CA . ARG A 1 161 ? -0.935 8.362 -10.772 1.00 93.50 161 ARG A CA 1
ATOM 1333 C C . ARG A 1 161 ? 0.300 9.051 -10.179 1.00 93.50 161 ARG A C 1
ATOM 1335 O O . ARG A 1 161 ? 0.426 9.134 -8.959 1.00 93.50 161 ARG A O 1
ATOM 1342 N N . MET A 1 162 ? 1.184 9.602 -11.012 1.00 92.25 162 MET A N 1
ATOM 1343 C CA . MET A 1 162 ? 2.358 10.366 -10.572 1.00 92.25 162 MET A CA 1
ATOM 1344 C C . MET A 1 162 ? 1.983 11.556 -9.686 1.00 92.25 162 MET A C 1
ATOM 1346 O O . MET A 1 162 ? 2.653 11.791 -8.676 1.00 92.25 162 MET A O 1
ATOM 1350 N N . ASN A 1 163 ? 0.922 12.280 -10.057 1.00 92.25 163 ASN A N 1
ATOM 1351 C CA . ASN A 1 163 ? 0.411 13.429 -9.313 1.00 92.25 163 ASN A CA 1
ATOM 1352 C C . ASN A 1 163 ? -0.498 13.024 -8.138 1.00 92.25 163 ASN A C 1
ATOM 1354 O O . ASN A 1 163 ? -0.443 13.671 -7.096 1.00 92.25 163 ASN A O 1
ATOM 1358 N N . PHE A 1 164 ? -1.241 11.918 -8.243 1.00 93.75 164 PHE A N 1
ATOM 1359 C CA . PHE A 1 164 ? -1.978 11.308 -7.126 1.00 93.75 164 PHE A CA 1
ATOM 1360 C C . PHE A 1 164 ? -1.039 10.952 -5.962 1.00 93.75 164 PHE A C 1
ATOM 1362 O O . PHE A 1 164 ? -1.283 11.335 -4.820 1.00 93.75 164 PHE A O 1
ATOM 1369 N N . LEU A 1 165 ? 0.107 10.327 -6.258 1.00 91.31 165 LEU A N 1
ATOM 1370 C CA . LEU A 1 165 ? 1.125 9.977 -5.258 1.00 91.31 165 LEU A CA 1
ATOM 1371 C C . LEU A 1 165 ? 1.838 11.189 -4.619 1.00 91.31 165 LEU A C 1
ATOM 1373 O O . LEU A 1 165 ? 2.687 10.981 -3.757 1.00 91.31 165 LEU A O 1
ATOM 1377 N N . LYS A 1 166 ? 1.533 12.437 -5.014 1.00 89.06 166 LYS A N 1
ATOM 1378 C CA . LYS A 1 166 ? 1.990 13.648 -4.300 1.00 89.06 166 LYS A CA 1
ATOM 1379 C C . LYS A 1 166 ? 1.135 13.970 -3.064 1.00 89.06 166 LYS A C 1
ATOM 1381 O O . LYS A 1 166 ? 1.563 14.782 -2.257 1.00 89.06 166 LYS A O 1
ATOM 1386 N N . ARG A 1 167 ? -0.062 13.373 -2.928 1.00 87.94 167 ARG A N 1
ATOM 1387 C CA . ARG A 1 167 ? -1.003 13.552 -1.797 1.00 87.94 167 ARG A CA 1
ATOM 1388 C C . ARG A 1 167 ? -1.300 15.019 -1.412 1.00 87.94 167 ARG A C 1
ATOM 1390 O O . ARG A 1 167 ? -1.526 15.314 -0.247 1.00 87.94 167 ARG A O 1
ATOM 1397 N N . SER A 1 168 ? -1.327 15.938 -2.384 1.00 91.38 168 SER A N 1
ATOM 1398 C CA . SER A 1 168 ? -1.565 17.376 -2.161 1.00 91.38 168 SER A CA 1
ATOM 1399 C C . SER A 1 168 ? -2.777 17.904 -2.938 1.00 91.38 168 SER A C 1
ATOM 1401 O O . SER A 1 168 ? -3.151 17.334 -3.968 1.00 91.38 168 SER A O 1
ATOM 1403 N N . LYS A 1 169 ? -3.376 19.028 -2.500 1.00 88.62 169 LYS A N 1
ATOM 1404 C CA . LYS A 1 169 ? -4.542 19.656 -3.169 1.00 88.62 169 LYS A CA 1
ATOM 1405 C C . LYS A 1 169 ? -4.283 19.874 -4.678 1.00 88.62 169 LYS A C 1
ATOM 1407 O O . LYS A 1 169 ? -5.082 19.413 -5.501 1.00 88.62 169 LYS A O 1
ATOM 1412 N N . LYS A 1 170 ? -3.129 20.466 -5.033 1.00 90.06 170 LYS A N 1
ATOM 1413 C CA . LYS A 1 170 ? -2.644 20.690 -6.418 1.00 90.06 170 LYS A CA 1
ATOM 1414 C C . LYS A 1 170 ? -2.359 19.377 -7.163 1.00 90.06 170 LYS A C 1
ATOM 1416 O O . LYS A 1 170 ? -2.768 19.226 -8.313 1.00 90.06 170 LYS A O 1
ATOM 1421 N N . GLY A 1 171 ? -1.726 18.400 -6.505 1.00 91.06 171 GLY A N 1
ATOM 1422 C CA . GLY A 1 171 ? -1.470 17.072 -7.077 1.00 91.06 171 GLY A CA 1
ATOM 1423 C C . GLY A 1 171 ? -2.757 16.339 -7.463 1.00 91.06 171 GLY A C 1
ATOM 1424 O O . GLY A 1 171 ? -2.878 15.850 -8.584 1.00 91.06 171 GLY A O 1
ATOM 1425 N N . PHE A 1 172 ? -3.762 16.345 -6.587 1.00 93.75 172 PHE A N 1
ATOM 1426 C CA . PHE A 1 172 ? -5.068 15.745 -6.858 1.00 93.75 172 PHE A CA 1
ATOM 1427 C C . PHE A 1 172 ? -5.861 16.479 -7.945 1.00 93.75 172 PHE A C 1
ATOM 1429 O O . PHE A 1 172 ? -6.506 15.821 -8.760 1.00 93.75 172 PHE A O 1
ATOM 1436 N N . PHE A 1 173 ? -5.782 17.811 -8.032 1.00 91.56 173 PHE A N 1
ATOM 1437 C CA . PHE A 1 173 ? -6.381 18.549 -9.152 1.00 91.56 173 PHE A CA 1
ATOM 1438 C C . PHE A 1 173 ? -5.799 18.101 -10.505 1.00 91.56 173 PHE A C 1
ATOM 1440 O O . PHE A 1 173 ? -6.546 17.750 -11.421 1.00 91.56 173 PHE A O 1
ATOM 1447 N N . LEU A 1 174 ? -4.468 18.022 -10.614 1.00 91.31 174 LEU A N 1
ATOM 1448 C CA . LEU A 1 174 ? -3.803 17.552 -11.834 1.00 91.31 174 LEU A CA 1
ATOM 1449 C C . LEU A 1 174 ? -4.092 16.076 -12.128 1.00 91.31 174 LEU A C 1
ATOM 1451 O O . LEU A 1 174 ? -4.376 15.728 -13.273 1.00 91.31 174 LEU A O 1
ATOM 1455 N N . ALA A 1 175 ? -4.086 15.219 -11.104 1.00 94.31 175 ALA A N 1
ATOM 1456 C CA . ALA A 1 175 ? -4.430 13.808 -11.248 1.00 94.31 175 ALA A CA 1
ATOM 1457 C C . ALA A 1 175 ? -5.838 13.624 -11.832 1.00 94.31 175 ALA A C 1
ATOM 1459 O O . ALA A 1 175 ? -6.007 12.877 -12.794 1.00 94.31 175 ALA A O 1
ATOM 1460 N N . HIS A 1 176 ? -6.827 14.372 -11.327 1.00 93.19 176 HIS A N 1
ATOM 1461 C CA . HIS A 1 176 ? -8.202 14.333 -11.828 1.00 93.19 176 HIS A CA 1
ATOM 1462 C C . HIS A 1 176 ? -8.284 14.707 -13.314 1.00 93.19 176 HIS A C 1
ATOM 1464 O O . HIS A 1 176 ? -8.941 14.013 -14.091 1.00 93.19 176 HIS A O 1
ATOM 1470 N N . ARG A 1 177 ? -7.572 15.766 -13.728 1.00 91.75 177 ARG A N 1
ATOM 1471 C CA . ARG A 1 177 ? -7.518 16.194 -15.134 1.00 91.75 177 ARG A CA 1
ATOM 1472 C C . ARG A 1 177 ? -6.928 15.123 -16.046 1.00 91.75 177 ARG A C 1
ATOM 1474 O O . ARG A 1 177 ? -7.499 14.865 -17.099 1.00 91.75 177 ARG A O 1
ATOM 1481 N N . PHE A 1 178 ? -5.833 14.475 -15.646 1.00 92.81 178 PHE A N 1
ATOM 1482 C CA . PHE A 1 178 ? -5.261 13.372 -16.422 1.00 92.81 178 PHE A CA 1
ATOM 1483 C C . PHE A 1 178 ? -6.193 12.151 -16.466 1.00 92.81 178 PHE A C 1
ATOM 1485 O O . PHE A 1 178 ? -6.399 11.584 -17.536 1.00 92.81 178 PHE A O 1
ATOM 1492 N N . PHE A 1 179 ? -6.818 11.772 -15.348 1.00 94.88 179 PHE A N 1
ATOM 1493 C CA . PHE A 1 179 ? -7.747 10.638 -15.309 1.00 94.88 179 PHE A CA 1
ATOM 1494 C C . PHE A 1 179 ? -8.998 10.850 -16.173 1.00 94.88 179 PHE A C 1
ATOM 1496 O O . PHE A 1 179 ? -9.446 9.904 -16.816 1.00 94.88 179 PHE A O 1
ATOM 1503 N N . ASN A 1 180 ? -9.509 12.081 -16.279 1.00 92.56 180 ASN A N 1
ATOM 1504 C CA . ASN A 1 180 ? -10.631 12.416 -17.166 1.00 92.56 180 ASN A CA 1
ATOM 1505 C C . ASN A 1 180 ? -10.324 12.225 -18.668 1.00 92.56 180 ASN A C 1
ATOM 1507 O O . ASN A 1 180 ? -11.253 12.138 -19.465 1.00 92.56 180 ASN A O 1
ATOM 1511 N N . VAL A 1 181 ? -9.052 12.139 -19.077 1.00 90.38 181 VAL A N 1
ATOM 1512 C CA . VAL A 1 181 ? -8.669 11.892 -20.483 1.00 90.38 181 VAL A CA 1
ATOM 1513 C C . VAL A 1 181 ? -8.838 10.418 -20.890 1.00 90.38 181 VAL A C 1
ATOM 1515 O O . VAL A 1 181 ? -8.878 10.100 -22.083 1.00 90.38 181 VAL A O 1
ATOM 1518 N N . ILE A 1 182 ? -8.916 9.504 -19.920 1.00 92.44 182 ILE A N 1
ATOM 1519 C CA . ILE A 1 182 ? -8.938 8.057 -20.152 1.00 92.44 182 ILE A CA 1
ATOM 1520 C C . ILE A 1 182 ? -10.360 7.623 -20.527 1.00 92.44 182 ILE A C 1
ATOM 1522 O O . ILE A 1 182 ? -11.293 7.812 -19.753 1.00 92.44 182 ILE A O 1
ATOM 1526 N N . LYS A 1 183 ? -10.515 7.002 -21.702 1.00 91.31 183 LYS A N 1
ATOM 1527 C CA . LYS A 1 183 ? -11.796 6.429 -22.160 1.00 91.31 183 LYS A CA 1
ATOM 1528 C C . LYS A 1 183 ? -12.035 5.001 -21.615 1.00 91.31 183 LYS A C 1
ATOM 1530 O O . LYS A 1 183 ? -11.038 4.306 -21.390 1.00 91.31 183 LYS A O 1
ATOM 1535 N N . PRO A 1 184 ? -13.295 4.542 -21.454 1.00 88.81 184 PRO A N 1
ATOM 1536 C CA . PRO A 1 184 ? -13.643 3.188 -20.991 1.00 88.81 184 PRO A CA 1
ATOM 1537 C C . PRO A 1 184 ? -12.918 2.042 -21.713 1.00 88.81 184 PRO A C 1
ATOM 1539 O O . PRO A 1 184 ? -12.428 1.110 -21.075 1.00 88.81 184 PRO A O 1
ATOM 1542 N N . GLU A 1 185 ? -12.732 2.153 -23.028 1.00 85.56 185 GLU A N 1
ATOM 1543 C CA . GLU A 1 185 ? -12.046 1.159 -23.881 1.00 85.56 185 GLU A CA 1
ATOM 1544 C C . GLU A 1 185 ? -10.510 1.112 -23.677 1.00 85.56 185 GLU A C 1
ATOM 1546 O O . GLU A 1 185 ? -9.764 0.573 -24.503 1.00 85.56 185 GLU A O 1
ATOM 1551 N N . ALA A 1 186 ? -9.980 1.730 -22.615 1.00 84.94 186 ALA A N 1
ATOM 1552 C CA . ALA A 1 186 ? -8.560 1.682 -22.297 1.00 84.94 186 ALA A CA 1
ATOM 1553 C C . ALA A 1 186 ? -8.098 0.249 -21.967 1.00 84.94 186 ALA A C 1
ATOM 1555 O O . ALA A 1 186 ? -8.731 -0.484 -21.208 1.00 84.94 186 ALA A O 1
ATOM 1556 N N . ALA A 1 187 ? -6.937 -0.130 -22.508 1.00 83.00 187 ALA A N 1
ATOM 1557 C CA . ALA A 1 187 ? -6.276 -1.394 -22.184 1.00 83.00 187 ALA A CA 1
ATOM 1558 C C . ALA A 1 187 ? -5.860 -1.469 -20.699 1.00 83.00 187 ALA A C 1
ATOM 1560 O O . ALA A 1 187 ? -5.809 -0.448 -20.012 1.00 83.00 187 ALA A O 1
ATOM 1561 N N . ASN A 1 188 ? -5.517 -2.672 -20.223 1.00 84.00 188 ASN A N 1
ATOM 1562 C CA . ASN A 1 188 ? -4.981 -2.936 -18.876 1.00 84.00 188 ASN A CA 1
ATOM 1563 C C . ASN A 1 188 ? -5.872 -2.400 -17.731 1.00 84.00 188 ASN A C 1
ATOM 1565 O O . ASN A 1 188 ? -5.370 -2.028 -16.665 1.00 84.00 188 ASN A O 1
ATOM 1569 N N . ASN A 1 189 ? -7.181 -2.293 -17.986 1.00 90.44 189 ASN A N 1
ATOM 1570 C CA . ASN A 1 189 ? -8.190 -1.713 -17.099 1.00 90.44 189 ASN A CA 1
ATOM 1571 C C . ASN A 1 189 ? -7.830 -0.306 -16.574 1.00 90.44 189 ASN A C 1
ATOM 1573 O O . ASN A 1 189 ? -8.262 0.078 -15.487 1.00 90.44 189 ASN A O 1
ATOM 1577 N N . TYR A 1 190 ? -7.059 0.495 -17.331 1.00 91.75 190 TYR A N 1
ATOM 1578 C CA . TYR A 1 190 ? -6.619 1.825 -16.879 1.00 91.75 190 TYR A CA 1
ATOM 1579 C C . TYR A 1 190 ? -7.782 2.767 -16.540 1.00 91.75 190 TYR A C 1
ATOM 1581 O O . TYR A 1 190 ? -7.628 3.607 -15.659 1.00 91.75 190 TYR A O 1
ATOM 1589 N N . TYR A 1 191 ? -8.947 2.611 -17.182 1.00 94.38 191 TYR A N 1
ATOM 1590 C CA . TYR A 1 191 ? -10.154 3.361 -16.829 1.00 94.38 191 TYR A CA 1
ATOM 1591 C C . TYR A 1 191 ? -10.663 3.003 -15.423 1.00 94.38 191 TYR A C 1
ATOM 1593 O O . TYR A 1 191 ? -10.846 3.890 -14.595 1.00 94.38 191 TYR A O 1
ATOM 1601 N N . ALA A 1 192 ? -10.787 1.708 -15.111 1.00 95.38 192 ALA A N 1
ATOM 1602 C CA . ALA A 1 192 ? -11.178 1.227 -13.785 1.00 95.38 192 ALA A CA 1
ATOM 1603 C C . ALA A 1 192 ? -10.176 1.665 -12.699 1.00 95.38 192 ALA A C 1
ATOM 1605 O O . ALA A 1 192 ? -10.571 2.202 -11.666 1.00 95.38 192 ALA A O 1
ATOM 1606 N N . LYS A 1 193 ? -8.867 1.529 -12.963 1.00 94.69 193 LYS A N 1
ATOM 1607 C CA . LYS A 1 193 ? -7.800 1.987 -12.052 1.00 94.69 193 LYS A CA 1
ATOM 1608 C C . LYS A 1 193 ? -7.844 3.506 -11.819 1.00 94.69 193 LYS A C 1
ATOM 1610 O O . LYS A 1 193 ? -7.618 3.967 -10.702 1.00 94.69 193 LYS A O 1
ATOM 1615 N N . ALA A 1 194 ? -8.157 4.289 -12.853 1.00 96.56 194 ALA A N 1
ATOM 1616 C CA . ALA A 1 194 ? -8.306 5.740 -12.754 1.00 96.56 194 ALA A CA 1
ATOM 1617 C C . ALA A 1 194 ? -9.568 6.153 -11.979 1.00 96.56 194 ALA A C 1
ATOM 1619 O O . ALA A 1 194 ? -9.492 7.045 -11.135 1.00 96.56 194 ALA A O 1
ATOM 1620 N N . LEU A 1 195 ? -10.707 5.485 -12.204 1.00 97.06 195 LEU A N 1
ATOM 1621 C CA . LEU A 1 195 ? -11.917 5.665 -11.392 1.00 97.06 195 LEU A CA 1
ATOM 1622 C C . LEU A 1 195 ? -11.655 5.336 -9.919 1.00 97.06 195 LEU A C 1
ATOM 1624 O O . LEU A 1 195 ? -12.079 6.098 -9.053 1.00 97.06 195 LEU A O 1
ATOM 1628 N N . TYR A 1 196 ? -10.901 4.270 -9.632 1.00 97.06 196 TYR A N 1
ATOM 1629 C CA . TYR A 1 196 ? -10.544 3.894 -8.263 1.00 97.06 196 TYR A CA 1
ATOM 1630 C C . TYR A 1 196 ? -9.741 5.005 -7.575 1.00 97.06 196 TYR A C 1
ATOM 1632 O O . TYR A 1 196 ? -10.105 5.467 -6.495 1.00 97.06 196 TYR A O 1
ATOM 1640 N N . MET A 1 197 ? -8.704 5.526 -8.243 1.00 96.81 197 MET A N 1
ATOM 1641 C CA . MET A 1 197 ? -7.922 6.656 -7.724 1.00 96.81 197 MET A CA 1
ATOM 1642 C C . MET A 1 197 ? -8.771 7.921 -7.556 1.00 96.81 197 MET A C 1
ATOM 1644 O O . MET A 1 197 ? -8.621 8.608 -6.548 1.00 96.81 197 MET A O 1
ATOM 1648 N N . LYS A 1 198 ? -9.708 8.209 -8.472 1.00 96.75 198 LYS A N 1
ATOM 1649 C CA . LYS A 1 198 ? -10.679 9.304 -8.302 1.00 96.75 198 LYS A CA 1
ATOM 1650 C C . LYS A 1 198 ? -11.572 9.094 -7.074 1.00 96.75 198 LYS A C 1
ATOM 1652 O O . LYS A 1 198 ? -11.786 10.051 -6.337 1.00 96.75 198 LYS A O 1
ATOM 1657 N N . GLY A 1 199 ? -12.049 7.875 -6.824 1.00 96.88 199 GLY A N 1
ATOM 1658 C CA . GLY A 1 199 ? -12.813 7.524 -5.622 1.00 96.88 199 GLY A CA 1
ATOM 1659 C C . GLY A 1 199 ? -12.027 7.811 -4.342 1.00 96.88 199 GLY A C 1
ATOM 1660 O O . GLY A 1 199 ? -12.484 8.584 -3.501 1.00 96.88 199 GLY A O 1
ATOM 1661 N N . VAL A 1 200 ? -10.789 7.313 -4.256 1.00 96.06 200 VAL A N 1
ATOM 1662 C CA . VAL A 1 200 ? -9.870 7.581 -3.132 1.00 96.06 200 VAL A CA 1
ATOM 1663 C C . VAL A 1 200 ? -9.592 9.084 -2.963 1.00 96.06 200 VAL A C 1
ATOM 1665 O O . VAL A 1 200 ? -9.559 9.583 -1.841 1.00 96.06 200 VAL A O 1
ATOM 1668 N N . MET A 1 201 ? -9.447 9.842 -4.055 1.00 95.38 201 MET A N 1
ATOM 1669 C CA . MET A 1 201 ? -9.274 11.303 -4.009 1.00 95.38 201 MET A CA 1
ATOM 1670 C C . MET A 1 201 ? -10.502 12.043 -3.465 1.00 95.38 201 MET A C 1
ATOM 1672 O O . MET A 1 201 ? -10.341 13.047 -2.772 1.00 95.38 201 MET A O 1
ATOM 1676 N N . TYR A 1 202 ? -11.718 11.586 -3.780 1.00 95.75 202 TYR A N 1
ATOM 1677 C CA . TYR A 1 202 ? -12.938 12.156 -3.207 1.00 95.75 202 TYR A CA 1
ATOM 1678 C C . TYR A 1 202 ? -13.078 11.808 -1.723 1.00 95.75 202 TYR A C 1
ATOM 1680 O O . TYR A 1 202 ? -13.384 12.706 -0.941 1.00 95.75 202 TYR A O 1
ATOM 1688 N N . ALA A 1 203 ? -12.784 10.564 -1.329 1.00 94.56 203 ALA A N 1
ATOM 1689 C CA . ALA A 1 203 ? -12.803 10.129 0.070 1.00 94.56 203 ALA A CA 1
ATOM 1690 C C . ALA A 1 203 ? -11.784 10.907 0.924 1.00 94.56 203 ALA A C 1
ATOM 1692 O O . ALA A 1 203 ? -12.125 11.409 1.988 1.00 94.56 203 ALA A O 1
ATOM 1693 N N . TRP A 1 204 ? -10.565 11.132 0.415 1.00 92.25 204 TRP A N 1
ATOM 1694 C CA . TRP A 1 204 ? -9.560 11.968 1.091 1.00 92.25 204 TRP A CA 1
ATOM 1695 C C . TRP A 1 204 ? -10.016 13.426 1.286 1.00 92.25 204 TRP A C 1
ATOM 1697 O O . TRP A 1 204 ? -9.609 14.081 2.237 1.00 92.25 204 TRP A O 1
ATOM 1707 N N . ARG A 1 205 ? -10.889 13.941 0.408 1.00 92.12 205 ARG A N 1
ATOM 1708 C CA . ARG A 1 205 ? -11.533 15.262 0.549 1.00 92.12 205 ARG A CA 1
ATOM 1709 C C . ARG A 1 205 ? -12.851 15.209 1.340 1.00 92.12 205 ARG A C 1
ATOM 1711 O O . ARG A 1 205 ? -13.645 16.135 1.217 1.00 92.12 205 ARG A O 1
ATOM 1718 N N . GLN A 1 206 ? -13.123 14.117 2.061 1.00 92.00 206 GLN A N 1
ATOM 1719 C CA . GLN A 1 206 ? -14.369 13.840 2.797 1.00 92.00 206 GLN A CA 1
ATOM 1720 C C . GLN A 1 206 ? -15.653 13.866 1.934 1.00 92.00 206 GLN A C 1
ATOM 1722 O O . GLN A 1 206 ? -16.775 13.856 2.441 1.00 92.00 206 GLN A O 1
ATOM 1727 N N . ARG A 1 207 ? -15.529 13.854 0.599 1.00 94.94 207 ARG A N 1
ATOM 1728 C CA . ARG A 1 207 ? -16.656 13.877 -0.351 1.00 94.94 207 ARG A CA 1
ATOM 1729 C C . ARG A 1 207 ? -17.158 12.452 -0.617 1.00 94.94 207 ARG A C 1
ATOM 1731 O O . ARG A 1 207 ? -17.192 12.005 -1.765 1.00 94.94 207 ARG A O 1
ATOM 1738 N N . ASN A 1 208 ? -17.549 11.739 0.438 1.00 95.38 208 ASN A N 1
ATOM 1739 C CA . ASN A 1 208 ? -17.812 10.293 0.406 1.00 95.38 208 ASN A CA 1
ATOM 1740 C C . ASN A 1 208 ? -18.923 9.893 -0.582 1.00 95.38 208 ASN A C 1
ATOM 1742 O O . ASN A 1 208 ? -18.722 8.961 -1.360 1.00 95.38 208 ASN A O 1
ATOM 1746 N N . LYS A 1 209 ? -20.017 10.669 -0.689 1.00 95.62 209 LYS A N 1
ATOM 1747 C CA . LYS A 1 209 ? -21.053 10.486 -1.733 1.00 95.62 209 LYS A CA 1
ATOM 1748 C C . LYS A 1 209 ? -20.451 10.431 -3.155 1.00 95.62 209 LYS A C 1
ATOM 1750 O O . LYS A 1 209 ? -20.798 9.567 -3.959 1.00 95.62 209 LYS A O 1
ATOM 1755 N N . ASN A 1 210 ? -19.490 11.312 -3.459 1.00 96.75 210 ASN A N 1
ATOM 1756 C CA . ASN A 1 210 ? -18.801 11.338 -4.756 1.00 96.75 210 ASN A CA 1
ATOM 1757 C C . ASN A 1 210 ? -17.818 10.171 -4.928 1.00 96.75 210 ASN A C 1
ATOM 1759 O O . ASN A 1 210 ? -17.684 9.663 -6.044 1.00 96.75 210 ASN A O 1
ATOM 1763 N N . ALA A 1 211 ? -17.162 9.731 -3.848 1.00 97.50 211 ALA A N 1
ATOM 1764 C CA . ALA A 1 211 ? -16.294 8.555 -3.852 1.00 97.50 211 ALA A CA 1
ATOM 1765 C C . ALA A 1 211 ? -17.084 7.285 -4.203 1.00 97.50 211 ALA A C 1
ATOM 1767 O O . ALA A 1 211 ? -16.743 6.604 -5.171 1.00 97.50 211 ALA A O 1
ATOM 1768 N N . ILE A 1 212 ? -18.204 7.051 -3.509 1.00 97.38 212 ILE A N 1
ATOM 1769 C CA . ILE A 1 212 ? -19.138 5.942 -3.760 1.00 9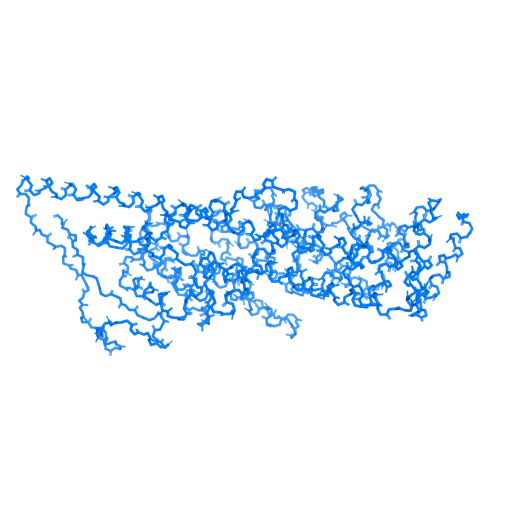7.38 212 ILE A CA 1
ATOM 1770 C C . ILE A 1 212 ? -19.625 5.967 -5.217 1.00 97.38 212 ILE A C 1
ATOM 1772 O O . ILE A 1 212 ? -19.599 4.935 -5.886 1.00 97.38 212 ILE A O 1
ATOM 1776 N N . LYS A 1 213 ? -19.968 7.144 -5.768 1.00 97.38 213 LYS A N 1
ATOM 1777 C CA . LYS A 1 213 ? -20.344 7.290 -7.190 1.00 97.38 213 LYS A CA 1
ATOM 1778 C C . LYS A 1 213 ? -19.219 6.886 -8.158 1.00 97.38 213 LYS A C 1
ATOM 1780 O O . LYS A 1 213 ? -19.522 6.349 -9.221 1.00 97.38 213 LYS A O 1
ATOM 1785 N N . GLN A 1 214 ? -17.937 7.102 -7.833 1.00 97.44 214 GLN A N 1
ATOM 1786 C CA . GLN A 1 214 ? -16.835 6.601 -8.677 1.00 97.44 214 GLN A CA 1
ATOM 1787 C C . GLN A 1 214 ? -16.629 5.091 -8.524 1.00 97.44 214 GLN A C 1
ATOM 1789 O O . GLN A 1 214 ? -16.385 4.419 -9.523 1.00 97.44 214 GLN A O 1
ATOM 1794 N N . PHE A 1 215 ? -16.737 4.550 -7.309 1.00 97.94 215 PHE A N 1
ATOM 1795 C CA . PHE A 1 215 ? -16.550 3.119 -7.066 1.00 97.94 215 PHE A CA 1
ATOM 1796 C C . PHE A 1 215 ? -17.684 2.272 -7.665 1.00 97.94 215 PHE A C 1
ATOM 1798 O O . PHE A 1 215 ? -17.405 1.293 -8.350 1.00 97.94 215 PHE A O 1
ATOM 1805 N N . ARG A 1 216 ? -18.952 2.691 -7.544 1.00 97.00 216 ARG A N 1
ATOM 1806 C CA . ARG A 1 216 ? -20.093 2.008 -8.191 1.00 97.00 216 ARG A CA 1
ATOM 1807 C C . ARG A 1 216 ? -19.950 1.936 -9.715 1.00 97.00 216 ARG A C 1
ATOM 1809 O O . ARG A 1 216 ? -20.237 0.900 -10.306 1.00 97.00 216 ARG A O 1
ATOM 1816 N N . LYS A 1 217 ? -19.394 2.978 -10.352 1.00 96.50 217 LYS A N 1
ATOM 1817 C CA . LYS A 1 217 ? -19.062 2.947 -11.791 1.00 96.50 217 LYS A CA 1
ATOM 1818 C C . LYS A 1 217 ? -18.070 1.843 -12.163 1.00 96.50 217 LYS A C 1
ATOM 1820 O O . LYS A 1 217 ? -18.106 1.395 -13.299 1.00 96.50 217 LYS A O 1
ATOM 1825 N N . ILE A 1 218 ? -17.198 1.408 -11.249 1.00 96.38 218 ILE A N 1
ATOM 1826 C CA . ILE A 1 218 ? -16.250 0.303 -11.475 1.00 96.38 218 ILE A CA 1
ATOM 1827 C C . ILE A 1 218 ? -16.971 -1.045 -11.429 1.00 96.38 218 ILE A C 1
ATOM 1829 O O . ILE A 1 218 ? -16.698 -1.907 -12.266 1.00 96.38 218 ILE A O 1
ATOM 1833 N N . LEU A 1 219 ? -17.908 -1.218 -10.490 1.00 94.50 219 LEU A N 1
ATOM 1834 C CA . LEU A 1 219 ? -18.704 -2.443 -10.359 1.00 94.50 219 LEU A CA 1
ATOM 1835 C C . LEU A 1 219 ? -19.518 -2.731 -11.631 1.00 94.50 219 LEU A C 1
ATOM 1837 O O . LEU A 1 219 ? -19.588 -3.882 -12.054 1.00 94.50 219 LEU A O 1
ATOM 1841 N N . ALA A 1 220 ? -20.018 -1.691 -12.302 1.00 94.12 220 ALA A N 1
ATOM 1842 C CA . ALA A 1 220 ? -20.741 -1.799 -13.572 1.00 94.12 220 ALA A CA 1
ATOM 1843 C C . ALA A 1 220 ? -19.865 -2.137 -14.805 1.00 94.12 220 ALA A C 1
ATOM 1845 O O . ALA A 1 220 ? -20.397 -2.463 -15.864 1.00 94.12 220 ALA A O 1
ATOM 1846 N N . LEU A 1 221 ? -18.526 -2.076 -14.724 1.00 93.25 221 LEU A N 1
ATOM 1847 C CA . LEU A 1 221 ? -17.670 -2.311 -15.900 1.00 93.25 221 LEU A CA 1
ATOM 1848 C C . LEU A 1 221 ? -17.645 -3.788 -16.324 1.00 93.25 221 LEU A C 1
ATOM 1850 O O . LEU A 1 221 ? -17.445 -4.682 -15.497 1.00 93.25 221 LEU A O 1
ATOM 1854 N N . LYS A 1 222 ? -17.734 -4.039 -17.634 1.00 88.31 222 LYS A N 1
ATOM 1855 C CA . LYS A 1 222 ? -17.414 -5.336 -18.255 1.00 88.31 222 LYS A CA 1
ATOM 1856 C C . LYS A 1 222 ? -15.932 -5.373 -18.674 1.00 88.31 222 LYS A C 1
ATOM 1858 O O . LYS A 1 222 ? -15.305 -4.334 -18.888 1.00 88.31 222 LYS A O 1
ATOM 1863 N N . ALA A 1 223 ? -15.335 -6.564 -18.743 1.00 81.50 223 ALA A N 1
ATOM 1864 C CA . ALA A 1 223 ? -13.922 -6.715 -19.095 1.00 81.50 223 ALA A CA 1
ATOM 1865 C C . ALA A 1 223 ? -13.717 -6.612 -20.615 1.00 81.50 223 ALA A C 1
ATOM 1867 O O . ALA A 1 223 ? -14.156 -7.478 -21.360 1.00 81.50 223 ALA A O 1
ATOM 1868 N N . ASN A 1 224 ? -12.965 -5.604 -21.072 1.00 76.62 224 ASN A N 1
ATOM 1869 C CA . ASN A 1 224 ? -12.708 -5.362 -22.503 1.00 76.62 224 ASN A CA 1
ATOM 1870 C C . ASN A 1 224 ? -11.978 -6.517 -23.235 1.00 76.62 224 ASN A C 1
ATOM 1872 O O . ASN A 1 224 ? -11.909 -6.500 -24.462 1.00 76.62 224 ASN A O 1
ATOM 1876 N N . LYS A 1 225 ? -11.342 -7.452 -22.506 1.00 79.81 225 LYS A N 1
ATOM 1877 C CA . LYS A 1 225 ? -10.684 -8.670 -23.025 1.00 79.81 225 LYS A CA 1
ATOM 1878 C C . LYS A 1 225 ? -10.642 -9.770 -21.948 1.00 79.81 225 LYS A C 1
ATOM 1880 O O . LYS A 1 225 ? -10.403 -9.412 -20.790 1.00 79.81 225 LYS 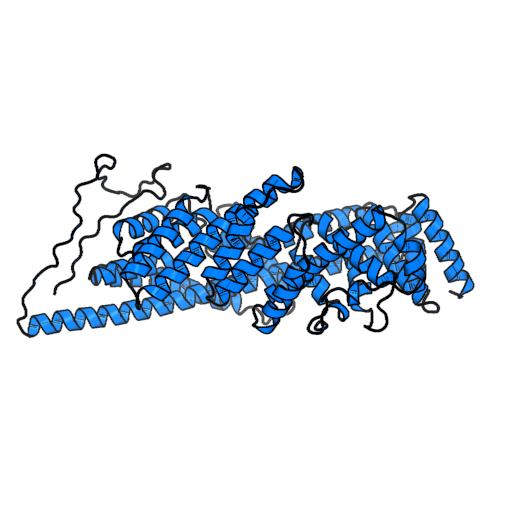A O 1
ATOM 1885 N N . PRO A 1 226 ? -10.701 -11.071 -22.310 1.00 83.31 226 PRO A N 1
ATOM 1886 C CA . PRO A 1 226 ? -10.631 -12.188 -21.357 1.00 83.31 226 PRO A CA 1
ATOM 1887 C C . PRO A 1 226 ? -9.429 -12.113 -20.409 1.00 83.31 226 PRO A C 1
ATOM 1889 O O . PRO A 1 226 ? -9.592 -12.136 -19.193 1.00 83.31 226 PRO A O 1
ATOM 1892 N N . LYS A 1 227 ? -8.225 -11.857 -20.941 1.00 84.38 227 LYS A N 1
ATOM 1893 C CA . LYS A 1 227 ? -6.990 -11.747 -20.141 1.00 84.38 227 LYS A CA 1
ATOM 1894 C C . LYS A 1 227 ? -6.953 -10.618 -19.097 1.00 84.38 227 LYS A C 1
ATOM 1896 O O . LYS A 1 227 ? -5.999 -10.528 -18.335 1.00 84.38 227 LYS A O 1
ATOM 1901 N N . PHE A 1 228 ? -7.938 -9.718 -19.092 1.00 83.62 228 PHE A N 1
ATOM 1902 C CA . PHE A 1 228 ? -8.079 -8.655 -18.092 1.00 83.62 228 PHE A CA 1
ATOM 1903 C C . PHE A 1 228 ? -9.281 -8.876 -17.152 1.00 83.62 228 PHE A C 1
ATOM 1905 O O . PHE A 1 228 ? -9.561 -8.001 -16.330 1.00 83.62 228 PHE A O 1
ATOM 1912 N N . LYS A 1 229 ? -9.976 -10.025 -17.244 1.00 88.12 229 LYS A N 1
ATOM 1913 C CA . LYS A 1 229 ? -11.120 -10.407 -16.394 1.00 88.12 229 LYS A CA 1
ATOM 1914 C C . LYS A 1 229 ? -10.706 -10.498 -14.920 1.00 88.12 229 LYS A C 1
ATOM 1916 O O . LYS A 1 229 ? -11.312 -9.833 -14.087 1.00 88.12 229 LYS A O 1
ATOM 1921 N N . ASN A 1 230 ? -9.613 -11.205 -14.617 1.00 89.25 230 ASN A N 1
ATOM 1922 C CA . ASN A 1 230 ? -9.113 -11.381 -13.244 1.00 89.25 230 ASN A CA 1
ATOM 1923 C C . ASN A 1 230 ? -8.592 -10.065 -12.637 1.00 89.25 230 ASN A C 1
ATOM 1925 O O . ASN A 1 230 ? -8.922 -9.731 -11.500 1.00 89.25 230 ASN A O 1
ATOM 1929 N N . ASP A 1 231 ? -7.865 -9.265 -13.425 1.00 88.00 231 ASP A N 1
ATOM 1930 C CA . ASP A 1 231 ? -7.466 -7.904 -13.042 1.00 88.00 231 ASP A CA 1
ATOM 1931 C C . ASP A 1 231 ? -8.686 -7.024 -12.726 1.00 88.00 231 ASP A C 1
ATOM 1933 O O . ASP A 1 231 ? -8.659 -6.256 -11.766 1.00 88.00 231 ASP A O 1
ATOM 1937 N N . LEU A 1 232 ? -9.761 -7.115 -13.521 1.00 92.44 232 LEU A N 1
ATOM 1938 C CA . LEU A 1 232 ? -10.977 -6.339 -13.277 1.00 92.44 232 LEU A CA 1
ATOM 1939 C C . LEU A 1 232 ? -11.724 -6.841 -12.038 1.00 92.44 232 LEU A C 1
ATOM 1941 O O . LEU A 1 232 ? -12.172 -6.002 -11.263 1.00 92.44 232 LEU A O 1
ATOM 1945 N N . LYS A 1 233 ? -11.811 -8.162 -11.813 1.00 92.81 233 LYS A N 1
ATOM 1946 C CA . LYS A 1 233 ? -12.412 -8.760 -10.603 1.00 92.81 233 LYS A CA 1
ATOM 1947 C C . LYS A 1 233 ? -11.751 -8.193 -9.341 1.00 92.81 233 LYS A C 1
ATOM 1949 O O . LYS A 1 233 ? -12.445 -7.631 -8.501 1.00 92.81 233 LYS A O 1
ATOM 1954 N N . ARG A 1 234 ? -10.413 -8.201 -9.279 1.00 91.00 234 ARG A N 1
ATOM 1955 C CA . ARG A 1 234 ? -9.641 -7.599 -8.172 1.00 91.00 234 ARG A CA 1
ATOM 1956 C C . ARG A 1 234 ? -9.894 -6.093 -8.017 1.00 91.00 234 ARG A C 1
ATOM 1958 O O . ARG A 1 234 ? -10.032 -5.599 -6.906 1.00 91.00 234 ARG A O 1
ATOM 1965 N N . ILE A 1 235 ? -9.982 -5.336 -9.117 1.00 94.31 235 ILE A N 1
ATOM 1966 C CA . ILE A 1 235 ? -10.284 -3.891 -9.053 1.00 94.31 235 ILE A CA 1
ATOM 1967 C C . ILE A 1 235 ? -11.728 -3.631 -8.578 1.00 94.31 235 ILE A C 1
ATOM 1969 O O . ILE A 1 235 ? -11.950 -2.651 -7.867 1.00 94.31 235 ILE A O 1
ATOM 1973 N N . LYS A 1 236 ? -12.696 -4.491 -8.927 1.00 95.44 236 LYS A N 1
ATOM 1974 C CA . LYS A 1 236 ? -14.072 -4.426 -8.406 1.00 95.44 236 LYS A CA 1
ATOM 1975 C C . LYS A 1 236 ? -14.123 -4.731 -6.910 1.00 95.44 236 LYS A C 1
ATOM 1977 O O . LYS A 1 236 ? -14.767 -3.984 -6.190 1.00 95.44 236 LYS A O 1
ATOM 1982 N N . GLU A 1 237 ? -13.400 -5.743 -6.442 1.00 93.81 237 GLU A N 1
ATOM 1983 C CA . GLU A 1 237 ? -13.296 -6.080 -5.015 1.00 93.81 237 GLU A CA 1
ATOM 1984 C C . GLU A 1 237 ? -12.701 -4.924 -4.192 1.00 93.81 237 GLU A C 1
ATOM 1986 O O . GLU A 1 237 ? -13.298 -4.488 -3.208 1.00 93.81 237 GLU A O 1
ATOM 1991 N N . TYR A 1 238 ? -11.611 -4.301 -4.657 1.00 94.25 238 TYR A N 1
ATOM 1992 C CA . TYR A 1 238 ? -11.107 -3.080 -4.017 1.00 94.25 238 TYR A CA 1
ATOM 1993 C C . TYR A 1 238 ? -12.103 -1.912 -4.083 1.00 94.25 238 TYR A C 1
ATOM 1995 O O . TYR A 1 238 ? -12.180 -1.126 -3.141 1.00 94.25 238 TYR A O 1
ATOM 2003 N N . ALA A 1 239 ? -12.871 -1.769 -5.168 1.00 97.06 239 ALA A N 1
ATOM 2004 C CA . ALA A 1 239 ? -13.906 -0.739 -5.266 1.00 97.06 239 ALA A CA 1
ATOM 2005 C C . ALA A 1 239 ? -15.066 -0.988 -4.286 1.00 97.06 239 ALA A C 1
ATOM 2007 O O . ALA A 1 239 ? -15.540 -0.032 -3.679 1.00 97.06 239 ALA A O 1
ATOM 2008 N N . GLN A 1 240 ? -15.471 -2.244 -4.093 1.00 96.88 240 GLN A N 1
ATOM 2009 C CA . GLN A 1 240 ? -16.470 -2.675 -3.113 1.00 96.88 240 GLN A CA 1
ATOM 2010 C C . GLN A 1 240 ? -16.020 -2.330 -1.684 1.00 96.88 240 GLN A C 1
ATOM 2012 O O . GLN A 1 240 ? -16.720 -1.627 -0.957 1.00 96.88 240 GLN A O 1
ATOM 2017 N N . TYR A 1 241 ? -14.785 -2.688 -1.334 1.00 96.50 241 TYR A N 1
ATOM 2018 C CA . TYR A 1 241 ? -14.150 -2.319 -0.065 1.00 96.50 241 TYR A CA 1
ATOM 2019 C C . TYR A 1 241 ? -14.041 -0.789 0.107 1.00 96.50 241 TYR A C 1
ATOM 2021 O O . TYR A 1 241 ? -14.299 -0.242 1.179 1.00 96.50 241 TYR A O 1
ATOM 2029 N N . GLY A 1 242 ? -13.756 -0.062 -0.978 1.00 97.06 242 GLY A N 1
ATOM 2030 C CA . GLY A 1 242 ? -13.777 1.403 -1.008 1.00 97.06 242 GLY A CA 1
ATOM 2031 C C . GLY A 1 242 ? -15.165 2.025 -0.790 1.00 97.06 242 GLY A C 1
ATOM 2032 O O . GLY A 1 242 ? -15.248 3.123 -0.236 1.00 97.06 242 GLY A O 1
ATOM 2033 N N . ILE A 1 243 ? -16.250 1.350 -1.191 1.00 97.94 243 ILE A N 1
ATOM 2034 C CA . ILE A 1 243 ? -17.635 1.769 -0.910 1.00 97.94 243 ILE A CA 1
ATOM 2035 C C . ILE A 1 243 ? -17.939 1.598 0.576 1.00 97.94 243 ILE A C 1
ATOM 2037 O O . ILE A 1 243 ? -18.406 2.557 1.190 1.00 97.94 243 ILE A O 1
ATOM 2041 N N . ALA A 1 244 ? -17.622 0.434 1.151 1.00 97.69 244 ALA A N 1
ATOM 2042 C CA . ALA A 1 244 ? -17.804 0.169 2.577 1.00 97.69 244 ALA A CA 1
ATOM 2043 C C . ALA A 1 244 ? -17.091 1.238 3.424 1.00 97.69 244 ALA A C 1
ATOM 2045 O O . ALA A 1 244 ? -17.736 1.997 4.144 1.00 97.69 244 ALA A O 1
ATOM 2046 N N . ARG A 1 245 ? -15.788 1.450 3.202 1.00 97.50 245 ARG A N 1
ATOM 2047 C CA . ARG A 1 245 ? -15.007 2.496 3.891 1.00 97.50 245 ARG A CA 1
ATOM 2048 C C . ARG A 1 245 ? -15.546 3.916 3.711 1.00 97.50 245 ARG A C 1
ATOM 2050 O O . ARG A 1 245 ? -15.421 4.741 4.616 1.00 97.50 245 ARG A O 1
ATOM 2057 N N . ALA A 1 246 ? -16.128 4.233 2.553 1.00 97.50 246 ALA A N 1
ATOM 2058 C CA . ALA A 1 246 ? -16.732 5.540 2.311 1.00 97.50 246 ALA A CA 1
ATOM 2059 C C . ALA A 1 246 ? -18.070 5.717 3.051 1.00 97.50 246 ALA A C 1
ATOM 2061 O O . ALA A 1 246 ? -18.347 6.827 3.512 1.00 97.50 246 ALA A O 1
ATOM 2062 N N . PHE A 1 247 ? -18.870 4.655 3.208 1.00 97.75 247 PHE A N 1
ATOM 2063 C CA . PHE A 1 247 ? -20.042 4.670 4.087 1.00 97.75 247 PHE A CA 1
ATOM 2064 C C . PHE A 1 247 ? -19.632 4.765 5.556 1.00 97.75 247 PHE A C 1
ATOM 2066 O O . PHE A 1 247 ? -20.126 5.663 6.230 1.00 97.75 247 PHE A O 1
ATOM 2073 N N . TYR A 1 248 ? -18.676 3.956 6.024 1.00 97.31 248 TYR A N 1
ATOM 2074 C CA . TYR A 1 248 ? -18.107 4.052 7.374 1.00 97.31 248 TYR A CA 1
ATOM 2075 C C . TYR A 1 248 ? -17.703 5.491 7.731 1.00 97.31 248 TYR A C 1
ATOM 2077 O O . TYR A 1 248 ? -18.263 6.099 8.644 1.00 97.31 248 TYR A O 1
ATOM 2085 N N . ALA A 1 249 ? -16.816 6.093 6.932 1.00 96.31 249 ALA A N 1
ATOM 2086 C CA . ALA A 1 249 ? -16.341 7.457 7.158 1.00 96.31 249 ALA A CA 1
ATOM 2087 C C . ALA A 1 249 ? -17.446 8.525 7.023 1.00 96.31 249 ALA A C 1
ATOM 2089 O O . ALA A 1 249 ? -17.298 9.636 7.531 1.00 96.31 249 ALA A O 1
ATOM 2090 N N . GLN A 1 250 ? -18.544 8.232 6.314 1.00 95.69 250 GLN A N 1
ATOM 2091 C CA . GLN A 1 250 ? -19.714 9.110 6.279 1.00 95.69 250 GLN A CA 1
ATOM 2092 C C . GLN A 1 250 ? -20.558 8.960 7.553 1.00 95.69 250 GLN A C 1
ATOM 2094 O O . GLN A 1 250 ? -20.990 9.973 8.090 1.00 95.69 250 GLN A O 1
ATOM 2099 N N . GLY A 1 251 ? -20.768 7.730 8.031 1.00 95.56 251 GLY A N 1
ATOM 2100 C CA . GLY A 1 251 ? -21.561 7.412 9.217 1.00 95.56 251 GLY A CA 1
ATOM 2101 C C . GLY A 1 251 ? -20.960 8.000 10.488 1.00 95.56 251 GLY A C 1
ATOM 2102 O O . GLY A 1 251 ? -21.634 8.775 11.160 1.00 95.56 251 GLY A O 1
ATOM 2103 N N . VAL A 1 252 ? -19.674 7.738 10.751 1.00 94.44 252 VAL A N 1
ATOM 2104 C CA . VAL A 1 252 ? -18.953 8.270 11.927 1.00 94.44 252 VAL A CA 1
ATOM 2105 C C . VAL A 1 252 ? -19.053 9.799 11.997 1.00 94.44 252 VAL A C 1
ATOM 2107 O O . VAL A 1 252 ? -19.475 10.350 13.007 1.00 94.44 252 VAL A O 1
ATOM 2110 N N . ARG A 1 253 ? -18.786 10.499 10.884 1.00 92.81 253 ARG A N 1
ATOM 2111 C CA . ARG A 1 253 ? -18.879 11.971 10.799 1.00 92.81 253 ARG A CA 1
ATOM 2112 C C . ARG A 1 253 ? -20.312 12.509 10.966 1.00 92.81 253 ARG A C 1
ATOM 2114 O O . ARG A 1 253 ? -20.495 13.697 11.208 1.00 92.81 253 ARG A O 1
ATOM 2121 N N . THR A 1 254 ? -21.328 11.669 10.780 1.00 93.25 254 THR A N 1
ATOM 2122 C CA . THR A 1 254 ? -22.740 12.033 10.955 1.00 93.25 254 THR A CA 1
ATOM 2123 C C . THR A 1 254 ? -23.269 11.681 12.355 1.00 93.25 254 THR A C 1
ATOM 2125 O O . THR A 1 254 ? -24.272 12.280 12.737 1.00 93.25 254 THR A O 1
ATOM 2128 N N . LYS A 1 255 ? -22.611 10.806 13.146 1.00 87.94 255 LYS A N 1
ATOM 2129 C CA . LYS A 1 255 ? -23.126 10.338 14.457 1.00 87.94 255 LYS A CA 1
ATOM 2130 C C . LYS A 1 255 ? -23.478 11.503 15.389 1.00 87.94 255 LYS A C 1
ATOM 2132 O O . LYS A 1 255 ? -24.625 11.586 15.799 1.00 87.94 255 LYS A O 1
ATOM 2137 N N . GLY A 1 256 ? -22.570 12.461 15.585 1.00 88.31 256 GLY A N 1
ATOM 2138 C CA . GLY A 1 256 ? -22.808 13.638 16.440 1.00 88.31 256 GLY A CA 1
ATOM 2139 C C . GLY A 1 256 ? -23.728 14.735 15.875 1.00 88.31 256 GLY A C 1
ATOM 2140 O O . GLY A 1 256 ? -23.877 15.761 16.517 1.00 88.31 256 GLY A O 1
ATOM 2141 N N . ARG A 1 257 ? -24.309 14.579 14.673 1.00 91.50 257 ARG A N 1
ATOM 2142 C CA . ARG A 1 257 ? -25.262 15.561 14.094 1.00 91.50 257 ARG A CA 1
ATOM 2143 C C . ARG A 1 257 ? -26.639 14.980 13.792 1.00 91.50 257 ARG A C 1
ATOM 2145 O O . ARG A 1 257 ? -27.619 15.706 13.778 1.00 91.50 257 ARG A O 1
ATOM 2152 N N . ALA A 1 258 ? -26.704 13.694 13.456 1.00 94.88 258 ALA A N 1
ATOM 2153 C CA . ALA A 1 258 ? -27.947 13.000 13.138 1.00 94.88 258 ALA A CA 1
ATOM 2154 C C . ALA A 1 258 ? -27.794 11.497 13.452 1.00 94.88 258 ALA A C 1
ATOM 2156 O O . ALA A 1 258 ? -27.564 10.702 12.530 1.00 94.88 258 ALA A O 1
ATOM 2157 N N . PRO A 1 259 ? -27.915 11.081 14.730 1.00 93.12 259 PRO A N 1
ATOM 2158 C CA . PRO A 1 259 ? -27.643 9.708 15.167 1.00 93.12 259 PRO A CA 1
ATOM 2159 C C . PRO A 1 259 ? -28.447 8.646 14.398 1.00 93.12 259 PRO A C 1
ATOM 2161 O O . PRO A 1 259 ? -27.872 7.694 13.864 1.00 93.12 259 PRO A O 1
ATOM 2164 N N . LYS A 1 260 ? -29.764 8.857 14.228 1.00 94.62 260 LYS A N 1
ATOM 2165 C CA . LYS A 1 260 ? -30.660 7.951 13.476 1.00 94.62 260 LYS A CA 1
ATOM 2166 C C . LYS A 1 260 ? -30.194 7.752 12.019 1.00 94.62 260 LYS A C 1
ATOM 2168 O O . LYS A 1 260 ? -30.215 6.635 11.497 1.00 94.62 260 LYS A O 1
ATOM 2173 N N . LEU A 1 261 ? -29.709 8.811 11.360 1.00 95.75 261 LEU A N 1
ATOM 2174 C CA . LEU A 1 261 ? -29.164 8.743 9.997 1.00 95.75 261 LEU A CA 1
ATOM 2175 C C . LEU A 1 261 ? -27.777 8.081 9.964 1.00 95.75 261 LEU A C 1
ATOM 2177 O O . LEU A 1 261 ? -27.495 7.295 9.056 1.00 95.75 261 LEU A O 1
ATOM 2181 N N . ALA A 1 262 ? -26.922 8.361 10.949 1.00 95.38 262 ALA A N 1
ATOM 2182 C CA . ALA A 1 262 ? -25.613 7.729 11.084 1.00 95.38 262 ALA A CA 1
ATOM 2183 C C . ALA A 1 262 ? -25.733 6.206 11.231 1.00 95.38 262 ALA A C 1
ATOM 2185 O O . ALA A 1 262 ? -25.069 5.485 10.484 1.00 95.38 262 ALA A O 1
ATOM 2186 N N . ARG A 1 263 ? -26.649 5.717 12.083 1.00 96.25 263 ARG A N 1
ATOM 2187 C CA . ARG A 1 263 ? -26.959 4.283 12.243 1.00 96.25 263 ARG A CA 1
ATOM 2188 C C . ARG A 1 263 ? -27.350 3.648 10.903 1.00 96.25 263 ARG A C 1
ATOM 2190 O O . ARG A 1 263 ? -26.714 2.686 10.474 1.00 96.25 263 ARG A O 1
ATOM 2197 N N . LYS A 1 264 ? -28.288 4.256 10.157 1.00 97.06 264 LYS A N 1
ATOM 2198 C CA . LYS A 1 264 ? -28.681 3.803 8.799 1.00 97.06 264 LYS A CA 1
ATOM 2199 C C . LYS A 1 264 ? -27.500 3.766 7.807 1.00 97.06 264 LYS A C 1
ATOM 2201 O O . LYS A 1 264 ? -27.470 2.912 6.920 1.00 97.06 264 LYS A O 1
ATOM 2206 N N . ILE A 1 265 ? -26.522 4.668 7.926 1.00 97.12 265 ILE A N 1
ATOM 2207 C CA . ILE A 1 265 ? -25.321 4.702 7.069 1.00 97.12 265 ILE A CA 1
ATOM 2208 C C . ILE A 1 265 ? -24.284 3.642 7.485 1.00 97.12 265 ILE A C 1
ATOM 2210 O O . ILE A 1 265 ? -23.693 3.004 6.613 1.00 97.12 265 ILE A O 1
ATOM 2214 N N . LEU A 1 266 ? -24.079 3.419 8.783 1.00 97.38 266 LEU A N 1
ATOM 2215 C CA . LEU A 1 266 ? -23.157 2.404 9.306 1.00 97.38 266 LEU A CA 1
ATOM 2216 C C . LEU A 1 266 ? -23.660 0.979 9.014 1.00 97.38 266 LEU A C 1
ATOM 2218 O O . LEU A 1 266 ? -22.885 0.155 8.536 1.00 97.38 266 LEU A O 1
ATOM 2222 N N . VAL A 1 267 ? -24.967 0.715 9.132 1.00 97.31 267 VAL A N 1
ATOM 2223 C CA . V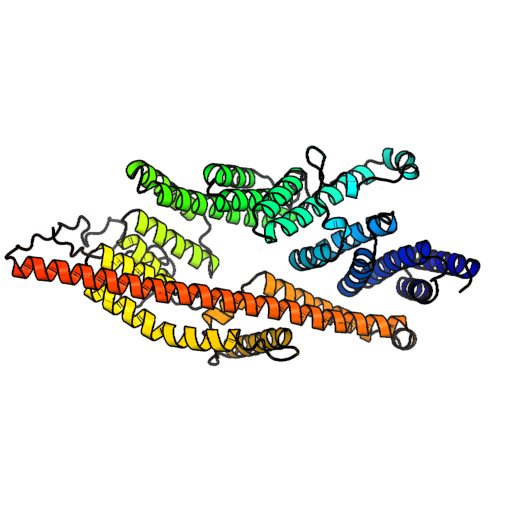AL A 1 267 ? -25.579 -0.560 8.695 1.00 97.31 267 VAL A CA 1
ATOM 2224 C C . VAL A 1 267 ? -25.378 -0.798 7.190 1.00 97.31 267 VAL A C 1
ATOM 2226 O O . VAL A 1 267 ? -25.071 -1.913 6.763 1.00 97.31 267 VAL A O 1
ATOM 2229 N N . ARG A 1 268 ? -25.460 0.253 6.357 1.00 97.19 268 ARG A N 1
ATOM 2230 C CA . ARG A 1 268 ? -25.080 0.153 4.934 1.00 97.19 268 ARG A CA 1
ATOM 2231 C C . ARG A 1 268 ? -23.593 -0.167 4.763 1.00 97.19 268 ARG A C 1
ATOM 2233 O O . ARG A 1 268 ? -23.260 -0.929 3.866 1.00 97.19 268 ARG A O 1
ATOM 2240 N N . SER A 1 269 ? -22.711 0.354 5.618 1.00 97.69 269 SER A N 1
ATOM 2241 C CA . SER A 1 269 ? -21.289 -0.010 5.608 1.00 97.69 269 SER A CA 1
ATOM 2242 C C . SER A 1 269 ? -21.073 -1.498 5.896 1.00 97.69 269 SER A C 1
ATOM 2244 O O . SER A 1 269 ? -20.339 -2.133 5.143 1.00 97.69 269 SER A O 1
ATOM 2246 N N . LEU A 1 270 ? -21.727 -2.062 6.922 1.00 96.44 270 LEU A N 1
ATOM 2247 C CA . LEU A 1 270 ? -21.664 -3.500 7.235 1.00 96.44 270 LEU A CA 1
ATOM 2248 C C . LEU A 1 270 ? -22.090 -4.355 6.032 1.00 96.44 270 LEU A C 1
ATOM 2250 O O . LEU A 1 270 ? -21.356 -5.247 5.617 1.00 96.44 270 LEU A O 1
ATOM 2254 N N . ARG A 1 271 ? -23.227 -4.021 5.405 1.00 96.56 271 ARG A N 1
ATOM 2255 C CA . ARG A 1 271 ? -23.741 -4.723 4.212 1.00 96.56 271 ARG A CA 1
ATOM 2256 C C . ARG A 1 271 ? -22.786 -4.665 3.013 1.00 96.56 271 ARG A C 1
ATOM 2258 O O . ARG A 1 271 ? -22.794 -5.554 2.169 1.00 96.56 271 ARG A O 1
ATOM 2265 N N . GLU A 1 272 ? -21.986 -3.609 2.890 1.00 96.50 272 GLU A N 1
ATOM 2266 C CA . GLU A 1 272 ? -21.002 -3.492 1.808 1.00 96.50 272 GLU A CA 1
ATOM 2267 C C . GLU A 1 272 ? -19.676 -4.205 2.155 1.00 96.50 272 GLU A C 1
ATOM 2269 O O . GLU A 1 272 ? -18.979 -4.627 1.229 1.00 96.50 272 GLU A O 1
ATOM 2274 N N . TYR A 1 273 ? -19.356 -4.407 3.444 1.00 95.69 273 TYR A N 1
ATOM 2275 C CA . TYR A 1 273 ? -18.268 -5.290 3.895 1.00 95.69 273 TYR A CA 1
ATOM 2276 C C . TYR A 1 273 ? -18.623 -6.776 3.741 1.00 95.69 273 TYR A C 1
ATOM 2278 O O . TYR A 1 273 ? -17.794 -7.527 3.236 1.00 95.69 273 TYR A O 1
ATOM 2286 N N . SER A 1 274 ? -19.846 -7.206 4.081 1.00 92.38 274 SER A N 1
ATOM 2287 C CA . SER A 1 274 ? -20.262 -8.619 3.959 1.00 92.38 274 SER A CA 1
ATOM 2288 C C . SER A 1 274 ? -20.315 -9.135 2.513 1.00 92.38 274 SER A C 1
ATOM 2290 O O . SER A 1 274 ? -20.262 -10.337 2.280 1.00 92.38 274 SER A O 1
ATOM 2292 N N . ARG A 1 275 ? -20.359 -8.226 1.529 1.00 93.06 275 ARG A N 1
ATOM 2293 C CA . ARG A 1 275 ? -20.235 -8.516 0.087 1.00 93.06 275 ARG A CA 1
ATOM 2294 C C . ARG A 1 275 ? -18.800 -8.785 -0.384 1.00 93.06 275 ARG A C 1
ATOM 2296 O O . ARG A 1 275 ? -18.602 -9.099 -1.559 1.00 93.06 275 ARG A O 1
ATOM 2303 N N . LEU A 1 276 ? -17.793 -8.587 0.465 1.00 91.69 276 LEU A N 1
ATOM 2304 C CA . LEU A 1 276 ? -16.409 -8.940 0.150 1.00 91.69 276 LEU A CA 1
ATOM 2305 C C . LEU A 1 276 ? -16.222 -10.449 0.285 1.00 91.69 276 LEU A C 1
ATOM 2307 O O . LEU A 1 276 ? -16.844 -11.086 1.131 1.00 91.69 276 LEU A O 1
ATOM 2311 N N . SER A 1 277 ? -15.364 -11.034 -0.551 1.00 84.06 277 SER A N 1
ATOM 2312 C CA . SER A 1 277 ? -15.124 -12.471 -0.453 1.00 84.06 277 SER A CA 1
ATOM 2313 C C . SER A 1 277 ? -14.311 -12.788 0.806 1.00 84.06 277 SER A C 1
ATOM 2315 O O . SER A 1 277 ? -13.275 -12.164 1.039 1.00 84.06 277 SER A O 1
ATOM 2317 N N . LYS A 1 278 ? -14.787 -13.752 1.612 1.00 80.56 278 LYS A N 1
ATOM 2318 C CA . LYS A 1 278 ? -14.090 -14.270 2.799 1.00 80.56 278 LYS A CA 1
ATOM 2319 C C . LYS A 1 278 ? -12.799 -14.984 2.350 1.00 80.56 278 LYS A C 1
ATOM 2321 O O . LYS A 1 278 ? -12.808 -16.179 2.068 1.00 80.56 278 LYS A O 1
ATOM 2326 N N . GLN A 1 279 ? -11.704 -14.240 2.194 1.00 71.31 279 GLN A N 1
ATOM 2327 C CA . GLN A 1 279 ? -10.384 -14.768 1.807 1.00 71.31 279 GLN A CA 1
ATOM 2328 C C . GLN A 1 279 ? -9.516 -15.035 3.048 1.00 71.31 279 GLN A C 1
ATOM 2330 O O . GLN A 1 279 ? -9.867 -14.649 4.156 1.00 71.31 279 GLN A O 1
ATOM 2335 N N . ARG A 1 280 ? -8.353 -15.674 2.882 1.00 70.62 280 ARG A N 1
ATOM 2336 C CA . ARG A 1 280 ? -7.348 -15.801 3.955 1.00 70.62 280 ARG A CA 1
ATOM 2337 C C . ARG A 1 280 ? -6.355 -14.631 3.944 1.00 70.62 280 ARG A C 1
ATOM 2339 O O . ARG A 1 280 ? -6.099 -14.024 2.903 1.00 70.62 280 ARG A O 1
ATOM 2346 N N . GLY A 1 281 ? -5.734 -14.370 5.095 1.00 80.06 281 GLY A N 1
ATOM 2347 C CA . GLY A 1 281 ? -4.582 -13.473 5.236 1.00 80.06 281 GLY A CA 1
ATOM 2348 C C . GLY A 1 281 ? -4.912 -11.998 5.502 1.00 80.06 281 GLY A C 1
ATOM 2349 O O . GLY A 1 281 ? -6.039 -11.623 5.820 1.00 80.06 281 GLY A O 1
ATOM 2350 N N . VAL A 1 282 ? -3.888 -11.143 5.376 1.00 81.12 282 VAL A N 1
ATOM 2351 C CA . VAL A 1 282 ? -3.870 -9.755 5.892 1.00 81.12 282 VAL A CA 1
ATOM 2352 C C . VAL A 1 282 ? -5.021 -8.879 5.374 1.00 81.12 282 VAL A C 1
ATOM 2354 O O . VAL A 1 282 ? -5.498 -8.008 6.098 1.00 81.12 282 VAL A O 1
ATOM 2357 N N . PHE A 1 283 ? -5.501 -9.098 4.143 1.00 84.88 283 PHE A N 1
ATOM 2358 C CA . PHE A 1 283 ? -6.638 -8.336 3.611 1.00 84.88 283 PHE A CA 1
ATOM 2359 C C . PHE A 1 283 ? -7.949 -8.661 4.340 1.00 84.88 283 PHE A C 1
ATOM 2361 O O . PHE A 1 283 ? -8.674 -7.737 4.700 1.00 84.88 283 PHE A O 1
ATOM 2368 N N . GLN A 1 284 ? -8.221 -9.940 4.621 1.00 87.19 284 GLN A N 1
ATOM 2369 C CA . GLN A 1 284 ? -9.399 -10.342 5.392 1.00 87.19 284 GLN A CA 1
ATOM 2370 C C . GLN A 1 284 ? -9.300 -9.869 6.841 1.00 87.19 284 GLN A C 1
ATOM 2372 O O . GLN A 1 284 ? -10.279 -9.359 7.376 1.00 87.19 284 GLN A O 1
ATOM 2377 N N . ALA A 1 285 ? -8.113 -9.957 7.448 1.00 89.00 285 ALA A N 1
ATOM 2378 C CA . ALA A 1 285 ? -7.879 -9.430 8.788 1.00 89.00 285 ALA A CA 1
ATOM 2379 C C . ALA A 1 285 ? -8.197 -7.923 8.866 1.00 89.00 285 ALA A C 1
ATOM 2381 O O . ALA A 1 285 ? -8.922 -7.479 9.750 1.00 89.00 285 ALA A O 1
ATOM 2382 N N . GLN A 1 286 ? -7.758 -7.135 7.876 1.00 90.06 286 GLN A N 1
ATOM 2383 C CA . GLN A 1 286 ? -8.109 -5.714 7.790 1.00 90.06 286 GLN A CA 1
ATOM 2384 C C . GLN A 1 286 ? -9.627 -5.493 7.640 1.00 90.06 286 GLN A C 1
ATOM 2386 O O . GLN A 1 286 ? -10.158 -4.548 8.217 1.00 90.06 286 GLN A O 1
ATOM 2391 N N . VAL A 1 287 ? -10.333 -6.343 6.884 1.00 92.69 287 VAL A N 1
ATOM 2392 C CA . VAL A 1 287 ? -11.798 -6.264 6.729 1.00 92.69 287 VAL A CA 1
ATOM 2393 C C . VAL A 1 287 ? -12.516 -6.601 8.038 1.00 92.69 287 VAL A C 1
ATOM 2395 O O . VAL A 1 287 ? -13.412 -5.856 8.428 1.00 92.69 287 VAL A O 1
ATOM 2398 N N . LEU A 1 288 ? -12.112 -7.663 8.743 1.00 92.25 288 LEU A N 1
ATOM 2399 C CA . LEU A 1 288 ? -12.645 -8.016 10.066 1.00 92.25 288 LEU A CA 1
ATOM 2400 C C . LEU A 1 288 ? -12.419 -6.880 11.071 1.00 92.25 288 LEU A C 1
ATOM 2402 O O . LEU A 1 288 ? -13.350 -6.481 11.765 1.00 92.25 288 LEU A O 1
ATOM 2406 N N . PHE A 1 289 ? -11.218 -6.302 11.080 1.00 94.06 289 PHE A N 1
ATOM 2407 C CA . PHE A 1 289 ? -10.854 -5.205 11.972 1.00 94.06 289 PHE A CA 1
ATOM 2408 C C . PHE A 1 289 ? -11.645 -3.918 11.694 1.00 94.06 289 PHE A C 1
ATOM 2410 O O . PHE A 1 289 ? -12.186 -3.300 12.609 1.00 94.06 289 PHE A O 1
ATOM 2417 N N . GLU A 1 290 ? -11.797 -3.532 10.424 1.00 95.44 290 GLU A N 1
ATOM 2418 C CA . GLU A 1 290 ? -12.640 -2.387 10.057 1.00 95.44 290 GLU A CA 1
ATOM 2419 C C . GLU A 1 290 ? -14.128 -2.652 10.341 1.00 95.44 290 GLU A C 1
ATOM 2421 O O . GLU A 1 290 ? -14.848 -1.721 10.700 1.00 95.44 290 GLU A O 1
ATOM 2426 N N . THR A 1 291 ? -14.580 -3.907 10.247 1.00 95.69 291 THR A N 1
ATOM 2427 C CA . THR A 1 291 ? -15.945 -4.326 10.612 1.00 95.69 291 THR A CA 1
ATOM 2428 C C . THR A 1 291 ? -16.179 -4.231 12.124 1.00 95.69 291 THR A C 1
ATOM 2430 O O . THR A 1 291 ? -17.230 -3.736 12.532 1.00 95.69 291 THR A O 1
ATOM 2433 N N . ALA A 1 292 ? -15.192 -4.596 12.952 1.00 96.25 292 ALA A N 1
ATOM 2434 C CA . ALA A 1 292 ? -15.235 -4.425 14.407 1.00 96.25 292 ALA A CA 1
ATOM 2435 C C . ALA A 1 292 ? -15.477 -2.958 14.799 1.00 96.25 292 ALA A C 1
ATOM 2437 O O . ALA A 1 292 ? -16.361 -2.664 15.601 1.00 96.25 292 ALA A O 1
ATOM 2438 N N . TYR A 1 293 ? -14.777 -2.021 14.147 1.00 96.31 293 TYR A N 1
ATOM 2439 C CA . TYR A 1 293 ? -15.041 -0.591 14.319 1.00 96.31 293 TYR A CA 1
ATOM 2440 C C . TYR A 1 293 ? -16.465 -0.197 13.917 1.00 96.31 293 TYR A C 1
ATOM 2442 O O . TYR A 1 293 ? -17.081 0.612 14.605 1.00 96.31 293 TYR A O 1
ATOM 2450 N N . VAL A 1 294 ? -17.023 -0.731 12.823 1.00 97.19 294 VAL A N 1
ATOM 2451 C CA . VAL A 1 294 ? -18.408 -0.391 12.444 1.00 97.19 294 VAL A CA 1
ATOM 2452 C C . VAL A 1 294 ? -19.406 -0.856 13.507 1.00 97.19 294 VAL A C 1
ATOM 2454 O O . VAL A 1 294 ? -20.323 -0.099 13.818 1.00 97.19 294 VAL A O 1
ATOM 2457 N N . HIS A 1 295 ? -19.207 -2.041 14.094 1.00 96.19 295 HIS A N 1
ATOM 2458 C CA . HIS A 1 295 ? -20.016 -2.527 15.217 1.00 96.19 295 HIS A CA 1
ATOM 2459 C C . HIS A 1 295 ? -19.845 -1.661 16.474 1.00 96.19 295 HIS A C 1
ATOM 2461 O O . HIS A 1 295 ? -20.846 -1.249 17.052 1.00 96.19 295 HIS A O 1
ATOM 2467 N N . PHE A 1 296 ? -18.616 -1.274 16.835 1.00 95.62 296 PHE A N 1
ATOM 2468 C CA . PHE A 1 296 ? -18.359 -0.324 17.928 1.00 95.62 296 PHE A CA 1
ATOM 2469 C C . PHE A 1 296 ? -19.133 0.993 17.746 1.00 95.62 296 PHE A C 1
ATOM 2471 O O . PHE A 1 296 ? -19.826 1.437 18.653 1.00 95.62 296 PHE A O 1
ATOM 2478 N N . TRP A 1 297 ? -19.113 1.591 16.550 1.00 94.62 297 TRP A N 1
ATOM 2479 C CA . TRP A 1 297 ? -19.868 2.825 16.279 1.00 94.62 297 TRP A CA 1
ATOM 2480 C C . TRP A 1 297 ? -21.393 2.637 16.193 1.00 94.62 297 TRP A C 1
ATOM 2482 O O . TRP A 1 297 ? -22.119 3.637 16.208 1.00 94.62 297 TRP A O 1
ATOM 2492 N N . LEU A 1 298 ? -21.871 1.396 16.083 1.00 93.56 298 LEU A N 1
ATOM 2493 C CA . LEU A 1 298 ? -23.282 1.002 16.174 1.00 93.56 298 LEU A CA 1
ATOM 2494 C C . LEU A 1 298 ? -23.701 0.605 17.598 1.00 93.56 298 LEU A C 1
ATOM 2496 O O . LEU A 1 298 ? -24.860 0.221 17.784 1.00 93.56 298 LEU A O 1
ATOM 2500 N N . ASP A 1 299 ? -22.775 0.709 18.557 1.00 91.06 299 ASP A N 1
ATOM 2501 C CA . ASP A 1 299 ? -22.961 0.362 19.966 1.00 91.06 299 ASP A CA 1
ATOM 2502 C C . ASP A 1 299 ? -23.274 -1.150 20.128 1.00 91.06 299 ASP A C 1
ATOM 2504 O O . ASP A 1 299 ? -24.026 -1.592 20.988 1.00 91.06 299 ASP A O 1
ATOM 2508 N N . GLN A 1 300 ? -22.695 -1.958 19.226 1.00 91.81 300 GLN A N 1
ATOM 2509 C CA . GLN A 1 300 ? -22.828 -3.416 19.111 1.00 91.81 300 GLN A CA 1
ATOM 2510 C C . GLN A 1 300 ? -21.553 -4.112 19.615 1.00 91.81 300 GLN A C 1
ATOM 2512 O O . GLN A 1 300 ? -20.798 -4.716 18.845 1.00 91.81 300 GLN A O 1
ATOM 2517 N N . TYR A 1 301 ? -21.270 -3.969 20.907 1.00 92.44 301 TYR A N 1
ATOM 2518 C CA . TYR A 1 301 ? -19.970 -4.329 21.478 1.00 92.44 301 TYR A CA 1
ATOM 2519 C C . TYR A 1 301 ? -19.645 -5.824 21.395 1.00 92.44 301 TYR A C 1
ATOM 2521 O O . TYR A 1 301 ? -18.529 -6.159 21.006 1.00 92.44 301 TYR A O 1
ATOM 2529 N N . HIS A 1 302 ? -20.620 -6.710 21.613 1.00 88.25 302 HIS A N 1
ATOM 2530 C CA . HIS A 1 302 ? -20.426 -8.163 21.522 1.00 88.25 302 HIS A CA 1
ATOM 2531 C C . HIS A 1 302 ? -19.943 -8.628 20.136 1.00 88.25 302 HIS A C 1
ATOM 2533 O O . HIS A 1 302 ? -19.028 -9.449 20.022 1.00 88.25 302 HIS A O 1
ATOM 2539 N N . PHE A 1 303 ? -20.489 -8.047 19.058 1.00 91.81 303 PHE A N 1
ATOM 2540 C CA . PHE A 1 303 ? -20.022 -8.310 17.694 1.00 91.81 303 PHE A CA 1
ATOM 2541 C C . PHE A 1 303 ? -18.629 -7.727 17.445 1.00 91.81 303 PHE A C 1
ATOM 2543 O O . PHE A 1 303 ? -17.838 -8.340 16.727 1.00 91.81 303 PHE A O 1
ATOM 2550 N N . ALA A 1 304 ? -18.331 -6.544 17.994 1.00 95.06 304 ALA A N 1
ATOM 2551 C CA . ALA A 1 304 ? -17.027 -5.906 17.844 1.00 95.06 304 ALA A CA 1
ATOM 2552 C C . ALA A 1 304 ? -15.928 -6.740 18.516 1.00 95.06 304 ALA A C 1
ATOM 2554 O O . ALA A 1 304 ? -14.976 -7.130 17.841 1.00 95.06 304 ALA A O 1
ATOM 2555 N N . LEU A 1 305 ? -16.107 -7.066 19.798 1.00 93.69 305 LEU A N 1
ATOM 2556 C CA . LEU A 1 305 ? -15.213 -7.893 20.609 1.00 93.69 305 LEU A CA 1
ATOM 2557 C C . LEU A 1 305 ? -14.983 -9.279 19.991 1.00 93.69 305 LEU A C 1
ATOM 2559 O O . LEU A 1 305 ? -13.836 -9.668 19.781 1.00 93.69 305 LEU A O 1
ATOM 2563 N N . GLY A 1 306 ? -16.040 -9.961 19.541 1.00 92.12 306 GLY A N 1
ATOM 2564 C CA . GLY A 1 306 ? -15.907 -11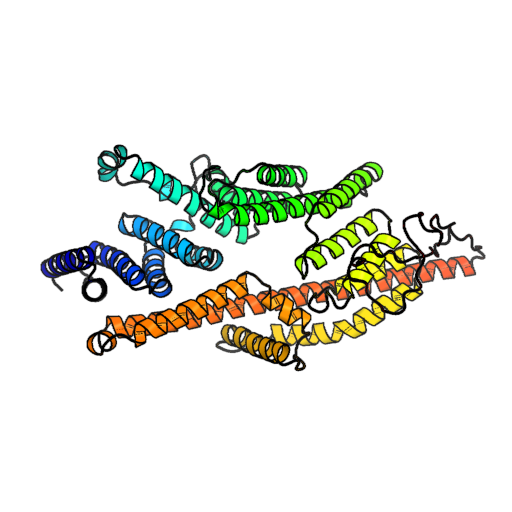.243 18.844 1.00 92.12 306 GLY A CA 1
ATOM 2565 C C . GLY A 1 306 ? -15.091 -11.166 17.540 1.00 92.12 306 GLY A C 1
ATOM 2566 O O . GLY A 1 306 ? -14.337 -12.090 17.221 1.00 92.12 306 GLY A O 1
ATOM 2567 N N . LYS A 1 307 ? -15.117 -10.037 16.806 1.00 93.12 307 LYS A N 1
ATOM 2568 C CA . LYS A 1 307 ? -14.171 -9.824 15.686 1.00 93.12 307 LYS A CA 1
ATOM 2569 C C . LYS A 1 307 ? -12.731 -9.620 16.178 1.00 93.12 307 LYS A C 1
ATOM 2571 O O . LYS A 1 307 ? -11.809 -9.972 15.445 1.00 93.12 307 LYS A O 1
ATOM 2576 N N . LEU A 1 308 ? -12.514 -9.057 17.372 1.00 93.44 308 LEU A N 1
ATOM 2577 C CA . LEU A 1 308 ? -11.180 -8.925 17.973 1.00 93.44 308 LEU A CA 1
ATOM 2578 C C . LEU A 1 308 ? -10.636 -10.289 18.421 1.00 93.44 308 LEU A C 1
ATOM 2580 O O . LEU A 1 308 ? -9.492 -10.590 18.090 1.00 93.44 308 LEU A O 1
ATOM 2584 N N . ILE A 1 309 ? -11.450 -11.150 19.047 1.00 90.44 309 ILE A N 1
ATOM 2585 C CA . ILE A 1 309 ? -11.087 -12.558 19.309 1.00 90.44 309 ILE A CA 1
ATOM 2586 C C . ILE A 1 309 ? -10.678 -13.236 17.996 1.00 90.44 309 ILE A C 1
ATOM 2588 O O . ILE A 1 309 ? -9.556 -13.725 17.873 1.00 90.44 309 ILE A O 1
ATOM 2592 N N . ALA A 1 310 ? -11.517 -13.164 16.956 1.00 90.12 310 ALA A N 1
ATOM 2593 C CA . ALA A 1 310 ? -11.216 -13.764 15.654 1.00 90.12 310 ALA A CA 1
ATOM 2594 C C . ALA A 1 310 ? -9.863 -13.308 15.062 1.00 90.12 310 ALA A C 1
ATOM 2596 O O . ALA A 1 310 ? -9.201 -14.089 14.377 1.00 90.12 310 ALA A O 1
ATOM 2597 N N . LEU A 1 311 ? -9.434 -12.068 15.328 1.00 90.25 311 LEU A N 1
ATOM 2598 C CA . LEU A 1 311 ? -8.153 -11.497 14.887 1.00 90.25 311 LEU A CA 1
ATOM 2599 C C . LEU A 1 311 ? -6.939 -11.925 15.723 1.00 90.25 311 LEU A C 1
ATOM 2601 O O . LEU A 1 311 ? -5.811 -11.754 15.261 1.00 90.25 311 LEU A O 1
ATOM 2605 N N . GLN A 1 312 ? -7.152 -12.470 16.920 1.00 88.19 312 GLN A N 1
ATOM 2606 C CA . GLN A 1 312 ? -6.106 -13.061 17.759 1.00 88.19 312 GLN A CA 1
ATOM 2607 C C . GLN A 1 312 ? -5.815 -14.528 17.393 1.00 88.19 312 GLN A C 1
ATOM 2609 O O . GLN A 1 312 ? -4.803 -15.069 17.835 1.00 88.19 312 GLN A O 1
ATOM 2614 N N . SER A 1 313 ? -6.651 -15.141 16.546 1.00 88.56 313 SER A N 1
ATOM 2615 C CA . SER A 1 313 ? -6.506 -16.532 16.103 1.00 88.56 313 SER A CA 1
ATOM 2616 C C . SER A 1 313 ? -5.178 -16.837 15.386 1.00 88.56 313 SER A C 1
ATOM 2618 O O . SER A 1 313 ? -4.616 -15.967 14.703 1.00 88.56 313 SER A O 1
ATOM 2620 N N . PRO A 1 314 ? -4.710 -18.106 15.422 1.00 86.25 314 PRO A N 1
ATOM 2621 C CA . PRO A 1 314 ? -3.547 -18.577 14.665 1.00 86.25 314 PRO A CA 1
ATOM 2622 C C . PRO A 1 314 ? -3.561 -18.203 13.170 1.00 86.25 314 PRO A C 1
ATOM 2624 O O . PRO A 1 314 ? -2.517 -17.959 12.562 1.00 86.25 314 PRO A O 1
ATOM 2627 N N . TYR A 1 315 ? -4.751 -18.065 12.578 1.00 82.88 315 TYR A N 1
ATOM 2628 C CA . TYR A 1 315 ? -4.954 -17.680 11.178 1.00 82.88 315 TYR A CA 1
ATOM 2629 C C . TYR A 1 315 ? -4.446 -16.270 10.832 1.00 82.88 315 TYR A C 1
ATOM 2631 O O . TYR A 1 315 ? -4.219 -15.974 9.652 1.00 82.88 315 TYR A O 1
ATOM 2639 N N . TYR A 1 316 ? -4.241 -15.405 11.831 1.00 85.44 316 TYR A N 1
ATOM 2640 C CA . TYR A 1 316 ? -3.795 -14.024 11.651 1.00 85.44 316 TYR A CA 1
ATOM 2641 C C . TYR A 1 316 ? -2.511 -13.667 12.420 1.00 85.44 316 TYR A C 1
ATOM 2643 O O . TYR A 1 316 ? -2.199 -12.484 12.533 1.00 85.44 316 TYR A O 1
ATOM 2651 N N . LEU A 1 317 ? -1.694 -14.645 12.843 1.00 76.25 317 LEU A N 1
ATOM 2652 C CA . LEU A 1 317 ? -0.411 -14.423 13.553 1.00 76.25 317 LEU A CA 1
ATOM 2653 C C . LEU A 1 317 ? 0.551 -13.446 12.850 1.00 76.25 317 LEU A C 1
ATOM 2655 O O . LEU A 1 317 ? 1.274 -12.685 13.494 1.00 76.25 317 LEU A O 1
ATOM 2659 N N . LEU A 1 318 ? 0.560 -13.441 11.514 1.00 76.50 318 LEU A N 1
ATOM 2660 C CA . LEU A 1 318 ? 1.381 -12.527 10.707 1.00 76.50 318 LEU A CA 1
ATOM 2661 C C . LEU A 1 318 ? 0.746 -11.131 10.523 1.00 76.50 318 LEU A C 1
ATOM 2663 O O . LEU A 1 318 ? 1.347 -10.245 9.913 1.00 76.50 318 LEU A O 1
ATOM 2667 N N . GLY A 1 319 ? -0.460 -10.920 11.047 1.00 80.44 319 GLY A N 1
ATOM 2668 C CA . GLY A 1 319 ? -1.174 -9.651 11.076 1.00 80.44 319 GLY A CA 1
ATOM 2669 C C . GLY A 1 319 ? -0.692 -8.752 12.213 1.00 80.44 319 GLY A C 1
ATOM 2670 O O . GLY A 1 319 ? -0.798 -9.086 13.388 1.00 80.44 319 GLY A O 1
ATOM 2671 N N . PHE A 1 320 ? -0.183 -7.566 11.880 1.00 86.06 320 PHE A N 1
ATOM 2672 C CA . PHE A 1 320 ? 0.217 -6.576 12.881 1.00 86.06 320 PHE A CA 1
ATOM 2673 C C . PHE A 1 320 ? -0.937 -5.605 13.181 1.00 86.06 320 PHE A C 1
ATOM 2675 O O . PHE A 1 320 ? -1.054 -4.566 12.528 1.00 86.06 320 PHE A O 1
ATOM 2682 N N . PHE A 1 321 ? -1.763 -5.946 14.178 1.00 89.06 321 PHE A N 1
ATOM 2683 C CA . PHE A 1 321 ? -2.938 -5.173 14.614 1.00 89.06 321 PHE A CA 1
ATOM 2684 C C . PHE A 1 321 ? -2.835 -4.704 16.086 1.00 89.06 321 PHE A C 1
ATOM 2686 O O . PHE A 1 321 ? -3.640 -5.116 16.915 1.00 89.06 321 PHE A O 1
ATOM 2693 N N . PRO A 1 322 ? -1.864 -3.841 16.457 1.00 91.88 322 PRO A N 1
ATOM 2694 C CA . PRO A 1 322 ? -1.749 -3.323 17.830 1.00 91.88 322 PRO A CA 1
ATOM 2695 C C . PRO A 1 322 ? -2.986 -2.520 18.276 1.00 91.88 322 PRO A C 1
ATOM 2697 O O . PRO A 1 322 ? -3.364 -2.563 19.441 1.00 91.88 322 PRO A O 1
ATOM 2700 N N . GLU A 1 323 ? -3.646 -1.833 17.337 1.00 93.56 323 GLU A N 1
ATOM 2701 C CA . GLU A 1 323 ? -4.853 -1.015 17.551 1.00 93.56 323 GLU A CA 1
ATOM 2702 C C . GLU A 1 323 ? -6.059 -1.837 18.058 1.00 93.56 323 GLU A C 1
ATOM 2704 O O . GLU A 1 323 ? -6.988 -1.275 18.628 1.00 93.56 323 GLU A O 1
ATOM 2709 N N . LEU A 1 324 ? -6.015 -3.171 17.945 1.00 94.00 324 LEU A N 1
ATOM 2710 C CA . LEU A 1 324 ? -7.004 -4.091 18.516 1.00 94.00 324 LEU A CA 1
ATOM 2711 C C . LEU A 1 324 ? -7.177 -3.911 20.027 1.00 94.00 324 LEU A C 1
ATOM 2713 O O . LEU A 1 324 ? -8.308 -3.879 20.501 1.00 94.00 324 LEU A O 1
ATOM 2717 N N . GLN A 1 325 ? -6.082 -3.749 20.776 1.00 94.38 325 GLN A N 1
ATOM 2718 C CA . GLN A 1 325 ? -6.173 -3.568 22.231 1.00 94.38 325 GLN A CA 1
ATOM 2719 C C . GLN A 1 325 ? -6.684 -2.170 22.601 1.00 94.38 325 GLN A C 1
ATOM 2721 O O . GLN A 1 325 ? -7.372 -2.025 23.603 1.00 94.38 325 GLN A O 1
ATOM 2726 N N . ILE A 1 326 ? -6.427 -1.160 21.760 1.00 96.38 326 ILE A N 1
ATOM 2727 C CA . ILE A 1 326 ? -7.011 0.179 21.922 1.00 96.38 326 ILE A CA 1
ATOM 2728 C C . ILE A 1 326 ? -8.527 0.127 21.706 1.00 96.38 326 ILE A C 1
ATOM 2730 O O . ILE A 1 326 ? -9.274 0.689 22.499 1.00 96.38 326 ILE A O 1
ATOM 2734 N N . LEU A 1 327 ? -9.003 -0.589 20.681 1.00 96.81 327 LEU A N 1
ATOM 2735 C CA . LEU A 1 327 ? -10.440 -0.775 20.471 1.00 96.81 327 LEU A CA 1
ATOM 2736 C C . LEU A 1 327 ? -11.089 -1.590 21.602 1.00 96.81 327 LEU A C 1
ATOM 2738 O O . LEU A 1 327 ? -12.172 -1.222 22.043 1.00 96.81 327 LEU A O 1
ATOM 2742 N N . ARG A 1 328 ? -10.428 -2.637 22.116 1.00 96.19 328 ARG A N 1
ATOM 2743 C CA . ARG A 1 328 ? -10.895 -3.383 23.299 1.00 96.19 328 ARG A CA 1
ATOM 2744 C C . ARG A 1 328 ? -11.002 -2.481 24.535 1.00 96.19 328 ARG A C 1
ATOM 2746 O O . ARG A 1 328 ? -12.065 -2.435 25.140 1.00 96.19 328 ARG A O 1
ATOM 2753 N N . ALA A 1 329 ? -9.962 -1.707 24.852 1.00 96.81 329 ALA A N 1
ATOM 2754 C CA . ALA A 1 329 ? -9.985 -0.759 25.969 1.00 96.81 329 ALA A CA 1
ATOM 2755 C C . ALA A 1 329 ? -11.098 0.295 25.815 1.00 96.81 329 ALA A C 1
ATOM 2757 O O . ALA A 1 329 ? -11.804 0.585 26.772 1.00 96.81 329 ALA A O 1
ATOM 2758 N N . LEU A 1 330 ? -11.325 0.814 24.601 1.00 96.56 330 LEU A N 1
ATOM 2759 C CA . LEU A 1 330 ? -12.445 1.721 24.321 1.00 96.56 330 LEU A CA 1
ATOM 2760 C C . LEU A 1 330 ? -13.819 1.057 24.488 1.00 96.56 330 LEU A C 1
ATOM 2762 O O . LEU A 1 330 ? -14.774 1.753 24.820 1.00 96.56 330 LEU A O 1
ATOM 2766 N N . ILE A 1 331 ? -13.942 -0.250 24.239 1.00 95.38 331 ILE A N 1
ATOM 2767 C CA . ILE A 1 331 ? -15.180 -0.999 24.481 1.00 95.38 331 ILE A CA 1
ATOM 2768 C C . ILE A 1 331 ? -15.406 -1.172 25.984 1.00 95.38 331 ILE A C 1
ATOM 2770 O O . ILE A 1 331 ? -16.489 -0.836 26.452 1.00 95.38 331 ILE A O 1
ATOM 2774 N N . TYR A 1 332 ? -14.402 -1.617 26.743 1.00 95.06 332 TYR A N 1
ATOM 2775 C CA . TYR A 1 332 ? -14.509 -1.758 28.200 1.00 95.06 332 TYR A CA 1
ATOM 2776 C C . TYR A 1 332 ? -14.828 -0.415 28.875 1.00 95.06 332 TYR A C 1
ATOM 2778 O O . TYR A 1 332 ? -15.815 -0.330 29.602 1.00 95.06 332 TYR A O 1
ATOM 2786 N N . TYR A 1 333 ? -14.134 0.666 28.501 1.00 94.25 333 TYR A N 1
ATOM 2787 C CA . TYR A 1 333 ? -14.424 2.027 28.968 1.00 94.25 333 TYR A CA 1
ATOM 2788 C C . TYR A 1 333 ? -15.870 2.457 28.671 1.00 94.25 333 TYR A C 1
ATOM 2790 O O . TYR A 1 333 ? -16.544 3.036 29.516 1.00 94.25 333 TYR A O 1
ATOM 2798 N N . ARG A 1 334 ? -16.385 2.138 27.474 1.00 92.31 334 ARG A N 1
ATOM 2799 C CA . ARG A 1 334 ? -17.766 2.452 27.063 1.00 92.31 334 ARG A CA 1
ATOM 2800 C C . ARG A 1 334 ? -18.848 1.625 27.756 1.00 92.31 334 ARG A C 1
ATOM 2802 O O . ARG A 1 334 ? -20.012 1.983 27.622 1.00 92.31 334 ARG A O 1
ATOM 2809 N N . ASN A 1 335 ? -18.476 0.545 28.436 1.00 89.62 335 ASN A N 1
ATOM 2810 C CA . ASN A 1 335 ? -19.360 -0.280 29.261 1.00 89.62 335 ASN A CA 1
ATOM 2811 C C . ASN A 1 335 ? -19.004 -0.126 30.757 1.00 89.62 335 ASN A C 1
ATOM 2813 O O . ASN A 1 335 ? -19.355 -0.987 31.553 1.00 89.62 335 ASN A O 1
ATOM 2817 N N . CYS A 1 336 ? -18.283 0.948 31.110 1.00 90.12 336 CYS A N 1
ATOM 2818 C CA . CYS A 1 336 ? -17.850 1.324 32.459 1.00 90.12 336 CYS A CA 1
ATOM 2819 C C . CYS A 1 336 ? -16.970 0.296 33.202 1.00 90.12 336 CYS A C 1
ATOM 2821 O O . CYS A 1 336 ? -16.682 0.459 34.382 1.00 90.12 336 CYS A O 1
ATOM 2823 N N . LYS A 1 337 ? -16.424 -0.695 32.481 1.00 90.94 337 LYS A N 1
ATOM 2824 C CA . LYS A 1 337 ? -15.444 -1.673 32.981 1.00 90.94 337 LYS A CA 1
ATOM 2825 C C . LYS A 1 337 ? -14.062 -1.030 33.125 1.00 90.94 337 LYS A C 1
ATOM 2827 O O . LYS A 1 337 ? -13.147 -1.252 32.319 1.00 90.94 337 LYS A O 1
ATOM 2832 N N . TYR A 1 338 ? -13.914 -0.148 34.108 1.00 92.12 338 TYR A N 1
ATOM 2833 C CA . TYR A 1 338 ? -12.717 0.681 34.269 1.00 92.12 338 TYR A CA 1
ATOM 2834 C C . TYR A 1 338 ? -11.474 -0.131 34.659 1.00 92.12 338 TYR A C 1
ATOM 2836 O O . TYR A 1 338 ? -10.375 0.180 34.193 1.00 92.12 338 TYR A O 1
ATOM 2844 N N . GLU A 1 339 ? -11.625 -1.211 35.431 1.00 92.56 339 GLU A N 1
ATOM 2845 C CA . GLU A 1 339 ? -10.499 -2.085 35.785 1.00 92.56 339 GLU A CA 1
ATOM 2846 C C . GLU A 1 339 ? -9.979 -2.864 34.564 1.00 92.56 339 GLU A C 1
ATOM 2848 O O . GLU A 1 339 ? -8.799 -2.763 34.223 1.00 92.56 339 GLU A O 1
ATOM 2853 N N . ASP A 1 340 ? -10.865 -3.516 33.802 1.00 94.00 340 ASP A N 1
ATOM 2854 C CA . ASP A 1 340 ? -10.507 -4.185 32.540 1.00 94.00 340 ASP A CA 1
ATOM 2855 C C . ASP A 1 340 ? -9.870 -3.220 31.528 1.00 94.00 340 ASP A C 1
ATOM 2857 O O . ASP A 1 340 ? -8.955 -3.586 30.778 1.00 94.00 340 ASP A O 1
ATOM 2861 N N . THR A 1 341 ? -10.317 -1.961 31.522 1.00 96.50 341 THR A N 1
ATOM 2862 C CA . THR A 1 341 ? -9.728 -0.892 30.706 1.00 96.50 341 THR A CA 1
ATOM 2863 C C . THR A 1 341 ? -8.282 -0.618 31.118 1.00 96.50 341 THR A C 1
ATOM 2865 O O . THR A 1 341 ? -7.391 -0.671 30.260 1.00 96.50 341 THR A O 1
ATOM 2868 N N . LYS A 1 342 ? -8.017 -0.392 32.414 1.00 96.19 342 LYS A N 1
ATOM 2869 C CA . LYS A 1 342 ? -6.658 -0.185 32.950 1.00 96.19 342 LYS A CA 1
ATOM 2870 C C . LYS A 1 342 ? -5.759 -1.386 32.672 1.00 96.19 342 LYS A C 1
ATOM 2872 O O . LYS A 1 342 ? -4.662 -1.207 32.140 1.00 96.19 342 LYS A O 1
ATOM 2877 N N . GLN A 1 343 ? -6.226 -2.607 32.935 1.00 96.88 343 GLN A N 1
ATOM 2878 C CA . GLN A 1 343 ? -5.460 -3.825 32.659 1.00 96.88 343 GLN A CA 1
ATOM 2879 C C . GLN A 1 343 ? -5.145 -3.988 31.165 1.00 96.88 343 GLN A C 1
ATOM 2881 O O . GLN A 1 343 ? -4.016 -4.333 30.802 1.00 96.88 343 GLN A O 1
ATOM 2886 N N . THR A 1 344 ? -6.104 -3.707 30.280 1.00 96.44 344 THR A N 1
ATOM 2887 C CA . THR A 1 344 ? -5.902 -3.778 28.823 1.00 96.44 344 THR A CA 1
ATOM 2888 C C . THR A 1 344 ? -4.872 -2.751 28.351 1.00 96.44 344 THR A C 1
ATOM 2890 O O . THR A 1 344 ? -3.971 -3.099 27.579 1.00 96.44 344 THR A O 1
ATOM 2893 N N . VAL A 1 345 ? -4.951 -1.510 28.845 1.00 97.06 345 VAL A N 1
ATOM 2894 C CA . VAL A 1 345 ? -3.966 -0.453 28.563 1.00 97.06 345 VAL A CA 1
ATOM 2895 C C . VAL A 1 345 ? -2.582 -0.840 29.089 1.00 97.06 345 VAL A C 1
ATOM 2897 O O . VAL A 1 345 ? -1.623 -0.838 28.318 1.00 97.06 345 VAL A O 1
ATOM 2900 N N . PHE A 1 346 ? -2.464 -1.279 30.342 1.00 96.81 346 PHE A N 1
ATOM 2901 C CA . PHE A 1 346 ? -1.192 -1.705 30.932 1.00 96.81 346 PHE A CA 1
ATOM 2902 C C . PHE A 1 346 ? -0.527 -2.843 30.139 1.00 96.81 346 PHE A C 1
ATOM 2904 O O . PHE A 1 346 ? 0.653 -2.758 29.780 1.00 96.81 346 PHE A O 1
ATOM 2911 N N . ARG A 1 347 ? -1.287 -3.891 29.783 1.00 96.25 347 ARG A N 1
ATOM 2912 C CA . ARG A 1 347 ? -0.803 -5.011 28.950 1.00 96.25 347 ARG A CA 1
ATOM 2913 C C . ARG A 1 347 ? -0.360 -4.531 27.560 1.00 96.25 347 ARG A C 1
ATOM 2915 O O . ARG A 1 347 ? 0.645 -5.019 27.033 1.00 96.25 347 ARG A O 1
ATOM 2922 N N . PHE A 1 348 ? -1.073 -3.570 26.968 1.00 96.44 348 PHE A N 1
ATOM 2923 C CA . PHE A 1 348 ? -0.695 -2.939 25.702 1.00 96.44 348 PHE A CA 1
ATOM 2924 C C . PHE A 1 348 ? 0.630 -2.168 25.826 1.00 96.44 348 PHE A C 1
ATOM 2926 O O . PHE A 1 348 ? 1.551 -2.395 25.036 1.00 96.44 348 PHE A O 1
ATOM 2933 N N . GLU A 1 349 ? 0.779 -1.315 26.837 1.00 96.44 349 GLU A N 1
ATOM 2934 C CA . GLU A 1 349 ? 1.985 -0.505 27.025 1.00 96.44 349 GLU A CA 1
ATOM 2935 C C . GLU A 1 349 ? 3.217 -1.356 27.340 1.00 96.44 349 GLU A C 1
ATOM 2937 O O . GLU A 1 349 ? 4.241 -1.215 26.661 1.00 96.44 349 GLU A O 1
ATOM 2942 N N . LYS A 1 350 ? 3.096 -2.317 28.268 1.00 96.69 350 LYS A N 1
ATOM 2943 C CA . LYS A 1 350 ? 4.155 -3.284 28.612 1.00 96.69 350 LYS A CA 1
ATOM 2944 C C . LYS A 1 350 ? 4.686 -4.011 27.370 1.00 96.69 350 LYS A C 1
ATOM 2946 O O . LYS A 1 350 ? 5.892 -4.204 27.230 1.00 96.69 350 LYS A O 1
ATOM 2951 N N . LYS A 1 351 ? 3.802 -4.359 26.426 1.00 94.31 351 LYS A N 1
ATOM 2952 C CA . LYS A 1 351 ? 4.161 -5.025 25.163 1.00 94.31 351 LYS A CA 1
ATOM 2953 C C . LYS A 1 351 ? 4.779 -4.086 24.122 1.00 94.31 351 LYS A C 1
ATOM 2955 O O . LYS A 1 351 ? 5.678 -4.501 23.388 1.00 94.31 351 LYS A O 1
ATOM 2960 N N . TYR A 1 352 ? 4.294 -2.849 24.003 1.00 95.75 352 TYR A N 1
ATOM 2961 C CA . TYR A 1 352 ? 4.595 -1.995 22.848 1.00 95.75 352 TYR A CA 1
ATOM 2962 C C . TYR A 1 352 ? 5.537 -0.811 23.116 1.00 95.75 352 TYR A C 1
ATOM 2964 O O . TYR A 1 352 ? 6.167 -0.339 22.162 1.00 95.75 352 TYR A O 1
ATOM 2972 N N . GLN A 1 353 ? 5.728 -0.364 24.363 1.00 95.88 353 GLN A N 1
ATOM 2973 C CA . GLN A 1 353 ? 6.728 0.666 24.693 1.00 95.88 353 GLN A CA 1
ATOM 2974 C C . GLN A 1 353 ? 8.171 0.218 24.349 1.00 95.88 353 GLN A C 1
ATOM 2976 O O . GLN A 1 353 ? 8.878 1.000 23.701 1.00 95.88 353 GLN A O 1
ATOM 2981 N N . PRO A 1 354 ? 8.628 -1.023 24.652 1.00 95.69 354 PRO A N 1
ATOM 2982 C CA . PRO A 1 354 ? 9.963 -1.482 24.245 1.00 95.69 354 PRO A CA 1
ATOM 2983 C C . PRO A 1 354 ? 10.120 -1.521 22.718 1.00 95.69 354 PRO A C 1
ATOM 2985 O O . PRO A 1 354 ? 11.109 -1.031 22.171 1.00 95.69 354 PRO A O 1
ATOM 2988 N N . LEU A 1 355 ? 9.093 -1.999 22.005 1.00 94.50 355 LEU A N 1
ATOM 2989 C CA . LEU A 1 355 ? 9.080 -2.036 20.541 1.00 94.50 355 LEU A CA 1
ATOM 2990 C C . LEU A 1 355 ? 9.149 -0.630 19.919 1.00 94.50 355 LEU A C 1
ATOM 2992 O O . LEU A 1 355 ? 9.828 -0.433 18.910 1.00 94.50 355 LEU A O 1
ATOM 2996 N N . LYS A 1 356 ? 8.485 0.371 20.512 1.00 95.62 356 LYS A N 1
ATOM 2997 C CA . LYS A 1 356 ? 8.588 1.780 20.092 1.00 95.62 356 LYS A CA 1
ATOM 2998 C C . LYS A 1 356 ? 10.019 2.306 20.239 1.00 95.62 356 LYS A C 1
ATOM 3000 O O . LYS A 1 356 ? 10.491 2.969 19.312 1.00 95.62 356 LYS A O 1
ATOM 3005 N N . LYS A 1 357 ? 10.717 1.997 21.344 1.00 95.69 357 LYS A N 1
ATOM 3006 C CA . LYS A 1 357 ? 12.136 2.360 21.552 1.00 95.69 357 LYS A CA 1
ATOM 3007 C C . LYS A 1 357 ? 13.023 1.730 20.464 1.00 95.69 357 LYS A C 1
ATOM 3009 O O . LYS A 1 357 ? 13.641 2.454 19.682 1.00 95.69 357 LYS A O 1
ATOM 3014 N N . GLN A 1 358 ? 12.936 0.412 20.290 1.00 93.94 358 GLN A N 1
ATOM 3015 C CA . GLN A 1 358 ? 13.701 -0.336 19.286 1.00 93.94 358 GLN A CA 1
ATOM 3016 C C . GLN A 1 358 ? 13.449 0.151 17.841 1.00 93.94 358 GLN A C 1
ATOM 3018 O O . GLN A 1 358 ? 14.379 0.382 17.064 1.00 93.94 358 GLN A O 1
ATOM 3023 N N . LEU A 1 359 ? 12.185 0.373 17.456 1.00 93.25 359 LEU A N 1
ATOM 3024 C CA . LEU A 1 359 ? 11.846 0.902 16.129 1.00 93.25 359 LEU A CA 1
ATOM 3025 C C . LEU A 1 359 ? 12.348 2.341 15.928 1.00 93.25 359 LEU A C 1
ATOM 3027 O O . LEU A 1 359 ? 12.722 2.695 14.805 1.00 93.25 359 LEU A O 1
ATOM 3031 N N . LYS A 1 360 ? 12.379 3.173 16.981 1.00 94.94 360 LYS A N 1
ATOM 3032 C CA . LYS A 1 360 ? 12.937 4.538 16.940 1.00 94.94 360 LYS A CA 1
ATOM 3033 C C . LYS A 1 360 ? 14.432 4.495 16.625 1.00 94.94 360 LYS A C 1
ATOM 3035 O O . LYS A 1 360 ? 14.862 5.211 15.718 1.00 94.94 360 LYS A O 1
ATOM 3040 N N . GLU A 1 361 ? 15.187 3.623 17.287 1.00 92.75 361 GLU A N 1
ATOM 3041 C CA . GLU A 1 361 ? 16.615 3.394 17.029 1.00 92.75 361 GLU A CA 1
ATOM 3042 C C . GLU A 1 361 ? 16.866 2.890 15.607 1.00 92.75 361 GLU A C 1
ATOM 3044 O O . GLU A 1 361 ? 17.627 3.513 14.861 1.00 92.75 361 GLU A O 1
ATOM 3049 N N . ILE A 1 362 ? 16.177 1.820 15.186 1.00 90.75 362 ILE A N 1
ATOM 3050 C CA . ILE A 1 362 ? 16.304 1.257 13.833 1.00 90.75 362 ILE A CA 1
ATOM 3051 C C . ILE A 1 362 ? 16.065 2.351 12.790 1.00 90.75 362 ILE A C 1
ATOM 3053 O O . ILE A 1 362 ? 16.908 2.547 11.920 1.00 90.75 362 ILE A O 1
ATOM 3057 N N . VAL A 1 363 ? 14.980 3.126 12.914 1.00 91.25 363 VAL A N 1
ATOM 3058 C CA . VAL A 1 363 ? 14.616 4.222 11.994 1.00 91.25 363 VAL A CA 1
ATOM 3059 C C . VAL A 1 363 ? 15.561 5.434 12.096 1.00 91.25 363 VAL A C 1
ATOM 3061 O O . VAL A 1 363 ? 15.568 6.280 11.189 1.00 91.25 363 VAL A O 1
ATOM 3064 N N . ALA A 1 364 ? 16.370 5.555 13.151 1.00 89.50 364 ALA A N 1
ATOM 3065 C CA . ALA A 1 364 ? 17.365 6.615 13.335 1.00 89.50 364 ALA A CA 1
ATOM 3066 C C . ALA A 1 364 ? 18.719 6.329 12.655 1.00 89.50 364 ALA A C 1
ATOM 3068 O O . ALA A 1 364 ? 19.448 7.284 12.379 1.00 89.50 364 ALA A O 1
ATOM 3069 N N . ARG A 1 365 ? 19.021 5.076 12.260 1.00 82.81 365 ARG A N 1
ATOM 3070 C CA . ARG A 1 365 ? 20.292 4.619 11.622 1.00 82.81 365 ARG A CA 1
ATOM 3071 C C . ARG A 1 365 ? 20.623 5.230 10.235 1.00 82.81 365 ARG A C 1
ATOM 3073 O O . ARG A 1 365 ? 21.393 4.679 9.457 1.00 82.81 365 ARG A O 1
ATOM 3080 N N . ARG A 1 366 ? 20.048 6.382 9.883 1.00 76.75 366 ARG A N 1
ATOM 3081 C CA . ARG A 1 366 ? 20.184 7.079 8.585 1.00 76.75 366 ARG A CA 1
ATOM 3082 C C . ARG A 1 366 ? 21.540 7.763 8.382 1.00 76.75 366 ARG A C 1
ATOM 3084 O O . ARG A 1 366 ? 21.853 8.128 7.257 1.00 76.75 366 ARG A O 1
ATOM 3091 N N . LYS A 1 367 ? 22.298 8.000 9.459 1.00 62.28 367 LYS A N 1
ATOM 3092 C CA . LYS A 1 367 ? 23.493 8.863 9.447 1.00 62.28 367 LYS A CA 1
ATOM 3093 C C . LYS A 1 367 ? 24.667 8.306 8.613 1.00 62.28 367 LYS A C 1
ATOM 3095 O O . LYS A 1 367 ? 25.524 9.077 8.205 1.00 62.28 367 LYS A O 1
ATOM 3100 N N . LYS A 1 368 ? 24.721 6.996 8.326 1.00 67.06 368 LYS A N 1
ATOM 3101 C CA . LYS A 1 368 ? 25.857 6.359 7.624 1.00 67.06 368 LYS A CA 1
ATOM 3102 C C . LYS A 1 368 ? 25.763 6.463 6.089 1.00 67.06 368 LYS A C 1
ATOM 3104 O O . LYS A 1 368 ? 24.681 6.352 5.502 1.00 67.06 368 LYS A O 1
ATOM 3109 N N . LYS A 1 369 ? 26.912 6.590 5.403 1.00 70.31 369 LYS A N 1
ATOM 3110 C CA . LYS A 1 369 ? 27.006 6.409 3.936 1.00 70.31 369 LYS A CA 1
ATOM 3111 C C . LYS A 1 369 ? 26.401 5.039 3.558 1.00 70.31 369 LYS A C 1
ATOM 3113 O O . LYS A 1 369 ? 26.557 4.065 4.283 1.00 70.31 369 LYS A O 1
ATOM 3118 N N . LYS A 1 370 ? 25.697 4.961 2.420 1.00 81.31 370 LYS A N 1
ATOM 3119 C CA . LYS A 1 370 ? 24.978 3.759 1.922 1.00 81.31 370 LYS A CA 1
ATOM 3120 C C . LYS A 1 370 ? 23.790 3.248 2.778 1.00 81.31 370 LYS A C 1
ATOM 3122 O O . LYS A 1 370 ? 23.230 2.221 2.395 1.00 81.31 370 LYS A O 1
ATOM 3127 N N . TRP A 1 371 ? 23.312 3.965 3.811 1.00 84.88 371 TRP A N 1
ATOM 3128 C CA . TRP A 1 371 ? 22.197 3.530 4.692 1.00 84.88 371 TRP A CA 1
ATOM 3129 C C . TRP A 1 371 ? 20.996 2.908 3.962 1.00 84.88 371 TRP A C 1
ATOM 3131 O O . TRP A 1 371 ? 20.475 1.876 4.368 1.00 84.88 371 TRP A O 1
ATOM 3141 N N . LEU A 1 372 ? 20.582 3.488 2.831 1.00 90.44 372 LEU A N 1
ATOM 3142 C CA . LEU A 1 372 ? 19.479 2.983 2.007 1.00 90.44 372 LEU A CA 1
ATOM 3143 C C . LEU A 1 372 ? 19.625 1.524 1.565 1.00 90.44 372 LEU A C 1
ATOM 3145 O O . LEU A 1 372 ? 18.616 0.852 1.395 1.00 90.44 372 LEU A O 1
ATOM 3149 N N . ILE A 1 373 ? 20.843 1.046 1.321 1.00 92.94 373 ILE A N 1
ATOM 3150 C CA . ILE A 1 373 ? 21.086 -0.348 0.936 1.00 92.94 373 ILE A CA 1
ATOM 3151 C C . ILE A 1 373 ? 21.050 -1.240 2.186 1.00 92.94 373 ILE A C 1
ATOM 3153 O O . ILE A 1 373 ? 20.404 -2.284 2.162 1.00 92.94 373 ILE A O 1
ATOM 3157 N N . GLN A 1 374 ? 21.609 -0.756 3.299 1.00 91.88 374 GLN A N 1
ATOM 3158 C CA . GLN A 1 374 ? 21.633 -1.460 4.583 1.00 91.88 374 GLN A CA 1
ATOM 3159 C C . GLN A 1 374 ? 20.225 -1.786 5.107 1.00 91.88 374 GLN A C 1
ATOM 3161 O O . GLN A 1 374 ? 20.024 -2.886 5.595 1.00 91.88 374 GLN A O 1
ATOM 3166 N N . TYR A 1 375 ? 19.212 -0.918 4.942 1.00 92.62 375 TYR A N 1
ATOM 3167 C CA . TYR A 1 375 ? 17.823 -1.277 5.312 1.00 92.62 375 TYR A CA 1
ATOM 3168 C C . TYR A 1 375 ? 17.235 -2.416 4.468 1.00 92.62 375 TYR A C 1
ATOM 3170 O O . TYR A 1 375 ? 16.364 -3.139 4.947 1.00 92.62 375 TYR A O 1
ATOM 3178 N N . PHE A 1 376 ? 17.659 -2.562 3.209 1.00 95.00 376 PHE A N 1
ATOM 3179 C CA . PHE A 1 376 ? 17.206 -3.669 2.368 1.00 95.00 376 PHE A CA 1
ATOM 3180 C C . PHE A 1 376 ? 17.886 -4.977 2.775 1.00 95.00 376 PHE A C 1
ATOM 3182 O O . PHE A 1 376 ? 17.209 -5.986 2.928 1.00 95.00 376 PHE A O 1
ATOM 3189 N N . GLU A 1 377 ? 19.195 -4.944 3.015 1.00 94.06 377 GLU A N 1
ATOM 3190 C CA . GLU A 1 377 ? 19.969 -6.105 3.477 1.00 94.06 377 GLU A CA 1
ATOM 3191 C C . GLU A 1 377 ? 19.559 -6.537 4.893 1.00 94.06 377 GLU A C 1
ATOM 3193 O O . GLU A 1 377 ? 19.345 -7.722 5.130 1.00 94.06 377 GLU A O 1
ATOM 3198 N N . TYR A 1 378 ? 19.295 -5.580 5.785 1.00 93.62 378 TYR A N 1
ATOM 3199 C CA . TYR A 1 378 ? 18.689 -5.815 7.095 1.00 93.62 378 TYR A CA 1
ATOM 3200 C C . TYR A 1 378 ? 17.357 -6.562 6.990 1.00 93.62 378 TYR A C 1
ATOM 3202 O O . TYR A 1 378 ? 17.176 -7.599 7.619 1.00 93.62 378 TYR A O 1
ATOM 3210 N N . TYR A 1 379 ? 16.432 -6.066 6.160 1.00 95.00 379 TYR A N 1
ATOM 3211 C CA . TYR A 1 379 ? 15.147 -6.728 5.941 1.00 95.00 379 TYR A CA 1
ATOM 3212 C C . TYR A 1 379 ? 15.312 -8.151 5.390 1.00 95.00 379 TYR A C 1
ATOM 3214 O O . TYR A 1 379 ? 14.593 -9.046 5.823 1.00 95.00 379 TYR A O 1
ATOM 3222 N N . LEU A 1 380 ? 16.254 -8.377 4.466 1.00 95.31 380 LEU A N 1
ATOM 3223 C CA . LEU A 1 380 ? 16.515 -9.717 3.933 1.00 95.31 380 LEU A CA 1
ATOM 3224 C C . LEU A 1 380 ? 17.002 -10.678 5.027 1.00 95.31 380 LEU A C 1
ATOM 3226 O O . LEU A 1 380 ? 16.493 -11.795 5.078 1.00 95.31 380 LEU A O 1
ATOM 3230 N N . LYS A 1 381 ? 17.880 -10.232 5.940 1.00 96.00 381 LYS A N 1
ATOM 3231 C CA . LYS A 1 381 ? 18.284 -11.021 7.118 1.00 96.00 381 LYS A CA 1
ATOM 3232 C C . LYS A 1 381 ? 17.075 -11.371 7.995 1.00 96.00 381 LYS A C 1
ATOM 3234 O O . LYS A 1 381 ? 16.885 -12.535 8.327 1.00 96.00 381 LYS A O 1
ATOM 3239 N N . GLN A 1 382 ? 16.218 -10.397 8.317 1.00 95.19 382 GLN A N 1
ATOM 3240 C CA . GLN A 1 382 ? 15.013 -10.654 9.125 1.00 95.19 382 GLN A CA 1
ATOM 3241 C C . GLN A 1 382 ? 14.017 -11.595 8.420 1.00 95.19 382 GLN A C 1
ATOM 3243 O O . GLN A 1 382 ? 13.392 -12.428 9.068 1.00 95.19 382 GLN A O 1
ATOM 3248 N N . GLU A 1 383 ? 13.878 -11.512 7.094 1.00 94.75 383 GLU A N 1
ATOM 3249 C CA . GLU A 1 383 ? 13.050 -12.449 6.322 1.00 94.75 383 GLU A CA 1
ATOM 3250 C C . GLU A 1 383 ? 13.643 -13.869 6.288 1.00 94.75 383 GLU A C 1
ATOM 3252 O O . GLU A 1 383 ? 12.885 -14.838 6.272 1.00 94.75 383 GLU A O 1
ATOM 3257 N N . GLN A 1 384 ? 14.971 -14.012 6.263 1.00 95.06 384 GLN A N 1
ATOM 3258 C CA . GLN A 1 384 ? 15.638 -15.317 6.341 1.00 95.06 384 GLN A CA 1
ATOM 3259 C C . GLN A 1 384 ? 15.423 -15.970 7.709 1.00 95.06 384 GLN A C 1
ATOM 3261 O O . GLN A 1 384 ? 14.975 -17.112 7.748 1.00 95.06 384 GLN A O 1
ATOM 3266 N N . LEU A 1 385 ? 15.639 -15.228 8.802 1.00 94.94 385 LEU A N 1
ATOM 3267 C CA . LEU A 1 385 ? 15.359 -15.693 10.168 1.00 94.94 385 LEU A CA 1
ATOM 3268 C C . LEU A 1 385 ? 13.902 -16.164 10.308 1.00 94.94 385 LEU A C 1
ATOM 3270 O O . LEU A 1 385 ? 13.661 -17.286 10.739 1.00 94.94 385 LEU A O 1
ATOM 3274 N N . LEU A 1 386 ? 12.939 -15.362 9.830 1.00 92.12 386 LEU A N 1
ATOM 3275 C CA . LEU A 1 386 ? 11.514 -15.714 9.850 1.00 92.12 386 LEU A CA 1
ATOM 3276 C C . LEU A 1 386 ? 11.202 -17.020 9.098 1.00 92.12 386 LEU A C 1
ATOM 3278 O O . LEU A 1 386 ? 10.372 -17.801 9.552 1.00 92.12 386 LEU A O 1
ATOM 3282 N N . LYS A 1 387 ? 11.845 -17.268 7.950 1.00 92.31 387 LYS A N 1
ATOM 3283 C CA . LYS A 1 387 ? 11.657 -18.517 7.188 1.00 92.31 387 LYS A CA 1
ATOM 3284 C C . LYS A 1 387 ? 12.312 -19.726 7.845 1.00 92.31 387 LYS A C 1
ATOM 3286 O O . LYS A 1 387 ? 11.823 -20.829 7.654 1.00 92.31 387 LYS A O 1
ATOM 3291 N N . ALA A 1 388 ? 13.390 -19.515 8.594 1.00 93.44 388 ALA A N 1
ATOM 3292 C CA . ALA A 1 388 ? 14.072 -20.551 9.362 1.00 93.44 388 ALA A CA 1
ATOM 3293 C C . ALA A 1 388 ? 13.410 -20.825 10.729 1.00 93.44 388 ALA A C 1
ATOM 3295 O O . ALA A 1 388 ? 13.977 -21.551 11.536 1.00 93.44 388 ALA A O 1
ATOM 3296 N N . GLY A 1 389 ? 12.260 -20.203 11.033 1.00 89.75 389 GLY A N 1
ATOM 3297 C CA . GLY A 1 389 ? 11.609 -20.298 12.347 1.00 89.75 389 GLY A CA 1
ATOM 3298 C C . GLY A 1 389 ? 12.359 -19.584 13.482 1.00 89.75 389 GLY A C 1
ATOM 3299 O O . GLY A 1 389 ? 11.959 -19.677 14.638 1.00 89.75 389 GLY A O 1
ATOM 3300 N N . GLN A 1 390 ? 13.433 -18.854 13.173 1.00 92.12 390 GLN A N 1
ATOM 3301 C CA . GLN A 1 390 ? 14.308 -18.226 14.158 1.00 92.12 390 GLN A CA 1
ATOM 3302 C C . GLN A 1 390 ? 13.767 -16.870 14.629 1.00 92.12 390 GLN A C 1
ATOM 3304 O O . GLN A 1 390 ? 13.097 -16.137 13.893 1.00 92.12 390 GLN A O 1
ATOM 3309 N N . LYS A 1 391 ? 14.115 -16.500 15.867 1.00 90.19 391 LYS A N 1
ATOM 3310 C CA . LYS A 1 391 ? 13.730 -15.227 16.486 1.00 90.19 391 LYS A CA 1
ATOM 3311 C C . LYS A 1 391 ? 14.281 -14.041 15.686 1.00 90.19 391 LYS A C 1
ATOM 3313 O O . LYS A 1 391 ? 15.488 -13.827 15.605 1.00 90.19 391 LYS A O 1
ATOM 3318 N N . THR A 1 392 ? 13.384 -13.243 15.118 1.00 90.44 392 THR A N 1
ATOM 3319 C CA . THR A 1 392 ? 13.718 -11.990 14.435 1.00 90.44 392 THR A CA 1
ATOM 3320 C C . THR A 1 392 ? 13.970 -10.861 15.437 1.00 90.44 392 THR A C 1
ATOM 3322 O O . THR A 1 392 ? 13.379 -10.827 16.515 1.00 90.44 392 THR A O 1
ATOM 3325 N N . GLU A 1 393 ? 14.815 -9.892 15.073 1.00 88.94 393 GLU A N 1
ATOM 3326 C CA . GLU A 1 393 ? 15.083 -8.711 15.907 1.00 88.94 393 GLU A CA 1
ATOM 3327 C C . GLU A 1 393 ? 13.812 -7.875 16.114 1.00 88.94 393 GLU A C 1
ATOM 3329 O O . GLU A 1 393 ? 13.520 -7.448 17.225 1.00 88.94 393 GLU A O 1
ATOM 3334 N N . ILE A 1 394 ? 13.046 -7.652 15.042 1.00 89.56 394 ILE A N 1
ATOM 3335 C CA . ILE A 1 394 ? 11.723 -7.012 15.086 1.00 89.56 394 ILE A CA 1
ATOM 3336 C C . ILE A 1 394 ? 10.626 -8.081 14.989 1.00 89.56 394 ILE A C 1
ATOM 3338 O O . ILE A 1 394 ? 10.852 -9.092 14.326 1.00 89.56 394 ILE A O 1
ATOM 3342 N N . PRO A 1 395 ? 9.421 -7.875 15.554 1.00 90.69 395 PRO A N 1
ATOM 3343 C CA . PRO A 1 395 ? 8.336 -8.854 15.506 1.00 90.69 395 PRO A CA 1
ATOM 3344 C C . PRO A 1 395 ? 8.039 -9.403 14.104 1.00 90.69 395 PRO A C 1
ATOM 3346 O O . PRO A 1 395 ? 7.896 -8.638 13.145 1.00 90.69 395 PRO A O 1
ATOM 3349 N N . SER A 1 396 ? 7.861 -10.723 14.006 1.00 90.31 396 SER A N 1
ATOM 3350 C CA . SER A 1 396 ? 7.577 -11.464 12.767 1.00 90.31 396 SER A CA 1
ATOM 3351 C C . SER A 1 396 ? 6.422 -10.879 11.948 1.00 90.31 396 SER A C 1
ATOM 3353 O O . SER A 1 396 ? 6.499 -10.800 10.723 1.00 90.31 396 SER A O 1
ATOM 3355 N N . SER A 1 397 ? 5.377 -10.381 12.614 1.00 87.81 397 SER A N 1
ATOM 3356 C CA . SER A 1 397 ? 4.234 -9.710 11.980 1.00 87.81 397 SER A CA 1
ATOM 3357 C C . SER A 1 397 ? 4.598 -8.380 11.302 1.00 87.81 397 SER A C 1
ATOM 3359 O O . SER A 1 397 ? 4.003 -8.023 10.285 1.00 87.81 397 SER A O 1
ATOM 3361 N N . ILE A 1 398 ? 5.619 -7.657 11.783 1.00 91.75 398 ILE A N 1
ATOM 3362 C CA . ILE A 1 398 ? 6.162 -6.476 11.092 1.00 91.75 398 ILE A CA 1
ATOM 3363 C C . ILE A 1 398 ? 6.978 -6.910 9.870 1.00 91.75 398 ILE A C 1
ATOM 3365 O O . ILE A 1 398 ? 6.810 -6.320 8.802 1.00 91.75 398 ILE A O 1
ATOM 3369 N N . VAL A 1 399 ? 7.818 -7.946 9.988 1.00 93.00 399 VAL A N 1
ATOM 3370 C CA . VAL A 1 399 ? 8.584 -8.495 8.849 1.00 93.00 399 VAL A CA 1
ATOM 3371 C C . VAL A 1 399 ? 7.629 -8.946 7.737 1.00 93.00 399 VAL A C 1
ATOM 3373 O O . VAL A 1 399 ? 7.765 -8.507 6.594 1.00 93.00 399 VAL A O 1
ATOM 3376 N N . ALA A 1 400 ? 6.596 -9.719 8.080 1.00 89.94 400 ALA A N 1
ATOM 3377 C CA . ALA A 1 400 ? 5.564 -10.163 7.147 1.00 89.94 400 ALA A CA 1
ATOM 3378 C C . ALA A 1 400 ? 4.776 -8.990 6.534 1.00 89.94 400 ALA A C 1
ATOM 3380 O O . ALA A 1 400 ? 4.629 -8.927 5.311 1.00 89.94 400 ALA A O 1
ATOM 3381 N N . ARG A 1 401 ? 4.341 -8.003 7.337 1.00 89.12 401 ARG A N 1
ATOM 3382 C CA . ARG A 1 401 ? 3.662 -6.786 6.840 1.00 89.12 401 ARG A CA 1
ATOM 3383 C C . ARG A 1 401 ? 4.520 -6.013 5.831 1.00 89.12 401 ARG A C 1
ATOM 3385 O O . ARG A 1 401 ? 3.986 -5.521 4.838 1.00 89.12 401 ARG A O 1
ATOM 3392 N N . LEU A 1 402 ? 5.830 -5.910 6.065 1.00 91.56 402 LEU A N 1
ATOM 3393 C CA . LEU A 1 402 ? 6.780 -5.283 5.139 1.00 91.56 402 LEU A CA 1
ATOM 3394 C C . LEU A 1 402 ? 6.936 -6.101 3.847 1.00 91.56 402 LEU A C 1
ATOM 3396 O O . LEU A 1 402 ? 6.923 -5.523 2.758 1.00 91.56 402 LEU A O 1
ATOM 3400 N N . GLY A 1 403 ? 7.038 -7.428 3.954 1.00 90.12 403 GLY A N 1
ATOM 3401 C CA . GLY A 1 403 ? 7.124 -8.348 2.815 1.00 90.12 403 GLY A CA 1
ATOM 3402 C C . GLY A 1 403 ? 5.881 -8.345 1.928 1.00 90.12 403 GLY A C 1
ATOM 3403 O O . GLY A 1 403 ? 5.998 -8.403 0.701 1.00 90.12 403 GLY A O 1
ATOM 3404 N N . GLU A 1 404 ? 4.697 -8.191 2.523 1.00 87.88 404 GLU A N 1
ATOM 3405 C CA . GLU A 1 404 ? 3.419 -8.073 1.815 1.00 87.88 404 GLU A CA 1
ATOM 3406 C C . GLU A 1 404 ? 3.233 -6.745 1.064 1.00 87.88 404 GLU A C 1
ATOM 3408 O O . GLU A 1 404 ? 2.352 -6.632 0.203 1.00 87.88 404 GLU A O 1
ATOM 3413 N N . GLU A 1 405 ? 4.089 -5.742 1.285 1.00 88.50 405 GLU A N 1
ATOM 3414 C CA . GLU A 1 405 ? 4.001 -4.504 0.521 1.00 88.50 405 GLU A CA 1
ATOM 3415 C C . GLU A 1 405 ? 4.247 -4.728 -0.973 1.00 88.50 405 GLU A C 1
ATOM 3417 O O . GLU A 1 405 ? 5.353 -5.023 -1.436 1.00 88.50 405 GLU A O 1
ATOM 3422 N N . LYS A 1 406 ? 3.214 -4.436 -1.770 1.00 88.06 406 LYS A N 1
ATOM 3423 C CA . LYS A 1 406 ? 3.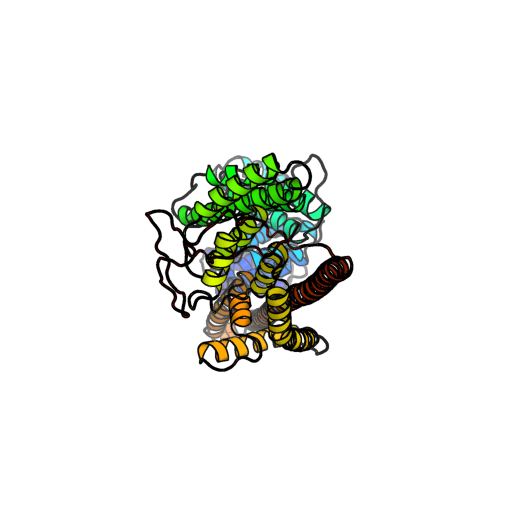264 -4.484 -3.236 1.00 88.06 406 LYS A CA 1
ATOM 3424 C C . LYS A 1 406 ? 4.462 -3.740 -3.832 1.00 88.06 406 LYS A C 1
ATOM 3426 O O . LYS A 1 406 ? 4.988 -4.160 -4.856 1.00 88.06 406 LYS A O 1
ATOM 3431 N N . SER A 1 407 ? 4.902 -2.634 -3.235 1.00 88.25 407 SER A N 1
ATOM 3432 C CA . SER A 1 407 ? 6.091 -1.921 -3.707 1.00 88.25 407 SER A CA 1
ATOM 3433 C C . SER A 1 407 ? 7.389 -2.688 -3.449 1.00 88.25 407 SER A C 1
ATOM 3435 O O . SER A 1 407 ? 8.228 -2.707 -4.348 1.00 88.25 407 SER A O 1
ATOM 3437 N N . LEU A 1 408 ? 7.538 -3.375 -2.311 1.00 91.44 408 LEU A N 1
ATOM 3438 C CA . LEU A 1 408 ? 8.706 -4.212 -2.033 1.00 91.44 408 LEU A CA 1
ATOM 3439 C C . LEU A 1 408 ? 8.716 -5.463 -2.921 1.00 91.44 408 LEU A C 1
ATOM 3441 O O . LEU A 1 408 ? 9.722 -5.713 -3.587 1.00 91.44 408 LEU A O 1
ATOM 3445 N N . LYS A 1 409 ? 7.577 -6.163 -3.042 1.00 91.62 409 LYS A N 1
ATOM 3446 C CA . LYS A 1 409 ? 7.391 -7.279 -3.994 1.00 91.62 409 LYS A CA 1
ATOM 3447 C C . LYS A 1 409 ? 7.775 -6.879 -5.424 1.00 91.62 409 LYS A C 1
ATOM 3449 O O . LYS A 1 409 ? 8.492 -7.611 -6.103 1.00 91.62 409 LYS A O 1
ATOM 3454 N N . ASN A 1 410 ? 7.386 -5.678 -5.858 1.00 90.00 410 ASN A N 1
ATOM 3455 C CA . ASN A 1 410 ? 7.759 -5.161 -7.172 1.00 90.00 410 ASN A CA 1
ATOM 3456 C C . ASN A 1 410 ? 9.273 -4.889 -7.308 1.00 90.00 410 ASN A C 1
ATOM 3458 O O . ASN A 1 410 ? 9.825 -5.172 -8.368 1.00 90.00 410 ASN A O 1
ATOM 3462 N N . TYR A 1 411 ? 9.967 -4.372 -6.282 1.00 91.56 411 TYR A N 1
ATOM 3463 C CA . TYR A 1 411 ? 11.428 -4.189 -6.358 1.00 91.56 411 TYR A CA 1
ATOM 3464 C C . TYR A 1 411 ? 12.194 -5.513 -6.377 1.00 91.56 411 TYR A C 1
ATOM 3466 O O . TYR A 1 411 ? 13.198 -5.591 -7.079 1.00 91.56 411 TYR A O 1
ATOM 3474 N N . ARG A 1 412 ? 11.716 -6.547 -5.672 1.00 91.56 412 ARG A N 1
ATOM 3475 C CA . ARG A 1 412 ? 12.293 -7.903 -5.739 1.00 91.56 412 ARG A CA 1
ATOM 3476 C C . ARG A 1 412 ? 12.194 -8.463 -7.153 1.00 91.56 412 ARG A C 1
ATOM 3478 O O . ARG A 1 412 ? 13.221 -8.653 -7.786 1.00 91.56 412 ARG A O 1
ATOM 3485 N N . LEU A 1 413 ? 10.983 -8.491 -7.717 1.00 91.94 413 LEU A N 1
ATOM 3486 C CA . LEU A 1 413 ? 10.740 -8.915 -9.102 1.00 91.94 413 LEU A CA 1
ATOM 3487 C C . LEU A 1 413 ? 11.625 -8.178 -10.130 1.00 91.94 413 LEU A C 1
ATOM 3489 O O . LEU A 1 413 ? 11.987 -8.741 -11.162 1.00 91.94 413 LEU A O 1
ATOM 3493 N N . LEU A 1 414 ? 11.958 -6.906 -9.882 1.00 92.00 414 LEU A N 1
ATOM 3494 C CA . LEU A 1 414 ? 12.887 -6.135 -10.713 1.00 92.00 414 LEU A CA 1
ATOM 3495 C C . LEU A 1 414 ? 14.354 -6.543 -10.519 1.00 92.00 414 LEU A C 1
ATOM 3497 O O . LEU A 1 414 ? 15.090 -6.585 -11.501 1.00 92.00 414 LEU A O 1
ATOM 3501 N N . LEU A 1 415 ? 14.785 -6.821 -9.288 1.00 93.50 415 LEU A N 1
ATOM 3502 C CA . LEU A 1 415 ? 16.130 -7.316 -8.981 1.00 93.50 415 LEU A CA 1
ATOM 3503 C C . LEU A 1 415 ? 16.352 -8.720 -9.560 1.00 93.50 415 LEU A C 1
ATOM 3505 O O . LEU A 1 415 ? 17.405 -8.964 -10.148 1.00 93.50 415 LEU A O 1
ATOM 3509 N N . ASP A 1 416 ? 15.350 -9.594 -9.483 1.00 93.31 416 ASP A N 1
ATOM 3510 C CA . ASP A 1 416 ? 15.396 -10.956 -10.027 1.00 93.31 416 ASP A CA 1
ATOM 3511 C C . ASP A 1 416 ? 15.506 -10.912 -11.562 1.00 93.31 416 ASP A C 1
ATOM 3513 O O . ASP A 1 416 ? 16.422 -11.485 -12.156 1.00 93.31 416 ASP A O 1
ATOM 3517 N N . LYS A 1 417 ? 14.653 -10.109 -12.219 1.00 92.38 417 LYS A N 1
ATOM 3518 C CA . LYS A 1 417 ? 14.735 -9.858 -13.672 1.00 92.38 417 LYS A CA 1
ATOM 3519 C C . LYS A 1 417 ? 16.081 -9.264 -14.089 1.00 92.38 417 LYS A C 1
ATOM 3521 O O . LYS A 1 417 ? 16.639 -9.690 -15.095 1.00 92.38 417 LYS A O 1
ATOM 3526 N N . LEU A 1 418 ? 16.627 -8.321 -13.319 1.00 94.25 418 LEU A N 1
ATOM 3527 C CA . LEU A 1 418 ? 17.936 -7.726 -13.606 1.00 94.25 418 LEU A CA 1
ATOM 3528 C C . LEU A 1 418 ? 19.086 -8.720 -13.406 1.00 94.25 418 LEU A C 1
ATOM 3530 O O . LEU A 1 418 ? 20.094 -8.637 -14.100 1.00 94.25 418 LEU A O 1
ATOM 3534 N N . THR A 1 419 ? 18.933 -9.670 -12.486 1.00 95.44 419 THR A N 1
ATOM 3535 C CA . THR A 1 419 ? 19.900 -10.754 -12.273 1.00 95.44 419 THR A CA 1
ATOM 3536 C C . THR A 1 419 ? 19.922 -11.694 -13.477 1.00 95.44 419 THR A C 1
ATOM 3538 O O . THR A 1 419 ? 21.000 -12.057 -13.942 1.00 95.44 419 THR A O 1
ATOM 3541 N N . ASN A 1 420 ? 18.761 -11.987 -14.068 1.00 93.94 420 ASN A N 1
ATOM 3542 C CA . ASN A 1 420 ? 18.681 -12.732 -15.326 1.00 93.94 420 ASN A CA 1
ATOM 3543 C C . ASN A 1 420 ? 19.263 -11.938 -16.513 1.00 93.94 420 ASN A C 1
ATOM 3545 O O . ASN A 1 420 ? 20.020 -12.500 -17.299 1.00 93.94 420 ASN A O 1
ATOM 3549 N N . GLU A 1 421 ? 19.015 -10.626 -16.614 1.00 94.19 421 GLU A N 1
ATOM 3550 C CA . GLU A 1 421 ? 19.665 -9.776 -17.633 1.00 94.19 421 GLU A CA 1
ATOM 3551 C C . GLU A 1 421 ? 21.198 -9.734 -17.469 1.00 94.19 421 GLU A C 1
ATOM 3553 O O . GLU A 1 421 ? 21.921 -9.770 -18.463 1.00 94.19 421 GLU A O 1
ATOM 3558 N N . LEU A 1 422 ? 21.715 -9.736 -16.234 1.00 93.94 422 LEU A N 1
ATOM 3559 C CA . LEU A 1 422 ? 23.154 -9.844 -15.960 1.00 93.94 422 LEU A CA 1
ATOM 3560 C C . LEU A 1 422 ? 23.736 -11.203 -16.380 1.00 93.94 422 LEU A C 1
ATOM 3562 O O . LEU A 1 422 ? 24.856 -11.231 -16.890 1.00 93.94 422 LEU A O 1
ATOM 3566 N N . LYS A 1 423 ? 22.995 -12.311 -16.216 1.00 93.94 423 LYS A N 1
ATOM 3567 C CA . LYS A 1 423 ? 23.393 -13.626 -16.756 1.00 93.94 423 LYS A CA 1
ATOM 3568 C C . LYS A 1 423 ? 23.501 -13.576 -18.287 1.00 93.94 423 LYS A C 1
ATOM 3570 O O . LYS A 1 423 ? 24.543 -13.947 -18.811 1.00 93.94 423 LYS A O 1
ATOM 3575 N N . ILE A 1 424 ? 22.501 -13.014 -18.978 1.00 91.94 424 ILE A N 1
ATOM 3576 C CA . ILE A 1 424 ? 22.504 -12.847 -20.448 1.00 91.94 424 ILE A CA 1
ATOM 3577 C C . ILE A 1 424 ? 23.687 -11.984 -20.924 1.00 91.94 424 ILE A C 1
ATOM 3579 O O . ILE A 1 424 ? 24.313 -12.288 -21.935 1.00 91.94 424 ILE A O 1
ATOM 3583 N N . ILE A 1 425 ? 24.022 -10.899 -20.218 1.00 90.31 425 ILE A N 1
ATOM 3584 C CA . ILE A 1 425 ? 25.184 -10.059 -20.569 1.00 90.31 425 ILE A CA 1
ATOM 3585 C C . ILE A 1 425 ? 26.495 -10.848 -20.411 1.00 90.31 425 ILE A C 1
ATOM 3587 O O . ILE A 1 425 ? 27.372 -10.753 -21.268 1.00 90.31 425 ILE A O 1
ATOM 3591 N N . ARG A 1 426 ? 26.619 -11.651 -19.346 1.00 89.62 426 ARG A N 1
ATOM 3592 C CA . ARG A 1 426 ? 27.811 -12.465 -19.050 1.00 89.62 426 ARG A CA 1
ATOM 3593 C C . ARG A 1 426 ? 27.956 -13.711 -19.931 1.00 89.62 426 ARG A C 1
ATOM 3595 O O . ARG A 1 426 ? 29.078 -14.183 -20.090 1.00 89.62 426 ARG A O 1
ATOM 3602 N N . SER A 1 427 ? 26.875 -14.224 -20.518 1.00 89.81 427 SER A N 1
ATOM 3603 C CA . SER A 1 427 ? 26.910 -15.401 -21.401 1.00 89.81 427 SER A CA 1
ATOM 3604 C C . SER A 1 427 ? 27.319 -15.090 -22.847 1.00 89.81 427 SER A C 1
ATOM 3606 O O . SER A 1 427 ? 27.506 -16.010 -23.633 1.00 89.81 427 SER A O 1
ATOM 3608 N N . LYS A 1 428 ? 27.463 -13.813 -23.228 1.00 88.25 428 LYS A N 1
ATOM 3609 C CA . LYS A 1 428 ? 27.909 -13.417 -24.577 1.00 88.25 428 LYS A CA 1
ATOM 3610 C C . LYS A 1 428 ? 29.408 -13.690 -24.788 1.00 88.25 428 LYS A C 1
ATOM 3612 O O . LYS A 1 428 ? 30.180 -13.738 -23.828 1.00 88.25 428 LYS A O 1
ATOM 3617 N N . GLY A 1 429 ? 29.813 -13.859 -26.049 1.00 86.62 429 GLY A N 1
ATOM 3618 C CA . GLY A 1 429 ? 31.199 -14.167 -26.436 1.00 86.62 429 GLY A CA 1
ATOM 3619 C C . GLY A 1 429 ? 32.214 -13.054 -26.125 1.00 86.62 429 GLY A C 1
ATOM 3620 O O . GLY A 1 429 ? 31.832 -11.905 -25.892 1.00 86.62 429 GLY A O 1
ATOM 3621 N N . ALA A 1 430 ? 33.506 -13.401 -26.149 1.00 83.75 430 ALA A N 1
ATOM 3622 C CA . ALA A 1 430 ? 34.648 -12.538 -25.802 1.00 83.75 430 ALA A CA 1
ATOM 3623 C C . ALA A 1 430 ? 34.593 -11.149 -26.471 1.00 83.75 430 ALA A C 1
ATOM 3625 O O . ALA A 1 430 ? 34.407 -10.136 -25.794 1.00 83.75 430 ALA A O 1
ATOM 3626 N N . ARG A 1 431 ? 34.519 -11.121 -27.811 1.00 81.62 431 ARG A N 1
ATOM 3627 C CA . ARG A 1 431 ? 34.369 -9.904 -28.635 1.00 81.62 431 ARG A CA 1
ATOM 3628 C C . ARG A 1 431 ? 33.233 -8.965 -28.195 1.00 81.62 431 ARG A C 1
ATOM 3630 O O . ARG A 1 431 ? 33.306 -7.759 -28.419 1.00 81.62 431 ARG A O 1
ATOM 3637 N N . TRP A 1 432 ? 32.163 -9.490 -27.589 1.00 83.44 432 TRP A N 1
ATOM 3638 C CA . TRP A 1 432 ? 31.106 -8.655 -27.016 1.00 83.44 432 TRP A CA 1
ATOM 3639 C C . TRP A 1 432 ? 31.493 -8.093 -25.646 1.00 83.44 432 TRP A C 1
ATOM 3641 O O . TRP A 1 432 ? 31.280 -6.907 -25.398 1.00 83.44 432 TRP A O 1
ATOM 3651 N N . LYS A 1 433 ? 32.038 -8.933 -24.760 1.00 83.25 433 LYS A N 1
ATOM 3652 C CA . LYS A 1 433 ? 32.458 -8.570 -23.395 1.00 83.25 433 LYS A CA 1
ATOM 3653 C C . LYS A 1 433 ? 33.531 -7.482 -23.393 1.00 83.25 433 LYS A C 1
ATOM 3655 O O . LYS A 1 433 ? 33.439 -6.550 -22.598 1.00 83.25 433 LYS A O 1
ATOM 3660 N N . GLU A 1 434 ? 34.502 -7.589 -24.294 1.00 84.12 434 GLU A N 1
ATOM 3661 C CA . GLU A 1 434 ? 35.607 -6.636 -24.432 1.00 84.12 434 GLU A CA 1
ATOM 3662 C C . GLU A 1 434 ? 35.184 -5.300 -25.045 1.00 84.12 434 GLU A C 1
ATOM 3664 O O . GLU A 1 434 ? 35.792 -4.280 -24.727 1.00 84.12 434 GLU A O 1
ATOM 3669 N N . SER A 1 435 ? 34.131 -5.280 -25.871 1.00 86.38 435 SER A N 1
ATOM 3670 C CA . SER A 1 435 ? 33.642 -4.048 -26.500 1.00 86.38 435 SER A CA 1
ATOM 3671 C C . SER A 1 435 ? 33.237 -2.983 -25.470 1.00 86.38 435 SER A C 1
ATOM 3673 O O . SER A 1 435 ? 32.679 -3.305 -24.413 1.00 86.38 435 SER A O 1
ATOM 3675 N N . ASN A 1 436 ? 33.412 -1.699 -25.813 1.00 86.69 436 ASN A N 1
ATOM 3676 C CA . ASN A 1 436 ? 32.961 -0.568 -24.985 1.00 86.69 436 ASN A CA 1
ATOM 3677 C C . ASN A 1 436 ? 31.486 -0.719 -24.578 1.00 86.69 436 ASN A C 1
ATOM 3679 O O . ASN A 1 436 ? 31.115 -0.471 -23.430 1.00 86.69 436 ASN A O 1
ATOM 3683 N N . LEU A 1 437 ? 30.647 -1.212 -25.499 1.00 87.50 437 LEU A N 1
ATOM 3684 C CA . LEU A 1 437 ? 29.245 -1.504 -25.228 1.00 87.50 437 LEU A CA 1
ATOM 3685 C C . LEU A 1 437 ? 29.072 -2.613 -24.177 1.00 87.50 437 LEU A C 1
ATOM 3687 O O . LEU A 1 437 ? 28.239 -2.469 -23.286 1.00 87.50 437 LEU A O 1
ATOM 3691 N N . GLY A 1 438 ? 29.823 -3.712 -24.257 1.00 87.25 438 GLY A N 1
ATOM 3692 C CA . GLY A 1 438 ? 29.772 -4.802 -23.276 1.00 87.25 438 GLY A CA 1
ATOM 3693 C C . GLY A 1 438 ? 30.105 -4.324 -21.865 1.00 87.25 438 GLY A C 1
ATOM 3694 O O . GLY A 1 438 ? 29.328 -4.559 -20.932 1.00 87.25 438 GLY A O 1
ATOM 3695 N N . ARG A 1 439 ? 31.202 -3.567 -21.738 1.00 88.88 439 ARG A N 1
ATOM 3696 C CA . ARG A 1 439 ? 31.643 -2.926 -20.488 1.00 88.88 439 ARG A CA 1
ATOM 3697 C C . ARG A 1 439 ? 30.583 -1.947 -19.960 1.00 88.88 439 ARG A C 1
ATOM 3699 O O . ARG A 1 439 ? 30.126 -2.092 -18.824 1.00 88.88 439 ARG A O 1
ATOM 3706 N N . SER A 1 440 ? 30.092 -1.039 -20.810 1.00 89.88 440 SER A N 1
ATOM 3707 C CA . SER A 1 440 ? 29.040 -0.065 -20.470 1.00 89.88 440 SER A CA 1
ATOM 3708 C C . SER A 1 440 ? 27.733 -0.735 -20.028 1.00 89.88 440 SER A C 1
ATOM 3710 O O . SER A 1 440 ? 27.126 -0.325 -19.040 1.00 89.88 440 SER A O 1
ATOM 3712 N N . LEU A 1 441 ? 27.292 -1.805 -20.700 1.00 90.44 441 LEU A N 1
ATOM 3713 C CA . LEU A 1 441 ? 26.075 -2.537 -20.330 1.00 90.44 441 LEU A CA 1
ATOM 3714 C C . LEU A 1 441 ? 26.188 -3.185 -18.950 1.00 90.44 441 LEU A C 1
ATOM 3716 O O . LEU A 1 441 ? 25.222 -3.141 -18.181 1.00 90.44 441 LEU A O 1
ATOM 3720 N N . LEU A 1 442 ? 27.344 -3.775 -18.635 1.00 91.69 442 LEU A N 1
ATOM 3721 C CA . LEU A 1 442 ? 27.609 -4.369 -17.328 1.00 91.69 442 LEU A CA 1
ATOM 3722 C C . LEU A 1 442 ? 27.576 -3.295 -16.230 1.00 91.69 442 LEU A C 1
ATOM 3724 O O . LEU A 1 442 ? 26.864 -3.459 -15.236 1.00 91.69 442 LEU A O 1
ATOM 3728 N N . GLU A 1 443 ? 28.276 -2.178 -16.432 1.00 91.75 443 GLU A N 1
ATOM 3729 C CA . GLU A 1 443 ? 28.307 -1.049 -15.497 1.00 91.75 443 GLU A CA 1
ATOM 3730 C C . GLU A 1 443 ? 26.901 -0.461 -15.275 1.00 91.75 443 GLU A C 1
ATOM 3732 O O . GLU A 1 443 ? 26.433 -0.344 -14.139 1.00 91.75 443 GLU A O 1
ATOM 3737 N N . VAL A 1 444 ? 26.163 -0.187 -16.356 1.00 91.06 444 VAL A N 1
ATOM 3738 C CA . VAL A 1 444 ? 24.790 0.339 -16.317 1.00 91.06 444 VAL A CA 1
ATOM 3739 C C . VAL A 1 444 ? 23.841 -0.624 -15.596 1.00 91.06 444 VAL A C 1
ATOM 3741 O O . VAL A 1 444 ? 22.999 -0.176 -14.808 1.00 91.06 444 VAL A O 1
ATOM 3744 N N . ALA A 1 445 ? 23.975 -1.936 -15.808 1.00 93.62 445 ALA A N 1
ATOM 3745 C CA . ALA A 1 445 ? 23.184 -2.950 -15.113 1.00 93.62 445 ALA A CA 1
ATOM 3746 C C . ALA A 1 445 ? 23.523 -3.021 -13.611 1.00 93.62 445 ALA A C 1
ATOM 3748 O O . ALA A 1 445 ? 22.613 -3.038 -12.776 1.00 93.62 445 ALA A O 1
ATOM 3749 N N . LEU A 1 446 ? 24.804 -2.985 -13.235 1.00 94.12 446 LEU A N 1
ATOM 3750 C CA . LEU A 1 446 ? 25.246 -2.971 -11.834 1.00 94.12 446 LEU A CA 1
ATOM 3751 C C . LEU A 1 446 ? 24.833 -1.671 -11.114 1.00 94.12 446 LEU A C 1
ATOM 3753 O O . LEU A 1 446 ? 24.284 -1.717 -10.006 1.00 94.12 446 LEU A O 1
ATOM 3757 N N . GLY A 1 447 ? 24.986 -0.515 -11.761 1.00 93.06 447 GLY A N 1
ATOM 3758 C CA . GLY A 1 447 ? 24.508 0.786 -11.286 1.00 93.06 447 GLY A CA 1
ATOM 3759 C C . GLY A 1 447 ? 22.982 0.840 -11.137 1.00 93.06 447 GLY A C 1
ATOM 3760 O O . GLY A 1 447 ? 22.453 1.411 -10.174 1.00 93.06 447 GLY A O 1
ATOM 3761 N N . PHE A 1 448 ? 22.239 0.176 -12.026 1.00 91.62 448 PHE A N 1
ATOM 3762 C CA . PHE A 1 448 ? 20.794 0.031 -11.870 1.00 91.62 448 PHE A CA 1
ATOM 3763 C C . PHE A 1 448 ? 20.424 -0.935 -10.731 1.00 91.62 448 PHE A C 1
ATOM 3765 O O . PHE A 1 448 ? 19.518 -0.624 -9.956 1.00 91.62 448 PHE A O 1
ATOM 3772 N N . ARG A 1 449 ? 21.177 -2.026 -10.522 1.00 94.06 449 ARG A N 1
ATOM 3773 C CA . ARG A 1 449 ? 21.008 -2.953 -9.383 1.00 94.06 449 ARG A CA 1
ATOM 3774 C C . ARG A 1 449 ? 21.183 -2.241 -8.042 1.00 94.06 449 ARG A C 1
ATOM 3776 O O . ARG A 1 449 ? 20.336 -2.389 -7.159 1.00 94.06 449 ARG A O 1
ATOM 3783 N N . THR A 1 450 ? 22.214 -1.404 -7.891 1.00 93.75 450 THR A N 1
ATOM 3784 C CA . THR A 1 450 ? 22.390 -0.601 -6.663 1.00 93.75 450 THR A CA 1
ATOM 3785 C C . THR A 1 450 ? 21.282 0.444 -6.500 1.00 93.75 450 THR A C 1
ATOM 3787 O O . THR A 1 450 ? 20.816 0.672 -5.383 1.00 93.75 450 THR A O 1
ATOM 3790 N N . THR A 1 451 ? 20.785 1.029 -7.594 1.00 91.62 451 THR A N 1
ATOM 3791 C CA . THR A 1 451 ? 19.639 1.955 -7.570 1.00 91.62 451 THR A CA 1
ATOM 3792 C C . THR A 1 451 ? 18.347 1.258 -7.123 1.00 91.62 451 THR A C 1
ATOM 3794 O O . THR A 1 451 ? 17.605 1.812 -6.309 1.00 91.62 451 THR A O 1
ATOM 3797 N N . LEU A 1 452 ? 18.086 0.030 -7.583 1.00 92.06 452 LEU A N 1
ATOM 3798 C CA . LEU A 1 452 ? 16.945 -0.777 -7.142 1.00 92.06 452 LEU A CA 1
ATOM 3799 C C . LEU A 1 452 ? 17.064 -1.183 -5.663 1.00 92.06 452 LEU A C 1
ATOM 3801 O O . LEU A 1 452 ? 16.097 -0.986 -4.927 1.00 92.06 452 LEU A O 1
ATOM 3805 N N . LYS A 1 453 ? 18.243 -1.626 -5.191 1.00 94.62 453 LYS A N 1
ATOM 3806 C CA . LYS A 1 453 ? 18.495 -1.862 -3.751 1.00 94.62 453 LYS A CA 1
ATOM 3807 C C . LYS A 1 453 ? 18.198 -0.604 -2.917 1.00 94.62 453 LYS A C 1
ATOM 3809 O O . LYS A 1 453 ? 17.414 -0.666 -1.970 1.00 94.62 453 LYS A O 1
ATOM 3814 N N . LYS A 1 454 ? 18.725 0.564 -3.321 1.00 93.38 454 LYS A N 1
ATOM 3815 C CA . LYS A 1 454 ? 18.437 1.865 -2.676 1.00 93.38 454 LYS A CA 1
ATOM 3816 C C . LYS A 1 454 ? 16.935 2.176 -2.650 1.00 93.38 454 LYS A C 1
ATOM 3818 O O . LYS A 1 454 ? 16.430 2.714 -1.668 1.00 93.38 454 LYS A O 1
ATOM 3823 N N . PHE A 1 455 ? 16.202 1.854 -3.716 1.00 91.88 455 PHE A N 1
ATOM 3824 C CA . PHE A 1 455 ? 14.753 2.059 -3.798 1.00 91.88 455 PHE A CA 1
ATOM 3825 C C . PHE A 1 455 ? 13.935 1.113 -2.914 1.00 91.88 455 PHE A C 1
ATOM 3827 O O . PHE A 1 455 ? 12.901 1.559 -2.408 1.00 91.88 455 PHE A O 1
ATOM 3834 N N . ALA A 1 456 ? 14.382 -0.131 -2.735 1.00 93.69 456 ALA A N 1
ATOM 3835 C CA . ALA A 1 456 ? 13.767 -1.110 -1.846 1.00 93.69 456 ALA A CA 1
ATOM 3836 C C . ALA A 1 456 ? 13.972 -0.724 -0.374 1.00 93.69 456 ALA A C 1
ATOM 3838 O O . ALA A 1 456 ? 12.995 -0.583 0.360 1.00 93.69 456 ALA A O 1
ATOM 3839 N N . GLY A 1 457 ? 15.199 -0.409 0.050 1.00 94.69 457 GLY A N 1
ATOM 3840 C CA . GLY A 1 457 ? 15.438 0.045 1.425 1.00 94.69 457 GLY A CA 1
ATOM 3841 C C . GLY A 1 457 ? 14.806 1.410 1.729 1.00 94.69 457 GLY A C 1
ATOM 3842 O O . GLY A 1 457 ? 14.241 1.595 2.803 1.00 94.69 457 GLY A O 1
ATOM 3843 N N . ALA A 1 458 ? 14.731 2.326 0.750 1.00 92.94 458 ALA A N 1
ATOM 3844 C CA . ALA A 1 458 ? 13.927 3.555 0.861 1.00 92.94 458 ALA A CA 1
ATOM 3845 C C . ALA A 1 458 ? 12.416 3.297 1.020 1.00 92.94 458 ALA A C 1
ATOM 3847 O O . ALA A 1 458 ? 11.677 4.217 1.388 1.00 92.94 458 ALA A O 1
ATOM 3848 N N . ASN A 1 459 ? 11.919 2.112 0.653 1.00 92.94 459 ASN A N 1
ATOM 3849 C CA . ASN A 1 459 ? 10.551 1.684 0.930 1.00 92.94 459 ASN A CA 1
ATOM 3850 C C . ASN A 1 459 ? 10.459 1.150 2.354 1.00 92.94 459 ASN A C 1
ATOM 3852 O O . ASN A 1 459 ? 9.709 1.736 3.125 1.00 92.94 459 ASN A O 1
ATOM 3856 N N . ILE A 1 460 ? 11.253 0.132 2.691 1.00 94.81 460 ILE A N 1
ATOM 3857 C CA . ILE A 1 460 ? 11.288 -0.517 4.011 1.00 94.81 460 ILE A CA 1
ATOM 3858 C C . ILE A 1 460 ? 11.418 0.520 5.129 1.00 94.81 460 ILE A C 1
ATOM 3860 O O . ILE A 1 460 ? 10.583 0.570 6.023 1.00 94.81 460 ILE A O 1
ATOM 3864 N N . TRP A 1 461 ? 12.378 1.441 5.018 1.00 94.06 461 TRP A N 1
ATOM 3865 C CA . TRP A 1 461 ? 12.567 2.545 5.962 1.00 94.06 461 TRP A CA 1
ATOM 3866 C C . TRP A 1 461 ? 11.323 3.431 6.135 1.00 94.06 461 TRP A C 1
ATOM 3868 O O . TRP A 1 461 ? 10.999 3.853 7.245 1.00 94.06 461 TRP A O 1
ATOM 3878 N N . ARG A 1 462 ? 10.607 3.738 5.043 1.00 93.69 462 ARG A N 1
ATOM 3879 C CA . ARG A 1 462 ? 9.397 4.580 5.099 1.00 93.69 462 ARG A CA 1
ATOM 3880 C C . ARG A 1 462 ? 8.276 3.847 5.817 1.00 93.69 462 ARG A C 1
ATOM 3882 O O . ARG A 1 462 ? 7.535 4.487 6.557 1.00 93.69 462 ARG A O 1
ATOM 3889 N N . SER A 1 463 ? 8.182 2.547 5.578 1.00 93.62 463 SER A N 1
ATOM 3890 C CA . SER A 1 463 ? 7.200 1.643 6.153 1.00 93.62 463 SER A CA 1
ATOM 3891 C C . SER A 1 463 ? 7.472 1.402 7.636 1.00 93.62 463 SER A C 1
ATOM 3893 O O . SER A 1 463 ? 6.585 1.633 8.444 1.00 93.62 463 SER A O 1
ATOM 3895 N N . MET A 1 464 ? 8.719 1.131 8.037 1.00 94.00 464 MET A N 1
ATOM 3896 C CA . MET A 1 464 ? 9.143 1.121 9.446 1.00 94.00 464 MET A CA 1
ATOM 3897 C C . MET A 1 464 ? 8.857 2.464 10.137 1.00 94.00 464 MET A C 1
ATOM 3899 O O . MET A 1 464 ? 8.274 2.495 11.215 1.00 94.00 464 MET A O 1
ATOM 3903 N N . ARG A 1 465 ? 9.159 3.602 9.489 1.00 95.25 465 ARG A N 1
ATOM 3904 C CA . ARG A 1 465 ? 8.801 4.943 9.998 1.00 95.25 465 ARG A CA 1
ATOM 3905 C C . ARG A 1 465 ? 7.284 5.196 10.016 1.00 95.25 465 ARG A C 1
ATOM 3907 O O . ARG A 1 465 ? 6.831 6.134 10.673 1.00 95.25 465 ARG A O 1
ATOM 3914 N N . GLN A 1 466 ? 6.490 4.450 9.253 1.00 94.56 466 GLN A N 1
ATOM 3915 C CA . GLN A 1 466 ? 5.031 4.502 9.321 1.00 94.56 466 GLN A CA 1
ATOM 3916 C C . GLN A 1 466 ? 4.535 3.664 10.503 1.00 94.56 466 GLN A C 1
ATOM 3918 O O . GLN A 1 466 ? 3.837 4.225 11.336 1.00 94.56 466 GLN A O 1
ATOM 3923 N N . VAL A 1 467 ? 4.991 2.416 10.650 1.00 94.62 467 VAL A N 1
ATOM 3924 C CA . VAL A 1 467 ? 4.699 1.550 11.807 1.00 94.62 467 VAL A CA 1
ATOM 3925 C C . VAL A 1 467 ? 5.076 2.237 13.122 1.00 94.62 467 VAL A C 1
ATOM 3927 O O . VAL A 1 467 ? 4.255 2.299 14.025 1.00 94.62 467 VAL A O 1
ATOM 3930 N N . LEU A 1 468 ? 6.257 2.859 13.212 1.00 96.00 468 LEU A N 1
ATOM 3931 C CA . LEU A 1 468 ? 6.677 3.634 14.387 1.00 96.00 468 LEU A CA 1
ATOM 3932 C C . LEU A 1 468 ? 5.728 4.803 14.703 1.00 96.00 468 LEU A C 1
ATOM 3934 O O . LEU A 1 468 ? 5.515 5.111 15.870 1.00 96.00 468 LEU A O 1
ATOM 3938 N N . ARG A 1 469 ? 5.166 5.471 13.685 1.00 96.94 469 ARG A N 1
ATOM 3939 C CA . ARG A 1 469 ? 4.216 6.582 13.879 1.00 96.94 469 ARG A CA 1
ATOM 3940 C C . ARG A 1 469 ? 2.821 6.097 14.248 1.00 96.94 469 ARG A C 1
ATOM 3942 O O . ARG A 1 469 ? 2.203 6.717 15.099 1.00 96.94 469 ARG A O 1
ATOM 3949 N N . GLU A 1 470 ? 2.359 5.008 13.639 1.00 95.50 470 GLU A N 1
ATOM 3950 C CA . GLU A 1 470 ? 1.129 4.314 14.031 1.00 95.50 470 GLU A CA 1
ATOM 3951 C C . GLU A 1 470 ? 1.241 3.893 15.505 1.00 95.50 470 GLU A C 1
ATOM 3953 O O . GLU A 1 470 ? 0.448 4.334 16.325 1.00 95.50 470 GLU A O 1
ATOM 3958 N N . LEU A 1 471 ? 2.308 3.178 15.876 1.00 96.19 471 LEU A N 1
ATOM 3959 C CA . LEU A 1 471 ? 2.541 2.709 17.243 1.00 96.19 471 LEU A CA 1
ATOM 3960 C C . LEU A 1 471 ? 2.712 3.851 18.256 1.00 96.19 471 LEU A C 1
ATOM 3962 O O . LEU A 1 471 ? 2.167 3.786 19.350 1.00 96.19 471 LEU A O 1
ATOM 3966 N N . SER A 1 472 ? 3.434 4.918 17.892 1.00 97.31 472 SER A N 1
ATOM 3967 C CA . SER A 1 472 ? 3.589 6.089 18.768 1.00 97.31 472 SER A CA 1
ATOM 3968 C C . SER A 1 472 ? 2.281 6.849 18.973 1.00 97.31 472 SER A C 1
ATOM 3970 O O . SER A 1 472 ? 2.115 7.427 20.039 1.00 97.31 472 SER A O 1
ATOM 3972 N N . LYS A 1 473 ? 1.370 6.850 17.985 1.00 97.44 473 LYS A N 1
ATOM 3973 C CA . LYS A 1 473 ? 0.024 7.406 18.158 1.00 97.44 473 LYS A CA 1
ATOM 3974 C C . LYS A 1 473 ? -0.797 6.523 19.094 1.00 97.44 473 LYS A C 1
ATOM 3976 O O . LYS A 1 473 ? -1.336 7.044 20.052 1.00 97.44 473 LYS A O 1
ATOM 3981 N N . LEU A 1 474 ? -0.824 5.207 18.876 1.00 97.25 474 LEU A N 1
ATOM 3982 C CA . LEU A 1 474 ? -1.599 4.284 19.716 1.00 97.25 474 LEU A CA 1
ATOM 3983 C C . LEU A 1 474 ? -1.143 4.296 21.185 1.00 97.25 474 LEU A C 1
ATOM 3985 O O . LEU A 1 474 ? -1.980 4.206 22.068 1.00 97.25 474 LEU A O 1
ATOM 3989 N N . LEU A 1 475 ? 0.158 4.478 21.439 1.00 97.44 475 LEU A N 1
ATOM 3990 C CA . LEU A 1 475 ? 0.723 4.674 22.786 1.00 97.44 475 LEU A CA 1
ATOM 3991 C C . LEU A 1 475 ? 0.495 6.083 23.370 1.00 97.44 475 LEU A C 1
ATOM 3993 O O . LEU A 1 475 ? 0.831 6.333 24.517 1.00 97.44 475 LEU A O 1
ATOM 3997 N N . SER A 1 476 ? -0.004 7.028 22.572 1.00 97.25 476 SER A N 1
ATOM 3998 C CA . SER A 1 476 ? -0.517 8.314 23.059 1.00 97.25 476 SER A CA 1
ATOM 3999 C C . SER A 1 476 ? -2.020 8.217 23.313 1.00 97.25 476 SER A C 1
ATOM 4001 O O . SER A 1 476 ? -2.506 8.747 24.303 1.00 97.25 476 SER A O 1
ATOM 4003 N N . ASP A 1 477 ? -2.743 7.519 22.431 1.00 96.44 477 ASP A N 1
ATOM 4004 C CA . ASP A 1 477 ? -4.171 7.244 22.570 1.00 96.44 477 ASP A CA 1
ATOM 4005 C C . ASP A 1 477 ? -4.441 6.370 23.821 1.00 96.44 477 ASP A C 1
ATOM 4007 O O . ASP A 1 477 ? -5.435 6.596 24.502 1.00 96.44 477 ASP A O 1
ATOM 4011 N N . SER A 1 478 ? -3.549 5.426 24.174 1.00 96.94 478 SER A N 1
ATOM 4012 C CA . SER A 1 478 ? -3.644 4.623 25.409 1.00 96.94 478 SER A CA 1
ATOM 4013 C C . SER A 1 478 ? -3.524 5.462 26.680 1.00 96.94 478 SER A C 1
ATOM 4015 O O . SER A 1 478 ? -4.352 5.313 27.573 1.00 96.94 478 SER A O 1
ATOM 4017 N N . GLY A 1 479 ? -2.561 6.388 26.732 1.00 95.38 479 GLY A N 1
ATOM 4018 C CA . GLY A 1 479 ? -2.413 7.324 27.849 1.00 95.38 479 GLY A CA 1
ATOM 4019 C C . GLY A 1 479 ? -3.630 8.239 28.017 1.00 95.38 479 GLY A C 1
ATOM 4020 O O . GLY A 1 479 ? -4.054 8.489 29.140 1.00 95.38 479 GLY A O 1
ATOM 4021 N N . VAL A 1 480 ? -4.258 8.674 26.915 1.00 96.94 480 VAL A N 1
ATOM 4022 C CA . VAL A 1 480 ? -5.535 9.412 26.978 1.00 96.94 480 VAL A CA 1
ATOM 4023 C C . VAL A 1 480 ? -6.647 8.532 27.554 1.00 96.94 480 VAL A C 1
ATOM 4025 O O . VAL A 1 480 ? -7.327 8.965 28.475 1.00 96.94 480 VAL A O 1
ATOM 4028 N N . ILE A 1 481 ? -6.804 7.286 27.087 1.00 96.81 481 ILE A N 1
ATOM 4029 C CA . ILE A 1 481 ? -7.804 6.352 27.640 1.00 96.81 481 ILE A CA 1
ATOM 4030 C C . ILE A 1 481 ? -7.576 6.129 29.141 1.00 96.81 481 ILE A C 1
ATOM 4032 O O . ILE A 1 481 ? -8.540 6.109 29.901 1.00 96.81 481 ILE A O 1
ATOM 4036 N N . GLN A 1 482 ? -6.324 6.001 29.586 1.00 95.38 482 GLN A N 1
ATOM 4037 C CA . GLN A 1 482 ? -5.994 5.854 31.004 1.00 95.38 482 GLN A CA 1
ATOM 4038 C C . GLN A 1 482 ? -6.402 7.089 31.821 1.00 95.38 482 GLN A C 1
ATOM 4040 O O . GLN A 1 482 ? -7.016 6.930 32.872 1.00 95.38 482 GLN A O 1
ATOM 4045 N N . LEU A 1 483 ? -6.114 8.302 31.338 1.00 96.62 483 LEU A N 1
ATOM 4046 C CA . LEU A 1 483 ? -6.507 9.548 32.009 1.00 96.62 483 LEU A CA 1
ATOM 4047 C C . LEU A 1 483 ? -8.033 9.697 32.102 1.00 96.62 483 LEU A C 1
ATOM 4049 O O . LEU A 1 483 ? -8.547 9.965 33.183 1.00 96.62 483 LEU A O 1
ATOM 4053 N N . GLU A 1 484 ? -8.754 9.461 31.004 1.00 96.00 484 GLU A N 1
ATOM 4054 C CA . GLU A 1 484 ? -10.226 9.476 30.966 1.00 96.00 484 GLU A CA 1
ATOM 4055 C C . GLU A 1 484 ? -10.824 8.425 31.921 1.00 96.00 484 GLU A C 1
ATOM 4057 O O . GLU A 1 484 ? -11.781 8.702 32.640 1.00 96.00 484 GLU A O 1
ATOM 4062 N N . THR A 1 485 ? -10.211 7.237 32.001 1.00 94.81 485 THR A N 1
ATOM 4063 C CA . THR A 1 485 ? -10.616 6.172 32.936 1.00 94.81 485 THR A CA 1
ATOM 4064 C C . THR A 1 485 ? -10.423 6.602 34.389 1.00 94.81 485 THR A C 1
ATOM 4066 O O . THR A 1 485 ? -11.338 6.452 35.191 1.00 94.81 485 THR A O 1
ATOM 4069 N N . LEU A 1 486 ? -9.272 7.186 34.738 1.00 94.44 486 LEU A N 1
ATOM 4070 C CA . LEU A 1 486 ? -9.008 7.682 36.095 1.00 94.44 486 LEU A CA 1
ATOM 4071 C C . LEU A 1 486 ? -9.951 8.833 36.483 1.00 94.44 486 LEU A C 1
ATOM 4073 O O . LEU A 1 486 ? -10.410 8.891 37.621 1.00 94.44 486 LEU A O 1
ATOM 4077 N N . GLN A 1 487 ? -10.284 9.722 35.543 1.00 94.31 487 GLN A N 1
ATOM 4078 C CA . GLN A 1 487 ? -11.272 10.781 35.768 1.00 94.31 487 GLN A CA 1
ATOM 4079 C C . GLN A 1 487 ? -12.684 10.222 35.981 1.00 94.31 487 GLN A C 1
ATOM 4081 O O . GLN A 1 487 ? -13.404 10.721 36.845 1.00 94.31 487 GLN A O 1
ATOM 4086 N N . ALA A 1 488 ? -13.076 9.189 35.231 1.00 90.50 488 ALA A N 1
ATOM 4087 C CA . ALA A 1 488 ? -14.355 8.511 35.415 1.00 90.50 488 ALA A CA 1
ATOM 4088 C C . ALA A 1 488 ? -14.428 7.797 36.777 1.00 90.50 488 ALA A C 1
ATOM 4090 O O . ALA A 1 488 ? -15.380 8.024 37.519 1.00 90.50 488 ALA A O 1
ATOM 4091 N N . GLN A 1 489 ? -13.385 7.049 37.162 1.00 89.56 489 GLN A N 1
ATOM 4092 C CA . GLN A 1 489 ? -13.303 6.417 38.487 1.00 89.56 489 GLN A CA 1
ATOM 4093 C C . GLN A 1 489 ? -13.330 7.447 39.625 1.00 89.56 489 GLN A C 1
ATOM 4095 O O . GLN A 1 489 ? -14.023 7.233 40.613 1.00 89.56 489 GLN A O 1
ATOM 4100 N N . LYS A 1 490 ? -12.648 8.598 39.486 1.00 91.12 490 LYS A N 1
ATOM 4101 C CA . LYS A 1 490 ? -12.741 9.681 40.481 1.00 91.12 490 LYS A CA 1
ATOM 4102 C C . LYS A 1 490 ? -14.185 10.163 40.651 1.00 91.12 490 LYS A C 1
ATOM 4104 O O . LYS A 1 490 ? -14.615 10.352 41.780 1.00 91.12 490 LYS A O 1
ATOM 4109 N N . LYS A 1 491 ? -14.926 10.376 39.557 1.00 88.25 491 LYS A N 1
ATOM 4110 C CA . LYS A 1 491 ? -16.331 10.819 39.625 1.00 88.25 491 LYS A CA 1
ATOM 4111 C C . LYS A 1 491 ? -17.224 9.790 40.312 1.00 88.25 491 LYS A C 1
ATOM 4113 O O . LYS A 1 491 ? -18.057 10.174 41.121 1.00 88.25 491 LYS A O 1
ATOM 4118 N N . GLU A 1 492 ? -17.020 8.508 40.020 1.00 84.38 492 GLU A N 1
ATOM 4119 C CA . GLU A 1 492 ? -17.744 7.415 40.671 1.00 84.38 492 GLU A CA 1
ATOM 4120 C C . GLU A 1 492 ? -17.484 7.403 42.190 1.00 84.38 492 GLU A C 1
ATOM 4122 O O . GLU A 1 492 ? -18.424 7.389 42.977 1.00 84.38 492 GLU A O 1
ATOM 4127 N N . LEU A 1 493 ? -16.216 7.520 42.606 1.00 85.12 493 LEU A N 1
ATOM 4128 C CA . LEU A 1 493 ? -15.819 7.582 44.019 1.00 85.12 493 LEU A CA 1
ATOM 4129 C C . LEU A 1 493 ? -16.354 8.821 44.754 1.00 85.12 493 LEU A C 1
ATOM 4131 O O . LEU A 1 493 ? -16.777 8.698 45.899 1.00 85.12 493 LEU A O 1
ATOM 4135 N N . MET A 1 494 ? -16.374 9.996 44.111 1.00 86.38 494 MET A N 1
ATOM 4136 C CA . MET A 1 494 ? -16.994 11.196 44.696 1.00 86.38 494 MET A CA 1
ATOM 4137 C C . MET A 1 494 ? -18.494 10.983 44.927 1.00 86.38 494 MET A C 1
ATOM 4139 O O . MET A 1 494 ? -18.982 11.261 46.016 1.00 86.38 494 MET A O 1
ATOM 4143 N N . ARG A 1 495 ? -19.204 10.401 43.951 1.00 80.88 495 ARG A N 1
ATOM 4144 C CA . ARG A 1 495 ? -20.641 10.120 44.072 1.00 80.88 495 ARG A CA 1
ATOM 4145 C C . ARG A 1 495 ? -20.958 9.157 45.220 1.00 80.88 495 ARG A C 1
ATOM 4147 O O . ARG A 1 495 ? -21.969 9.329 45.893 1.00 80.88 495 ARG A O 1
ATOM 4154 N N . TYR A 1 496 ? -20.088 8.173 45.461 1.00 79.50 496 TYR A N 1
ATOM 4155 C CA . TYR A 1 496 ? -20.190 7.296 46.629 1.00 79.50 496 TYR A CA 1
ATOM 4156 C C . TYR A 1 496 ? -19.998 8.045 47.949 1.00 79.50 496 TYR A C 1
ATOM 4158 O O . TYR A 1 496 ? -20.765 7.830 48.883 1.00 79.50 496 TYR A O 1
ATOM 4166 N N . ALA A 1 497 ? -19.004 8.934 48.026 1.00 83.38 497 ALA A N 1
ATOM 4167 C CA . ALA A 1 497 ? -18.762 9.749 49.216 1.00 83.38 497 ALA A CA 1
ATOM 4168 C C . ALA A 1 497 ? -19.912 10.736 49.505 1.00 83.38 497 ALA A C 1
ATOM 4170 O O . ALA A 1 497 ? -20.179 11.044 50.660 1.00 83.38 497 ALA A O 1
ATOM 4171 N N . GLU A 1 498 ? -20.620 11.185 48.466 1.00 85.50 498 GLU A N 1
ATOM 4172 C CA . GLU A 1 498 ? -21.808 12.050 48.539 1.00 85.50 498 GLU A CA 1
ATOM 4173 C C . GLU A 1 498 ? -23.111 11.283 48.873 1.00 85.50 498 GLU A C 1
ATOM 4175 O O . GLU A 1 498 ? -24.191 11.869 48.861 1.00 85.50 498 GLU A O 1
ATOM 4180 N N . GLY A 1 499 ? -23.041 9.977 49.173 1.00 74.44 499 GLY A N 1
ATOM 4181 C CA . GLY A 1 499 ? -24.202 9.158 49.554 1.00 74.44 499 GLY A CA 1
ATOM 4182 C C . GLY A 1 499 ? -25.080 8.689 48.386 1.00 74.44 499 GLY A C 1
ATOM 4183 O O . GLY A 1 499 ? -26.161 8.143 48.605 1.00 74.44 499 GLY A O 1
ATOM 4184 N N . GLY A 1 500 ? -24.636 8.872 47.139 1.00 67.69 500 GLY A N 1
ATOM 4185 C CA . GLY A 1 500 ? -25.373 8.440 45.954 1.00 67.69 500 GLY A CA 1
ATOM 4186 C C . GLY A 1 500 ? -25.416 6.915 45.807 1.00 67.69 500 GLY A C 1
ATOM 4187 O O . GLY A 1 500 ? -24.377 6.256 45.726 1.00 67.69 500 GLY A O 1
ATOM 4188 N N . GLY A 1 501 ? -26.628 6.361 45.708 1.00 58.94 501 GLY A N 1
ATOM 4189 C CA . GLY A 1 501 ? -26.867 4.929 45.509 1.00 58.94 501 GLY A CA 1
ATOM 4190 C C . GLY A 1 501 ? -26.364 4.364 44.170 1.00 58.94 501 GLY A C 1
ATOM 4191 O O . GLY A 1 501 ? -25.861 5.075 43.292 1.00 58.94 501 GLY A O 1
ATOM 4192 N N . ILE A 1 502 ? -26.506 3.044 44.013 1.00 52.72 502 ILE A N 1
ATOM 4193 C CA . ILE A 1 502 ? -26.143 2.299 42.799 1.00 52.72 502 ILE A CA 1
ATOM 4194 C C . ILE A 1 502 ? -27.412 1.810 42.104 1.00 52.72 502 ILE A C 1
ATOM 4196 O O . ILE A 1 502 ? -27.917 0.743 42.441 1.00 52.72 502 ILE A O 1
ATOM 4200 N N . GLU A 1 503 ? -27.859 2.514 41.069 1.00 53.59 503 GLU A N 1
ATOM 4201 C CA . GLU A 1 503 ? -28.682 1.888 40.032 1.00 53.59 503 GLU A CA 1
ATOM 4202 C C . GLU A 1 503 ? -27.757 1.384 38.916 1.00 53.59 503 GLU A C 1
ATOM 4204 O O . GLU A 1 503 ? -26.976 2.146 38.344 1.00 53.59 503 GLU A O 1
ATOM 4209 N N . GLN A 1 504 ? -27.791 0.077 38.639 1.00 55.91 504 GLN A N 1
ATOM 4210 C CA . GLN A 1 504 ? -27.125 -0.504 37.470 1.00 55.91 504 GLN A CA 1
ATOM 4211 C C . GLN A 1 504 ? -28.037 -0.366 36.247 1.00 55.91 504 GLN A C 1
ATOM 4213 O O . GLN A 1 504 ? -29.207 -0.739 36.312 1.00 55.91 504 GLN A O 1
ATOM 4218 N N . ASP A 1 505 ? -27.498 0.097 35.114 1.00 51.03 505 ASP A N 1
ATOM 4219 C CA . ASP A 1 505 ? -28.218 0.052 33.836 1.00 51.03 505 ASP A CA 1
ATOM 4220 C C . ASP A 1 505 ? -28.594 -1.398 33.476 1.00 51.03 505 ASP A C 1
ATOM 4222 O O . ASP A 1 505 ? -27.722 -2.260 33.314 1.00 51.03 505 ASP A O 1
ATOM 4226 N N . GLU A 1 506 ? -29.883 -1.663 33.251 1.00 49.38 506 GLU A N 1
ATOM 4227 C CA . GLU A 1 506 ? -30.352 -2.974 32.796 1.00 49.38 506 GLU A CA 1
ATOM 4228 C C . GLU A 1 506 ? -29.811 -3.286 31.383 1.00 49.38 506 GLU A C 1
ATOM 4230 O O . GLU A 1 506 ? -30.175 -2.671 30.369 1.00 49.38 506 GLU A O 1
ATOM 4235 N N . TYR A 1 507 ? -28.892 -4.253 31.293 1.00 52.31 507 TYR A N 1
ATOM 4236 C CA . TYR A 1 507 ? -28.207 -4.546 30.038 1.00 52.31 507 TYR A CA 1
ATOM 4237 C C . TYR A 1 507 ? -29.089 -5.371 29.093 1.00 52.31 507 TYR A C 1
ATOM 4239 O O . TYR A 1 507 ? -29.312 -6.560 29.295 1.00 52.31 507 TYR A O 1
ATOM 4247 N N . ARG A 1 508 ? -29.521 -4.756 27.984 1.00 51.12 508 ARG A N 1
ATOM 4248 C CA . ARG A 1 508 ? -30.459 -5.320 26.981 1.00 51.12 508 ARG A CA 1
ATOM 4249 C C . ARG A 1 508 ? -29.998 -6.572 26.211 1.00 51.12 508 ARG A C 1
ATOM 4251 O O . ARG A 1 508 ? -30.605 -6.915 25.196 1.00 51.12 508 ARG A O 1
ATOM 4258 N N . TYR A 1 509 ? -28.910 -7.215 26.612 1.00 55.72 509 TYR A N 1
ATOM 4259 C CA . TYR A 1 509 ? -28.434 -8.458 26.017 1.00 55.72 509 TYR A CA 1
ATOM 4260 C C . TYR A 1 509 ? -28.142 -9.448 27.135 1.00 55.72 509 TYR A C 1
ATOM 4262 O O . TYR A 1 509 ? -27.387 -9.139 28.053 1.00 55.72 509 TYR A O 1
ATOM 4270 N N . THR A 1 510 ? -28.704 -10.644 27.023 1.00 59.12 510 THR A N 1
ATOM 4271 C CA . THR A 1 510 ? -28.467 -11.763 27.935 1.00 59.12 510 THR A CA 1
ATOM 4272 C C . THR A 1 510 ? -27.557 -12.801 27.271 1.00 59.12 510 THR A C 1
ATOM 4274 O O . THR A 1 510 ? -27.199 -12.683 26.096 1.00 59.12 510 THR A O 1
ATOM 4277 N N . ILE A 1 511 ? -27.168 -13.831 28.025 1.00 59.94 511 ILE A N 1
ATOM 4278 C CA . ILE A 1 511 ? -26.428 -14.995 27.503 1.00 59.94 511 ILE A CA 1
ATOM 4279 C C . ILE A 1 511 ? -27.339 -15.882 26.618 1.00 59.94 511 ILE A C 1
ATOM 4281 O O . ILE A 1 511 ? -26.850 -16.710 25.848 1.00 59.94 511 ILE A O 1
ATOM 4285 N N . VAL A 1 512 ? -28.663 -15.668 26.669 1.00 60.62 512 VAL A N 1
ATOM 4286 C CA . VAL A 1 512 ? -29.649 -16.351 25.822 1.00 60.62 512 VAL A CA 1
ATOM 4287 C C . VAL A 1 512 ? -29.340 -16.070 24.352 1.00 60.62 512 VAL A C 1
ATOM 4289 O O . VAL A 1 512 ? -29.274 -14.926 23.900 1.00 60.62 512 VAL A O 1
ATOM 4292 N N . THR A 1 513 ? -29.119 -17.143 23.602 1.00 60.16 513 THR A N 1
ATOM 4293 C CA . THR A 1 513 ? -28.687 -17.100 22.206 1.00 60.16 513 THR A CA 1
ATOM 4294 C C . THR A 1 513 ? -29.877 -17.241 21.254 1.00 60.16 513 THR A C 1
ATOM 4296 O O . THR A 1 513 ? -30.896 -17.843 21.577 1.00 60.16 513 THR A O 1
ATOM 4299 N N . GLU A 1 514 ? -29.765 -16.654 20.057 1.00 64.31 514 GLU A N 1
ATOM 4300 C CA . GLU A 1 514 ? -30.698 -16.926 18.952 1.00 64.31 514 GLU A CA 1
ATOM 4301 C C . GLU A 1 514 ? -30.625 -18.425 18.603 1.00 64.31 514 GLU A C 1
ATOM 4303 O O . GLU A 1 514 ? -29.527 -18.965 18.622 1.00 64.31 514 GLU A O 1
ATOM 4308 N N . GLN A 1 515 ? -31.721 -19.074 18.181 1.00 64.50 515 GLN A N 1
ATOM 4309 C CA . GLN A 1 515 ? -31.777 -20.529 17.881 1.00 64.50 515 GLN A CA 1
ATOM 4310 C C . GLN A 1 515 ? -30.661 -21.078 16.957 1.00 64.50 515 GLN A C 1
ATOM 4312 O O . GLN A 1 515 ? -30.419 -22.277 16.925 1.00 64.50 515 GLN A O 1
ATOM 4317 N N . SER A 1 516 ? -29.994 -20.218 16.179 1.00 71.94 516 SER A N 1
ATOM 4318 C CA . SER A 1 516 ? -28.866 -20.572 15.300 1.00 71.94 516 SER A CA 1
ATOM 4319 C C . SER A 1 516 ? -27.477 -20.414 15.941 1.00 71.94 516 SER A C 1
ATOM 4321 O O . SER A 1 516 ? -26.472 -20.459 15.233 1.00 71.94 516 SER A O 1
ATOM 4323 N N . HIS A 1 517 ? -27.404 -20.145 17.243 1.00 71.31 517 HIS A N 1
ATOM 4324 C CA . HIS A 1 517 ? -26.176 -19.943 18.008 1.00 71.31 517 HIS A CA 1
ATOM 4325 C C . HIS A 1 517 ? -26.275 -20.704 19.332 1.00 71.31 517 HIS A C 1
ATOM 4327 O O . HIS A 1 517 ? -27.348 -20.803 19.915 1.00 71.31 517 HIS A O 1
ATOM 4333 N N . THR A 1 518 ? -25.136 -21.169 19.836 1.00 76.31 518 THR A N 1
ATOM 4334 C CA . THR A 1 518 ? -25.032 -21.846 21.134 1.00 76.31 518 THR A CA 1
ATOM 4335 C C . THR A 1 518 ? -24.034 -21.084 21.997 1.00 76.31 518 THR A C 1
ATOM 4337 O O . THR A 1 518 ? -23.023 -20.592 21.485 1.00 76.31 518 THR A O 1
ATOM 4340 N N . TYR A 1 519 ? -24.297 -20.964 23.300 1.00 80.75 519 TYR A N 1
ATOM 4341 C CA . TYR A 1 519 ? -23.283 -20.473 24.230 1.00 80.75 519 TYR A CA 1
ATOM 4342 C C . TYR A 1 519 ? -22.147 -21.497 24.341 1.00 80.75 519 TYR A C 1
ATOM 4344 O O . TYR A 1 519 ? -22.394 -22.680 24.559 1.00 80.75 519 TYR A O 1
ATOM 4352 N N . TRP A 1 520 ? -20.907 -21.036 24.194 1.00 80.06 520 TRP A N 1
ATOM 4353 C CA . TRP A 1 520 ? -19.719 -21.877 24.275 1.00 80.06 520 TRP A CA 1
ATOM 4354 C C . TRP A 1 520 ? -18.653 -21.191 25.146 1.00 80.06 520 TRP A C 1
ATOM 4356 O O . TRP A 1 520 ? -18.262 -20.060 24.829 1.00 80.06 520 TRP A O 1
ATOM 4366 N N . PRO A 1 521 ? -18.184 -21.825 26.238 1.00 82.94 521 PRO A N 1
ATOM 4367 C CA . PRO A 1 521 ? -17.173 -21.248 27.114 1.00 82.94 521 PRO A CA 1
ATOM 4368 C C . PRO A 1 521 ? -15.801 -21.292 26.429 1.00 82.94 521 PRO A C 1
ATOM 4370 O O . PRO A 1 521 ? -15.167 -22.338 26.344 1.00 82.94 521 PRO A O 1
ATOM 4373 N N . TYR A 1 522 ? -15.345 -20.143 25.934 1.00 83.12 522 TYR A N 1
ATOM 4374 C CA . TYR A 1 522 ? -14.092 -20.030 25.187 1.00 83.12 522 TYR A CA 1
ATOM 4375 C C . TYR A 1 522 ? -12.857 -20.282 26.074 1.00 83.12 522 TYR A C 1
ATOM 4377 O O . TYR A 1 522 ? -12.577 -19.492 26.979 1.00 83.12 522 TYR A O 1
ATOM 4385 N N . GLN A 1 523 ? -12.082 -21.332 25.779 1.00 85.00 523 GLN A N 1
ATOM 4386 C CA . GLN A 1 523 ? -10.864 -21.713 26.518 1.00 85.00 523 GLN A CA 1
ATOM 4387 C C . GLN A 1 523 ? -9.559 -21.389 25.757 1.00 85.00 523 GLN A C 1
ATOM 4389 O O . GLN A 1 523 ? -8.465 -21.505 26.310 1.00 85.00 523 GLN A O 1
ATOM 4394 N N . GLY A 1 524 ? -9.648 -20.922 24.507 1.00 84.25 524 GLY A N 1
ATOM 4395 C CA . GLY A 1 524 ? -8.500 -20.573 23.654 1.00 84.25 524 GLY A CA 1
ATOM 4396 C C . GLY A 1 524 ? -8.538 -21.182 22.247 1.00 84.25 524 GLY A C 1
ATOM 4397 O O . GLY A 1 524 ? -7.682 -20.878 21.411 1.00 84.25 524 GLY A O 1
ATOM 4398 N N . GLU A 1 525 ? -9.515 -22.042 21.986 1.00 87.88 525 GLU A N 1
ATOM 4399 C CA . GLU A 1 525 ? -9.760 -22.750 20.735 1.00 87.88 525 GLU A CA 1
ATOM 4400 C C . GLU A 1 525 ? -10.311 -21.850 19.616 1.00 87.88 525 GLU A C 1
ATOM 4402 O O . GLU A 1 525 ? -11.098 -20.932 19.832 1.00 87.88 525 GLU A O 1
ATOM 4407 N N . TYR A 1 526 ? -9.910 -22.133 18.373 1.00 87.94 526 TYR A N 1
ATOM 4408 C CA . TYR A 1 526 ? -10.346 -21.379 17.196 1.00 87.94 526 TYR A CA 1
ATOM 4409 C C . TYR A 1 526 ? -10.845 -22.311 16.095 1.00 87.94 526 TYR A C 1
ATOM 4411 O O . TYR A 1 526 ? -10.057 -23.013 15.455 1.00 87.94 526 TYR A O 1
ATOM 4419 N N . TRP A 1 527 ? -12.148 -22.270 15.830 1.00 86.62 527 TRP A N 1
ATOM 4420 C CA . TRP A 1 527 ? -12.807 -23.066 14.800 1.00 86.62 527 TRP A CA 1
ATOM 4421 C C . TRP A 1 527 ? -12.758 -22.331 13.458 1.00 86.62 527 TRP A C 1
ATOM 4423 O O . TRP A 1 527 ? -12.873 -21.107 13.375 1.00 86.62 527 TRP A O 1
ATOM 4433 N N . ARG A 1 528 ? -12.474 -23.068 12.383 1.00 80.50 528 ARG A N 1
ATOM 4434 C CA . ARG A 1 528 ? -12.041 -22.501 11.092 1.00 80.50 528 ARG A CA 1
ATOM 4435 C C . ARG A 1 528 ? -13.149 -21.744 10.352 1.00 80.50 528 ARG A C 1
ATOM 4437 O O . ARG A 1 528 ? -12.871 -20.792 9.619 1.00 80.50 528 ARG A O 1
ATOM 4444 N N . ASP A 1 529 ? -14.357 -22.251 10.482 1.00 84.31 529 ASP A N 1
ATOM 4445 C CA . ASP A 1 529 ? -15.643 -21.765 9.989 1.00 84.31 529 ASP A CA 1
ATOM 4446 C C . ASP A 1 529 ? -16.155 -20.561 10.790 1.00 84.31 529 ASP A C 1
ATOM 4448 O O . ASP A 1 529 ? -16.570 -19.568 10.182 1.00 84.31 529 ASP A O 1
ATOM 4452 N N . GLU A 1 530 ? -15.995 -20.582 12.116 1.00 84.19 530 GLU A N 1
ATOM 4453 C CA . GLU A 1 530 ? -16.457 -19.508 13.011 1.00 84.19 530 GLU A CA 1
ATOM 4454 C C . GLU A 1 530 ? -15.563 -18.257 13.061 1.00 84.19 530 GLU A C 1
ATOM 4456 O O . GLU A 1 530 ? -15.908 -17.241 13.680 1.00 84.19 530 GLU A O 1
ATOM 4461 N N . ILE A 1 531 ? -14.437 -18.246 12.338 1.00 83.00 531 ILE A N 1
ATOM 4462 C CA . ILE A 1 531 ? -13.560 -17.070 12.245 1.00 83.00 531 ILE A CA 1
ATOM 4463 C C . ILE A 1 531 ? -14.289 -15.881 11.611 1.00 83.00 531 ILE A C 1
ATOM 4465 O O . ILE A 1 531 ? -14.460 -15.753 10.394 1.00 83.00 531 ILE A O 1
ATOM 4469 N N . GLY A 1 532 ? -14.643 -14.937 12.480 1.00 80.06 532 GLY A N 1
ATOM 4470 C CA . GLY A 1 532 ? -15.389 -13.736 12.131 1.00 80.06 532 GLY A CA 1
ATOM 4471 C C . GLY A 1 532 ? -16.899 -13.848 12.342 1.00 80.06 532 GLY A C 1
ATOM 4472 O O . GLY A 1 532 ? -17.592 -12.888 11.999 1.00 80.06 532 GLY A O 1
ATOM 4473 N N . ASN A 1 533 ? -17.397 -14.932 12.935 1.00 85.75 533 ASN A N 1
ATOM 4474 C CA . ASN A 1 533 ? -18.776 -15.079 13.413 1.00 85.75 533 ASN A CA 1
ATOM 4475 C C . ASN A 1 533 ? -18.890 -14.902 14.937 1.00 85.75 533 ASN A C 1
ATOM 4477 O O . ASN A 1 533 ? -19.903 -14.358 15.372 1.00 85.75 533 ASN A O 1
ATOM 4481 N N . TYR A 1 534 ? -17.837 -15.248 15.700 1.00 87.69 534 TYR A N 1
ATOM 4482 C CA . TYR A 1 534 ? -17.738 -15.076 17.159 1.00 87.69 534 TYR A CA 1
ATOM 4483 C C . TYR A 1 534 ? -18.404 -13.799 17.700 1.00 87.69 534 TYR A C 1
ATOM 4485 O O . TYR A 1 534 ? -18.311 -12.716 17.099 1.00 87.69 534 TYR A O 1
ATOM 4493 N N . ARG A 1 535 ? -19.011 -13.941 18.883 1.00 87.62 535 ARG A N 1
ATOM 4494 C CA . ARG A 1 535 ? -19.601 -12.889 19.720 1.00 87.62 535 ARG A CA 1
ATOM 4495 C C . ARG A 1 535 ? -19.010 -13.050 21.131 1.00 87.62 535 ARG A C 1
ATOM 4497 O O . ARG A 1 535 ? -18.977 -14.165 21.630 1.00 87.62 535 ARG A O 1
ATOM 4504 N N . GLU A 1 536 ? -18.521 -11.975 21.746 1.00 86.88 536 GLU A N 1
ATOM 4505 C CA . GLU A 1 536 ? -18.052 -11.974 23.150 1.00 86.88 536 GLU A CA 1
ATOM 4506 C C . GLU A 1 536 ? -19.175 -11.362 23.996 1.00 86.88 536 GLU A C 1
ATOM 4508 O O . GLU A 1 536 ? -19.630 -10.262 23.674 1.00 86.88 536 GLU A O 1
ATOM 4513 N N . PHE A 1 537 ? -19.667 -12.050 25.028 1.00 82.00 537 PHE A N 1
ATOM 4514 C CA . PHE A 1 537 ? -20.633 -11.439 25.943 1.00 82.00 537 PHE A CA 1
ATOM 4515 C C . PHE A 1 537 ? -19.931 -10.381 26.804 1.00 82.00 537 PHE A C 1
ATOM 4517 O O . PHE A 1 537 ? -18.814 -10.591 27.270 1.00 82.00 537 PHE A O 1
ATOM 4524 N N . ILE A 1 538 ? -20.581 -9.237 27.004 1.00 80.06 538 ILE A N 1
ATOM 4525 C CA . ILE A 1 538 ? -20.108 -8.172 27.888 1.00 80.06 538 ILE A CA 1
ATOM 4526 C C . ILE A 1 538 ? -21.325 -7.564 28.574 1.00 80.06 538 ILE A C 1
ATOM 4528 O O . ILE A 1 538 ? -22.178 -6.992 27.905 1.00 80.06 538 ILE A O 1
ATOM 4532 N N . GLN A 1 539 ? -21.403 -7.696 29.894 1.00 75.19 539 GLN A N 1
ATOM 4533 C CA . GLN A 1 539 ? -22.366 -6.965 30.712 1.00 75.19 539 GLN A CA 1
ATOM 4534 C C . GLN A 1 539 ? -21.871 -5.525 30.894 1.00 75.19 539 GLN A C 1
ATOM 4536 O O . GLN A 1 539 ? -20.670 -5.297 31.059 1.00 75.19 539 GLN A O 1
ATOM 4541 N N . GLY A 1 540 ? -22.778 -4.553 30.817 1.00 73.25 540 GLY A N 1
ATOM 4542 C CA . GLY A 1 540 ? -22.479 -3.165 31.158 1.00 73.25 540 GLY A CA 1
ATOM 4543 C C . GLY A 1 540 ? -22.441 -2.975 32.669 1.00 73.25 540 GLY A C 1
ATOM 4544 O O . GLY A 1 540 ? -23.299 -3.492 33.370 1.00 73.25 540 GLY A O 1
ATOM 4545 N N . GLU A 1 541 ? -21.461 -2.218 33.154 1.00 75.25 541 GLU A N 1
ATOM 4546 C CA . GLU A 1 541 ? -21.321 -1.822 34.565 1.00 75.25 541 GLU A CA 1
ATOM 4547 C C . GLU A 1 541 ? -21.602 -0.324 34.753 1.00 75.25 541 GLU A C 1
ATOM 4549 O O . GLU A 1 541 ? -21.198 0.282 35.744 1.00 75.25 541 GLU A O 1
ATOM 4554 N N . CYS A 1 542 ? -22.243 0.309 33.765 1.00 71.94 542 CYS A N 1
ATOM 4555 C CA . CYS A 1 542 ? -22.572 1.720 33.848 1.00 71.94 542 CYS A CA 1
ATOM 4556 C C . CYS A 1 542 ? -23.694 1.933 34.861 1.00 71.94 542 CYS A C 1
ATOM 4558 O O . CYS A 1 542 ? -24.721 1.255 34.836 1.00 71.94 542 CYS A O 1
ATOM 4560 N N . LYS A 1 543 ? -23.436 2.867 35.771 1.00 66.44 543 LYS A N 1
ATOM 4561 C CA . LYS A 1 543 ? -24.339 3.290 36.832 1.00 66.44 543 LYS A CA 1
ATOM 4562 C C . LYS A 1 543 ? -24.802 4.693 36.468 1.00 66.44 543 LYS A C 1
ATOM 4564 O O . LYS A 1 543 ? -23.944 5.534 36.173 1.00 66.44 543 LYS A O 1
ATOM 4569 N N . GLN A 1 544 ? -26.113 4.923 36.439 1.00 51.34 544 GLN A N 1
ATOM 4570 C CA . GLN A 1 544 ? -26.654 6.285 36.353 1.00 51.34 544 GLN A CA 1
ATOM 4571 C C . GLN A 1 544 ? -26.500 6.976 37.704 1.00 51.34 544 GLN A C 1
ATOM 4573 O O . GLN A 1 544 ? -26.426 6.248 38.722 1.00 51.34 544 GLN A O 1
#

Foldseek 3Di:
DDPVVLVVLLVVLVVCVVVLVLLSSLQSLVCCLVPVPVCVVSNLVSLLVSLVSCVSLVVLVLSLLSLLVSQLPQDLVRLAPSNLSSLVSLLVSCVVLVDLPVSLVSCVSRVNLPDDADPPDQSCCVSLDDPPVCVVVQPPDPVSVVVSLQSLQSSLLSSLVSLLVVVDPSSNVRSLSSLVSHDLLHPLRSVLVSLQSVLVSCVSVLVLVVSLVSLVVLLPRDDNDPVCRVVSVVSNLSSLLSNLVSLLSVLVVCCVPPVVVSLVSLVVSLVSLVPHDCDAEQVNLVSLQVNLVSCVSNVNNQLNVFSLLLCVDPSNLLADCLCSLVSVLVSCVVLLVLVSNVVSLVVSCVPQVVLLVVLVVLLVQPPDPLVLLVLLVLLVVQVVCVVVVHDGPHRNSLSSVLVPPPQLVSLVSVLVSLVVSLVSLVPDDPVLCPRPNSVVSNVSSVVVNSVSSSSNSVSSSVSSVVVSVVSVVSNVSSVVSNVVSVVVVVVVVVCVVVVHDFDFPDFPDDCDDDPVDDDDDDPPDDDPVCSSVGTDDDHRRDTD

pLDDT: mean 87.07, std 10.36, range [46.22, 97.94]